Protein AF-A0A5N5PH47-F1 (afdb_monomer)

Solvent-accessible surface area (backbone atoms only — not comparable to full-atom values): 21884 Å² total; per-residue (Å²): 135,76,75,68,63,64,58,59,58,53,56,55,58,62,58,62,77,74,71,84,94,73,88,82,81,90,82,90,89,85,89,83,88,86,80,89,83,84,86,81,80,87,89,82,86,85,84,88,87,90,84,79,93,78,90,80,88,87,81,92,73,93,73,83,93,70,85,79,73,76,74,78,76,80,86,74,75,72,85,75,52,74,39,77,43,72,78,32,53,62,58,54,19,50,30,30,52,55,73,87,59,84,62,54,89,78,51,39,54,22,50,44,55,66,60,24,2,61,73,9,32,39,38,38,47,33,44,16,26,34,47,78,72,38,50,84,37,40,76,43,60,51,97,62,59,44,62,19,74,62,19,49,74,72,66,59,57,81,58,40,46,72,33,78,80,20,46,30,25,24,43,49,22,34,16,28,10,58,77,53,22,61,5,48,42,18,31,39,28,46,27,23,28,67,58,65,45,60,67,32,52,24,40,41,35,43,53,51,37,54,48,45,66,76,38,60,87,45,45,58,19,30,30,37,28,32,68,58,64,32,68,72,62,66,88,86,54,91,67,70,52,73,62,46,48,49,27,52,50,28,51,46,56,34,33,65,49,23,24,38,42,31,34,21,29,30,60,74,83,53,36,17,48,66,66,61,48,65,90,84,56,68,57,39,26,30,15,24,22,21,76,94,78,52,34,65,28,92,47,35,36,80,88,41,52,28,22,37,66,10,50,66,36,58,29,46,38,76,52,84,84,54,64,48,64,68,40,76,54,39,65,62,14,63,65,29,29,49,46,36,43,97,74,50,100,54,57,71,51,91,75,35,27,28,56,34,51,39,56,38,39,63,32,80,76,27,18,40,64,69,39,104,84,26,40,32,44,39,74,70,58,71,82,85,127

Sequence (385 aa):
MRLAVIGRLLVTVLLARRGLTGTPRRILQGGETLDKVQYNGRPDSPADDAFGASSVADALGSGDGSNLAATPLPKHRRAVTWVTQKDAATELVAISQPSTISDIEQLKNYVYDGNSGIKSFAYHLEMGAAPQRHPAEFPHVAPKHLLTPRAQGLGRQPGEDYSPRFHGTCTADKAVGQQYGVAKKATLVVVTIADLSVEEFTAGFQEIAIDLVAHPERRKFSVVTLSICGPRHDPEDPVLPPAMQLLKNAVQEVMDMDVPVVVAAGNGMSAAFAEMFPDNFPLVVVGANDLKINDKAPYSQLYPTLYAVGSDTTCWAESTTTPDTRLEGTSGGQIANLLSYDDVPIDTSDGKLVQSMKDYFESDRGGWDRRPHAHVLWNGVLTSS

pLDDT: mean 77.95, std 24.45, range [23.88, 98.69]

Foldseek 3Di:
DPPPVVVVVVVVVVVVVPDDPDDDDDDDDDDDDDDDDDDDDDDDDDDDDDDDDDDDDDDPDDDDDDDPPDDPDDPDDDPFDKDKDFQAWLLQQVQADDLVDLPSVPDGIRIAGPCLLQQAEEAEEDQAAACVLPCQFQVAEDPDAAEFPVCVVVVNDHRDHPDVQQVSNFLVSCQATCRNHRRVNHHYHYQRFNDQALVRLLRSLVRVLVVCVVVVSNQLLYEYKEFDFHAADDLPDPDQDPSLVSSLVSQVSSVLSVYAYEFEQFFQPGHTPVNSDDPPPLHQYEFAADSVVRGGDPRTDDDGLAYGHFAFGWGCGDDSPGIDTGGGTDHDRLSSSLSSRPDRSFDSPRSCNSNRVSVCSNDVNQAPDSDPRHGYGHNRNDPDD

Secondary structure (DSSP, 8-state):
--HHHHHHHHHHHHHHTT----PPPP--------PPPP-------------------------------PPPPPS------EEEETT--HHHHHTTS-TT---GGG---EEEETTTTTT-EEEEEESB--GGGSTTT---B-S--EE-HHHHHTT--TT-B-SGGGHHHHHHHHHH-TTT-SSTTSEEEEEE-SSS-HHHHHHHHHHHHHHHHH-GGGTTSEEEEE-S--PPP-TT--S--HHHHHHHHHHHHHHTTT--EEEE---SSS--GGGGS-TT---EEEEEEETTTTEE-TTPPS--SEEEE-SSEEE--S-SSS-EEEE------HHHHHHTSSS-SS--STTTHHHHHHHHHTSTTTEEESSTT-EEE--------

Nearest PDB structures (foldseek):
  6xic-assembly1_B  TM=6.092E-01  e=1.600E-08  Homo sapiens
  4ov6-assembly1_B  TM=5.856E-01  e=6.186E-08  Homo sapiens

Mean predicted aligned error: 12.05 Å

Radius of gyration: 23.1 Å; Cα contacts (8 Å, |Δi|>4): 738; chains: 1; bounding box: 62×78×57 Å

Structure (mmCIF, N/CA/C/O backbone):
data_AF-A0A5N5PH47-F1
#
_entry.id   AF-A0A5N5PH47-F1
#
loop_
_atom_site.group_PDB
_atom_site.id
_atom_site.type_symbol
_atom_site.label_atom_id
_atom_site.label_alt_id
_atom_site.label_comp_id
_atom_site.label_asym_id
_atom_site.label_entity_id
_atom_site.label_seq_id
_atom_site.pdbx_PDB_ins_code
_atom_site.Cartn_x
_atom_site.Cartn_y
_atom_site.Cartn_z
_atom_site.occupancy
_atom_site.B_iso_or_equiv
_atom_site.auth_seq_id
_atom_site.auth_comp_id
_atom_site.auth_asym_id
_atom_site.auth_atom_id
_atom_site.pdbx_PDB_model_num
ATOM 1 N N . MET A 1 1 ? -6.280 -5.936 33.216 1.00 38.22 1 MET A N 1
ATOM 2 C CA . MET A 1 1 ? -6.084 -4.552 33.714 1.00 38.22 1 MET A CA 1
ATOM 3 C C . MET A 1 1 ? -5.603 -3.553 32.639 1.00 38.22 1 MET A C 1
ATOM 5 O O . MET A 1 1 ? -5.379 -2.402 32.976 1.00 38.22 1 MET A O 1
ATOM 9 N N . ARG A 1 2 ? -5.505 -3.936 31.346 1.00 35.12 2 ARG A N 1
ATOM 10 C CA . ARG A 1 2 ? -5.050 -3.061 30.238 1.00 35.12 2 ARG A CA 1
ATOM 11 C C . ARG A 1 2 ? -6.169 -2.386 29.410 1.00 35.12 2 ARG A C 1
ATOM 13 O O . ARG A 1 2 ? -5.884 -1.448 28.685 1.00 35.12 2 ARG A O 1
ATOM 20 N N . LEU A 1 3 ? -7.440 -2.771 29.577 1.00 31.11 3 LEU A N 1
ATOM 21 C CA . LEU A 1 3 ? -8.579 -2.161 28.857 1.00 31.11 3 LEU A CA 1
ATOM 22 C C . LEU A 1 3 ? -9.028 -0.782 29.390 1.00 31.11 3 LEU A C 1
ATOM 24 O O . LEU A 1 3 ? -9.774 -0.080 28.718 1.00 31.11 3 LEU A O 1
ATOM 28 N N . ALA A 1 4 ? -8.584 -0.363 30.579 1.00 32.12 4 ALA A N 1
ATOM 29 C CA . ALA A 1 4 ? -9.082 0.863 31.218 1.00 32.12 4 ALA A CA 1
ATOM 30 C C . ALA A 1 4 ? -8.394 2.158 30.737 1.00 32.12 4 ALA A C 1
ATOM 32 O O . ALA A 1 4 ? -8.923 3.247 30.957 1.00 32.12 4 ALA A O 1
ATOM 33 N N . VAL A 1 5 ? -7.232 2.061 30.081 1.00 38.84 5 VAL A N 1
ATOM 34 C CA . VAL A 1 5 ? -6.461 3.237 29.630 1.00 38.84 5 VAL A CA 1
ATOM 35 C C . VAL A 1 5 ? -6.939 3.727 28.257 1.00 38.84 5 VAL A C 1
ATOM 37 O O . VAL A 1 5 ? -7.058 4.932 28.053 1.00 38.84 5 VAL A O 1
ATOM 40 N N . ILE A 1 6 ? -7.353 2.811 27.375 1.00 41.75 6 ILE A N 1
ATOM 41 C CA . ILE A 1 6 ? -7.871 3.123 26.029 1.00 41.75 6 ILE A CA 1
ATOM 42 C C . ILE A 1 6 ? -9.205 3.893 26.109 1.00 41.75 6 ILE A C 1
ATOM 44 O O . ILE A 1 6 ? -9.433 4.849 25.371 1.00 41.75 6 ILE A O 1
ATOM 48 N N . GLY A 1 7 ? -10.060 3.568 27.086 1.00 31.41 7 GLY A N 1
ATOM 49 C CA . GLY A 1 7 ? -11.347 4.250 27.267 1.00 31.41 7 GLY A CA 1
ATOM 50 C C . GLY A 1 7 ? -11.249 5.724 27.692 1.00 31.41 7 GLY A C 1
ATOM 51 O O . GLY A 1 7 ? -12.152 6.501 27.392 1.00 31.41 7 GLY A O 1
ATOM 52 N N . ARG A 1 8 ? -10.169 6.148 28.369 1.00 35.69 8 ARG A N 1
ATOM 53 C CA . ARG A 1 8 ? -10.041 7.534 28.868 1.00 35.69 8 ARG A CA 1
ATOM 54 C C . ARG A 1 8 ? -9.573 8.527 27.802 1.00 35.69 8 ARG A C 1
ATOM 56 O O . ARG A 1 8 ? -9.984 9.687 27.851 1.00 35.69 8 ARG A O 1
ATOM 63 N N . LEU A 1 9 ? -8.776 8.089 26.826 1.00 36.19 9 LEU A N 1
ATOM 64 C CA . LEU A 1 9 ? -8.352 8.960 25.724 1.00 36.19 9 LEU A CA 1
ATOM 65 C C . LEU A 1 9 ? -9.514 9.215 24.745 1.00 36.19 9 LEU A C 1
ATOM 67 O O . LEU A 1 9 ? -9.759 10.359 24.362 1.00 36.19 9 LEU A O 1
ATOM 71 N N . LEU A 1 10 ? -10.306 8.176 24.443 1.00 39.41 10 LEU A N 1
ATOM 72 C CA . LEU A 1 10 ? -11.427 8.251 23.496 1.00 39.41 10 LEU A CA 1
ATOM 73 C C . LEU A 1 10 ? -12.551 9.199 23.957 1.00 39.41 10 LEU A C 1
ATOM 75 O O . LEU A 1 10 ? -13.099 9.954 23.155 1.00 39.41 10 LEU A O 1
ATOM 79 N N . VAL A 1 11 ? -12.872 9.207 25.258 1.00 37.19 11 VAL A N 1
ATOM 80 C CA . VAL A 1 11 ? -13.901 10.098 25.835 1.00 37.19 11 VAL A CA 1
ATOM 81 C C . VAL A 1 11 ? -13.484 11.571 25.756 1.00 37.19 11 VAL A C 1
ATOM 83 O O . VAL A 1 11 ? -14.330 12.440 25.551 1.00 37.19 11 VAL A O 1
ATOM 86 N N . THR A 1 12 ? -12.185 11.860 25.847 1.00 37.28 12 THR A N 1
ATOM 87 C CA . THR A 1 12 ? -11.672 13.237 25.798 1.00 37.28 12 THR A CA 1
ATOM 88 C C . THR A 1 12 ? -11.762 13.821 24.380 1.00 37.28 12 THR A C 1
ATOM 90 O O . THR A 1 12 ? -12.147 14.977 24.214 1.00 37.28 12 THR A O 1
ATOM 93 N N . VAL A 1 13 ? -11.519 13.009 23.344 1.00 38.50 13 VAL A N 1
ATOM 94 C CA . VAL A 1 13 ? -11.620 13.436 21.934 1.00 38.50 13 VAL A CA 1
ATOM 95 C C . VAL A 1 13 ? -13.081 13.563 21.473 1.00 38.50 13 VAL A C 1
ATOM 97 O O . VAL A 1 13 ? -13.433 14.516 20.775 1.00 38.50 13 VAL A O 1
ATOM 100 N N . LEU A 1 14 ? -13.970 12.665 21.916 1.00 35.28 14 LEU A N 1
ATOM 101 C CA . LEU A 1 14 ? -15.401 12.717 21.577 1.00 35.28 14 LEU A CA 1
ATOM 102 C C . LEU A 1 14 ? -16.135 13.915 22.204 1.00 35.28 14 LEU A C 1
ATOM 104 O O . LEU A 1 14 ? -17.071 14.441 21.599 1.00 35.28 14 LEU A O 1
ATOM 108 N N . LEU A 1 15 ? -15.706 14.382 23.381 1.00 37.28 15 LEU A N 1
ATOM 109 C CA . LEU A 1 15 ? -16.285 15.567 24.026 1.00 37.28 15 LEU A CA 1
ATOM 110 C C . LEU A 1 15 ? -15.809 16.887 23.394 1.00 37.28 15 LEU A C 1
ATOM 112 O O . LEU A 1 15 ? -16.575 17.850 23.372 1.00 37.28 15 LEU A O 1
ATOM 116 N N . ALA A 1 16 ? -14.613 16.926 22.797 1.00 39.16 16 ALA A N 1
ATOM 117 C CA . ALA A 1 16 ? -14.090 18.121 22.128 1.00 39.16 16 ALA A CA 1
ATOM 118 C C . ALA A 1 16 ? -14.833 18.476 20.820 1.00 39.16 16 ALA A C 1
ATOM 120 O O . ALA A 1 16 ? -14.880 19.642 20.438 1.00 39.16 16 ALA A O 1
ATOM 121 N N . ARG A 1 17 ? -15.486 17.509 20.153 1.00 41.72 17 ARG A N 1
ATOM 122 C CA . ARG A 1 17 ? -16.251 17.753 18.908 1.00 41.72 17 ARG A CA 1
ATOM 123 C C . ARG A 1 17 ? -17.653 18.352 19.120 1.00 41.72 17 ARG A C 1
ATOM 125 O O . ARG A 1 17 ? -18.317 18.668 18.136 1.00 41.72 17 ARG A O 1
ATOM 132 N N . ARG A 1 18 ? -18.137 18.517 20.361 1.00 38.34 18 ARG A N 1
ATOM 133 C CA . ARG A 1 18 ? -19.532 18.940 20.637 1.00 38.34 18 ARG A CA 1
ATOM 134 C C . ARG A 1 18 ? -19.753 20.400 21.022 1.00 38.34 18 ARG A C 1
ATOM 136 O O . ARG A 1 18 ? -20.901 20.782 21.229 1.00 38.34 18 ARG A O 1
ATOM 143 N N . GLY A 1 19 ? -18.731 21.241 21.069 1.00 39.38 19 GLY A N 1
ATOM 144 C CA . GLY A 1 19 ? -18.964 22.648 21.368 1.00 39.38 19 GLY A CA 1
ATOM 145 C C . GLY A 1 19 ? -17.864 23.516 20.826 1.00 39.38 19 GLY A C 1
ATOM 146 O O . GLY A 1 19 ? -16.821 23.554 21.444 1.00 39.38 19 GLY A O 1
ATOM 147 N N . LEU A 1 20 ? -18.124 24.193 19.707 1.00 36.00 20 LEU A N 1
ATOM 148 C CA . LEU A 1 20 ? -17.519 25.469 19.310 1.00 36.00 20 LEU A CA 1
ATOM 149 C C . LEU A 1 20 ? -18.284 25.994 18.075 1.00 36.00 20 LEU A C 1
ATOM 151 O O . LEU A 1 20 ? -17.805 25.967 16.947 1.00 36.00 20 LEU A O 1
ATOM 155 N N . THR A 1 21 ? -19.516 26.466 18.282 1.00 35.34 21 THR A N 1
ATOM 156 C CA . THR A 1 21 ? -20.180 27.380 17.339 1.00 35.34 21 THR A CA 1
ATOM 157 C C . THR A 1 21 ? -19.871 28.806 17.780 1.00 35.34 21 THR A C 1
ATOM 159 O O . THR A 1 21 ? -20.520 29.338 18.679 1.00 35.34 21 THR A O 1
ATOM 162 N N . GLY A 1 22 ? -18.853 29.413 17.177 1.00 31.70 22 GLY A N 1
ATOM 163 C CA . GLY A 1 22 ? -18.487 30.807 17.404 1.00 31.70 22 GLY A CA 1
ATOM 164 C C . GLY A 1 22 ? -17.969 31.430 16.114 1.00 31.70 22 GLY A C 1
ATOM 165 O O . GLY A 1 22 ? -16.875 31.118 15.663 1.00 31.70 22 GLY A O 1
ATOM 166 N N . THR A 1 23 ? -18.782 32.290 15.508 1.00 37.78 23 THR A N 1
ATOM 167 C CA . THR A 1 23 ? -18.465 33.117 14.331 1.00 37.78 23 THR A CA 1
ATOM 168 C C . THR A 1 23 ? -17.176 33.930 14.513 1.00 37.78 23 THR A C 1
ATOM 170 O O . THR A 1 23 ? -17.086 34.660 15.504 1.00 37.78 23 THR A O 1
ATOM 173 N N . PRO A 1 24 ? -16.236 33.941 13.547 1.00 35.81 24 PRO A N 1
ATOM 174 C CA . PRO A 1 24 ? -15.130 34.886 13.562 1.00 35.81 24 PRO A CA 1
ATOM 175 C C . PRO A 1 24 ? -15.456 36.173 12.788 1.00 35.81 24 PRO A C 1
ATOM 177 O O . PRO A 1 24 ? -15.985 36.163 11.674 1.00 35.81 24 PRO A O 1
ATOM 180 N N . ARG A 1 25 ? -15.109 37.306 13.410 1.00 29.89 25 ARG A N 1
ATOM 181 C CA . ARG A 1 25 ? -15.093 38.650 12.819 1.00 29.89 25 ARG A CA 1
ATOM 182 C C . ARG A 1 25 ? -13.942 38.791 11.817 1.00 29.89 25 ARG A C 1
ATOM 184 O O . ARG A 1 25 ? -12.827 38.353 12.076 1.00 29.89 25 ARG A O 1
ATOM 191 N N . ARG A 1 26 ? -14.226 39.509 10.724 1.00 30.72 26 ARG A N 1
ATOM 192 C CA . ARG A 1 26 ? -13.265 40.086 9.768 1.00 30.72 26 ARG A CA 1
ATOM 193 C C . ARG A 1 26 ? -12.202 40.938 10.468 1.00 30.72 26 ARG A C 1
ATOM 195 O O . ARG A 1 26 ? -12.565 41.859 11.198 1.00 30.72 26 ARG A O 1
ATOM 202 N N . ILE A 1 27 ? -10.941 40.747 10.087 1.00 30.14 27 ILE A N 1
ATOM 203 C CA . ILE A 1 27 ? -9.922 41.803 10.056 1.00 30.14 27 ILE A CA 1
ATOM 204 C C . ILE A 1 27 ? -9.235 41.734 8.687 1.00 30.14 27 ILE A C 1
ATOM 206 O O . ILE A 1 27 ? -8.836 40.665 8.234 1.00 30.14 27 ILE A O 1
ATOM 210 N N . LEU A 1 28 ? -9.190 42.881 8.010 1.00 30.89 28 LEU A N 1
ATOM 211 C CA . LEU A 1 28 ? -8.488 43.126 6.753 1.00 30.89 28 LEU A CA 1
ATOM 212 C C . LEU A 1 28 ? -7.090 43.682 7.048 1.00 30.89 28 LEU A C 1
ATOM 214 O O . LEU A 1 28 ? -6.972 44.509 7.947 1.00 30.89 28 LEU A O 1
ATOM 218 N N . GLN A 1 29 ? -6.130 43.316 6.192 1.00 28.03 29 GLN A N 1
ATOM 219 C CA . GLN A 1 29 ? -5.049 44.126 5.590 1.00 28.03 29 GLN A CA 1
ATOM 220 C C . GLN A 1 29 ? -3.666 43.473 5.646 1.00 28.03 29 GLN A C 1
ATOM 222 O O . GLN A 1 29 ? -3.265 42.918 6.662 1.00 28.03 29 GLN A O 1
ATOM 227 N N . GLY A 1 30 ? -2.932 43.666 4.546 1.00 27.08 30 GLY A N 1
ATOM 228 C CA . GLY A 1 30 ? -1.476 43.554 4.480 1.00 27.08 30 GLY A CA 1
ATOM 229 C C . GLY A 1 30 ? -1.007 42.595 3.396 1.00 27.08 30 GLY A C 1
ATOM 230 O O . GLY A 1 30 ? -0.771 41.430 3.683 1.00 27.08 30 GLY A O 1
ATOM 231 N N . GLY A 1 31 ? -0.912 43.068 2.152 1.00 29.52 31 GLY A N 1
ATOM 232 C CA . GLY A 1 31 ? -0.224 42.339 1.092 1.00 29.52 31 GLY A CA 1
ATOM 233 C C . GLY A 1 31 ? 1.264 42.654 1.110 1.00 29.52 31 GLY A C 1
ATOM 234 O O . GLY A 1 31 ? 1.613 43.808 1.321 1.00 29.52 31 GLY A O 1
ATOM 235 N N . GLU A 1 32 ? 2.100 41.662 0.816 1.00 31.05 32 GLU A N 1
ATOM 236 C CA . GLU A 1 32 ? 3.444 41.866 0.280 1.00 31.05 32 GLU A CA 1
ATOM 237 C C . GLU A 1 32 ? 3.759 40.754 -0.728 1.00 31.05 32 GLU A C 1
ATOM 239 O O . GLU A 1 32 ? 3.458 39.576 -0.534 1.00 31.05 32 GLU A O 1
ATOM 244 N N . THR A 1 33 ? 4.298 41.191 -1.857 1.00 31.75 33 THR A N 1
ATOM 245 C CA . THR A 1 33 ? 4.798 40.423 -2.995 1.00 31.75 33 THR A CA 1
ATOM 246 C C . THR A 1 33 ? 6.113 39.727 -2.655 1.00 31.75 33 THR A C 1
ATOM 248 O O . THR A 1 33 ? 7.005 40.369 -2.106 1.00 31.75 33 THR A O 1
ATOM 251 N N . LEU A 1 34 ? 6.275 38.460 -3.052 1.00 30.22 34 LEU A N 1
ATOM 252 C CA . LEU A 1 34 ? 7.568 37.773 -3.020 1.00 30.22 34 LEU A CA 1
ATOM 253 C C . LEU A 1 34 ? 8.101 37.550 -4.434 1.00 30.22 34 LEU A C 1
ATOM 255 O O . LEU A 1 34 ? 7.479 36.897 -5.274 1.00 30.22 34 LEU A O 1
ATOM 259 N N . ASP A 1 35 ? 9.263 38.157 -4.644 1.00 28.67 35 ASP A N 1
ATOM 260 C CA . ASP A 1 35 ? 10.061 38.162 -5.853 1.00 28.67 35 ASP A CA 1
ATOM 261 C C . ASP A 1 35 ? 10.784 36.836 -6.109 1.00 28.67 35 ASP A C 1
ATOM 263 O O . ASP A 1 35 ? 11.077 36.033 -5.223 1.00 28.67 35 ASP A O 1
ATOM 267 N N . LYS A 1 36 ? 11.096 36.662 -7.393 1.00 29.19 36 LYS A N 1
ATOM 268 C CA . LYS A 1 36 ? 11.865 35.575 -7.995 1.00 29.19 36 LYS A CA 1
ATOM 269 C C . LYS A 1 36 ? 13.267 35.479 -7.388 1.00 29.19 36 LYS A C 1
ATOM 271 O O . LYS A 1 36 ? 14.027 36.441 -7.447 1.00 29.19 36 LYS A O 1
ATOM 276 N N . VAL A 1 37 ? 13.660 34.285 -6.947 1.00 28.09 37 VAL A N 1
ATOM 277 C CA . VAL A 1 37 ? 15.066 33.961 -6.665 1.00 28.09 37 VAL A CA 1
ATOM 278 C C . VAL A 1 37 ? 15.633 33.136 -7.819 1.00 28.09 37 VAL A C 1
ATOM 280 O O . VAL A 1 37 ? 15.150 32.051 -8.135 1.00 28.09 37 VAL A O 1
ATOM 283 N N . GLN A 1 38 ? 16.648 33.706 -8.470 1.00 24.84 38 GLN A N 1
ATOM 284 C CA . GLN A 1 38 ? 17.489 33.074 -9.482 1.00 24.84 38 GLN A CA 1
ATOM 285 C C . GLN A 1 38 ? 18.492 32.119 -8.824 1.00 24.84 38 GLN A C 1
ATOM 287 O O . GLN A 1 38 ? 19.121 32.470 -7.827 1.00 24.84 38 GLN A O 1
ATOM 292 N N . TYR A 1 39 ? 18.687 30.943 -9.421 1.00 23.88 39 TYR A N 1
ATOM 293 C CA . TYR A 1 39 ? 19.741 30.000 -9.050 1.00 23.88 39 TYR A CA 1
ATOM 294 C C . TYR A 1 39 ? 20.936 30.185 -9.997 1.00 23.88 39 TYR A C 1
ATOM 296 O O . TYR A 1 39 ? 20.829 29.913 -11.193 1.00 23.88 39 TYR A O 1
ATOM 304 N N . ASN A 1 40 ? 22.061 30.666 -9.461 1.00 26.36 40 ASN A N 1
ATOM 305 C CA . ASN A 1 40 ? 23.362 30.686 -10.136 1.00 26.36 40 ASN A CA 1
ATOM 306 C C . ASN A 1 40 ? 24.136 29.403 -9.800 1.00 26.36 40 ASN A C 1
ATOM 308 O O . ASN A 1 40 ? 24.043 28.885 -8.689 1.00 26.36 40 ASN A O 1
ATOM 312 N N . GLY A 1 41 ? 24.862 28.874 -10.785 1.00 25.59 41 GLY A N 1
ATOM 313 C CA . GLY A 1 41 ? 25.470 27.545 -10.737 1.00 25.59 41 GLY A CA 1
ATOM 314 C C . GLY A 1 41 ? 26.868 27.433 -10.113 1.00 25.59 41 GLY A C 1
ATOM 315 O O . GLY A 1 41 ? 27.558 28.430 -9.952 1.00 25.59 41 GLY A O 1
ATOM 316 N N . ARG A 1 42 ? 27.224 26.152 -9.881 1.00 31.12 42 ARG A N 1
ATOM 317 C CA . ARG A 1 42 ? 28.528 25.436 -9.968 1.00 31.12 42 ARG A CA 1
ATOM 318 C C . ARG A 1 42 ? 29.751 25.965 -9.183 1.00 31.12 42 ARG A C 1
ATOM 320 O O . ARG A 1 42 ? 29.933 27.169 -9.062 1.00 31.12 42 ARG A O 1
ATOM 327 N N . PRO A 1 43 ? 30.627 25.064 -8.675 1.00 30.66 43 PRO A N 1
ATOM 328 C CA . PRO A 1 43 ? 31.605 24.390 -9.546 1.00 30.66 43 PRO A CA 1
ATOM 329 C C . PRO A 1 43 ? 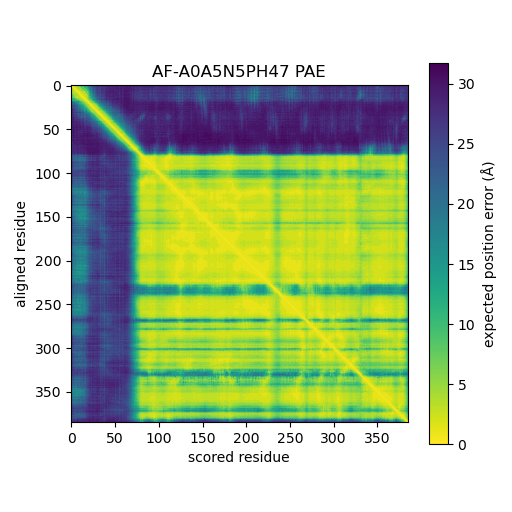31.921 22.914 -9.227 1.00 30.66 43 PRO A C 1
ATOM 331 O O . PRO A 1 43 ? 31.475 22.337 -8.241 1.00 30.66 43 PRO A O 1
ATOM 334 N N . ASP A 1 44 ? 32.674 22.337 -10.162 1.00 29.08 44 ASP A N 1
ATOM 335 C CA . ASP A 1 44 ? 33.110 20.951 -10.320 1.00 29.08 44 ASP A CA 1
ATOM 336 C C . ASP A 1 44 ? 34.173 20.465 -9.299 1.00 29.08 44 ASP A C 1
ATOM 338 O O . ASP A 1 44 ? 35.084 21.222 -8.984 1.00 29.08 44 ASP A O 1
ATOM 342 N N . SER A 1 45 ? 34.105 19.157 -8.963 1.00 32.56 45 SER A N 1
ATOM 343 C CA . SER A 1 45 ? 35.210 18.161 -8.797 1.00 32.56 45 SER A CA 1
ATOM 344 C C . SER A 1 45 ? 36.263 18.348 -7.668 1.00 32.56 45 SER A C 1
ATOM 346 O O . SER A 1 45 ? 36.475 19.477 -7.241 1.00 32.56 45 SER A O 1
ATOM 348 N N . PRO A 1 46 ? 36.969 17.287 -7.172 1.00 33.44 46 PRO A N 1
ATOM 349 C CA . PRO A 1 46 ? 37.427 16.096 -7.908 1.00 33.44 46 PRO A CA 1
ATOM 350 C C . PRO A 1 46 ? 37.361 14.729 -7.186 1.00 33.44 46 PRO A C 1
ATOM 352 O O . PRO A 1 46 ? 36.899 14.593 -6.057 1.00 33.44 46 PRO A O 1
ATOM 355 N N . ALA A 1 47 ? 37.807 13.729 -7.949 1.00 27.95 47 ALA A N 1
ATOM 356 C CA . ALA A 1 47 ? 37.882 12.300 -7.696 1.00 27.95 47 ALA A CA 1
ATOM 357 C C . ALA A 1 47 ? 39.056 11.848 -6.795 1.00 27.95 47 ALA A C 1
ATOM 359 O O . ALA A 1 47 ? 39.961 12.626 -6.503 1.00 27.95 47 ALA A O 1
ATOM 360 N N . ASP A 1 48 ? 39.003 10.540 -6.508 1.00 28.25 48 ASP A N 1
ATOM 361 C CA . ASP A 1 48 ? 40.055 9.596 -6.095 1.00 28.25 48 ASP A CA 1
ATOM 362 C C . ASP A 1 48 ? 40.478 9.562 -4.612 1.00 28.25 48 ASP A C 1
ATOM 364 O O . ASP A 1 48 ? 41.023 10.514 -4.069 1.00 28.25 48 ASP A O 1
ATOM 368 N N . ASP A 1 49 ? 40.255 8.418 -3.945 1.00 28.27 49 ASP A N 1
ATOM 369 C CA . ASP A 1 49 ? 41.354 7.471 -3.702 1.00 28.27 49 ASP A CA 1
ATOM 370 C C . ASP A 1 49 ? 40.899 6.117 -3.126 1.00 28.27 49 ASP A C 1
ATOM 372 O O . ASP A 1 49 ? 39.874 5.964 -2.461 1.00 28.27 49 ASP A O 1
ATOM 376 N N . ALA A 1 50 ? 41.713 5.118 -3.457 1.00 28.05 50 ALA A N 1
ATOM 377 C CA . ALA A 1 50 ? 41.580 3.692 -3.220 1.00 28.05 50 ALA A CA 1
ATOM 378 C C . ALA A 1 50 ? 41.905 3.246 -1.787 1.00 28.05 50 ALA A C 1
ATOM 380 O O . ALA A 1 50 ? 42.931 3.627 -1.245 1.00 28.05 50 ALA A O 1
ATOM 381 N N . PHE A 1 51 ? 41.133 2.287 -1.270 1.00 28.23 51 PHE A N 1
ATOM 382 C CA . PHE A 1 51 ? 41.530 1.268 -0.282 1.00 28.23 51 PHE A CA 1
ATOM 383 C C . PHE A 1 51 ? 40.509 0.124 -0.414 1.00 28.23 51 PHE A C 1
ATOM 385 O O . PHE A 1 51 ? 39.321 0.382 -0.531 1.00 28.23 51 PHE A O 1
ATOM 392 N N . GLY A 1 52 ? 40.800 -1.169 -0.430 1.00 25.95 52 GLY A N 1
ATOM 393 C CA . GLY A 1 52 ? 41.998 -1.962 -0.218 1.00 25.95 52 GLY A CA 1
ATOM 394 C C . GLY A 1 52 ? 41.459 -3.376 0.018 1.00 25.95 52 GLY A C 1
ATOM 395 O O . GLY A 1 52 ? 40.670 -3.592 0.935 1.00 25.95 52 GLY A O 1
ATOM 396 N N . ALA A 1 53 ? 41.789 -4.315 -0.866 1.00 27.27 53 ALA A N 1
ATOM 397 C CA . ALA A 1 53 ? 41.353 -5.700 -0.757 1.00 27.27 53 ALA A CA 1
ATOM 398 C C . ALA A 1 53 ? 41.996 -6.364 0.471 1.00 27.27 53 ALA A C 1
ATOM 400 O O . ALA A 1 53 ? 43.212 -6.313 0.638 1.00 27.27 53 ALA A O 1
ATOM 401 N N . SER A 1 54 ? 41.183 -7.020 1.297 1.00 27.33 54 SER A N 1
ATOM 402 C CA . SER A 1 54 ? 41.642 -7.893 2.376 1.00 27.33 54 SER A CA 1
ATOM 403 C C . SER A 1 54 ? 40.852 -9.194 2.323 1.00 27.33 54 SER A C 1
ATOM 405 O O . SER A 1 54 ? 39.719 -9.285 2.790 1.00 27.33 54 SER A O 1
ATOM 407 N N . SER A 1 55 ? 41.485 -10.199 1.730 1.00 29.95 55 SER A N 1
ATOM 408 C CA . SER A 1 55 ? 41.148 -11.610 1.847 1.00 29.95 55 SER A CA 1
ATOM 409 C C . SER A 1 55 ? 41.293 -12.081 3.295 1.00 29.95 55 SER A C 1
ATOM 411 O O . SER A 1 55 ? 42.377 -11.964 3.864 1.00 29.95 55 SER A O 1
ATOM 413 N N . VAL A 1 56 ? 40.252 -12.699 3.848 1.00 28.50 56 VAL A N 1
ATOM 414 C CA . VAL A 1 56 ? 40.392 -13.611 4.989 1.00 28.50 56 VAL A CA 1
ATOM 415 C C . VAL A 1 56 ? 39.652 -14.896 4.641 1.00 28.50 56 VAL A C 1
ATOM 417 O O . VAL A 1 56 ? 38.456 -15.045 4.871 1.00 28.50 56 VAL A O 1
ATOM 420 N N . ALA A 1 57 ? 40.391 -15.800 4.005 1.00 27.19 57 ALA A N 1
ATOM 421 C CA . ALA A 1 57 ? 40.145 -17.224 4.110 1.00 27.19 57 ALA A CA 1
ATOM 422 C C . ALA A 1 57 ? 40.775 -17.679 5.432 1.00 27.19 57 ALA A C 1
ATOM 424 O O . ALA A 1 57 ? 41.936 -17.359 5.665 1.00 27.19 57 ALA A O 1
ATOM 425 N N . ASP A 1 58 ? 39.981 -18.316 6.295 1.00 28.47 58 ASP A N 1
ATOM 426 C CA . ASP A 1 58 ? 40.358 -19.423 7.192 1.00 28.47 58 ASP A CA 1
ATOM 427 C C . ASP A 1 58 ? 39.391 -19.502 8.380 1.00 28.47 58 ASP A C 1
ATOM 429 O O . ASP A 1 58 ? 39.563 -18.843 9.402 1.00 28.47 58 ASP A O 1
ATOM 433 N N . ALA A 1 59 ? 38.371 -20.351 8.241 1.00 28.12 59 ALA A N 1
ATOM 434 C CA . ALA A 1 59 ? 37.690 -21.014 9.356 1.00 28.12 59 ALA A CA 1
ATOM 435 C C . ALA A 1 59 ? 36.889 -22.222 8.832 1.00 28.12 59 ALA A C 1
ATOM 437 O O . ALA A 1 59 ? 35.661 -22.254 8.882 1.00 28.12 59 ALA A O 1
ATOM 438 N N . LEU A 1 60 ? 37.586 -23.231 8.299 1.00 30.06 60 LEU A N 1
ATOM 439 C CA . LEU A 1 60 ? 37.007 -24.559 8.078 1.00 30.06 60 LEU A CA 1
ATOM 440 C C . LEU A 1 60 ? 36.971 -25.311 9.414 1.00 30.06 60 LEU A C 1
ATOM 442 O O . LEU A 1 60 ? 37.908 -26.016 9.779 1.00 30.06 60 LEU A O 1
ATOM 446 N N . GLY A 1 61 ? 35.874 -25.128 10.148 1.00 28.11 61 GLY A N 1
ATOM 447 C CA . GLY A 1 61 ? 35.465 -25.997 11.244 1.00 28.11 61 GLY A CA 1
ATOM 448 C C . GLY A 1 61 ? 34.506 -27.062 10.723 1.00 28.11 61 GLY A C 1
ATOM 449 O O . GLY A 1 61 ? 33.356 -26.772 10.410 1.00 28.11 61 GLY A O 1
ATOM 450 N N . SER A 1 62 ? 34.993 -28.294 10.625 1.00 35.25 62 SER A N 1
ATOM 451 C CA . SER A 1 62 ? 34.212 -29.513 10.419 1.00 35.25 62 SER A CA 1
ATOM 452 C C . SER A 1 62 ? 33.141 -29.665 11.507 1.00 35.25 62 SER A C 1
ATOM 454 O O . SER A 1 62 ? 33.481 -29.880 12.671 1.00 35.25 62 SER A O 1
ATOM 456 N N . GLY A 1 63 ? 31.866 -29.563 11.129 1.00 30.86 63 GLY A N 1
ATOM 457 C CA . GLY A 1 63 ? 30.712 -29.763 12.004 1.00 30.86 63 GLY A CA 1
ATOM 458 C C . GLY A 1 63 ? 29.654 -30.612 11.306 1.00 30.86 63 GLY A C 1
ATOM 459 O O . GLY A 1 63 ? 29.292 -30.342 10.165 1.00 30.86 63 GLY A O 1
ATOM 460 N N . ASP A 1 64 ? 29.235 -31.664 12.000 1.00 30.84 64 ASP A N 1
ATOM 461 C CA . ASP A 1 64 ? 28.435 -32.798 11.545 1.00 30.84 64 ASP A CA 1
ATOM 462 C C . ASP A 1 64 ? 27.180 -32.472 10.726 1.00 30.84 64 ASP A C 1
ATOM 464 O O . ASP A 1 64 ? 26.393 -31.573 11.032 1.00 30.84 64 ASP A O 1
ATOM 468 N N . GLY A 1 65 ? 26.954 -33.328 9.727 1.00 35.78 65 GLY A N 1
ATOM 469 C CA . GLY A 1 65 ? 25.726 -33.403 8.953 1.00 35.78 65 GLY A CA 1
ATOM 470 C C . GLY A 1 65 ? 24.530 -33.733 9.840 1.00 35.78 65 GLY A C 1
ATOM 471 O O . GLY A 1 65 ? 24.285 -34.888 10.183 1.00 35.78 65 GLY A O 1
ATOM 472 N N . SER A 1 66 ? 23.739 -32.712 10.151 1.00 34.78 66 SER A N 1
ATOM 473 C CA . SER A 1 66 ? 22.368 -32.886 10.609 1.00 34.78 66 SER A CA 1
ATOM 474 C C . SER A 1 66 ? 21.424 -32.562 9.454 1.00 34.78 66 SER A C 1
ATOM 476 O O . SER A 1 66 ? 21.380 -31.452 8.931 1.00 34.78 66 SER A O 1
ATOM 478 N N . ASN A 1 67 ? 20.698 -33.592 9.020 1.00 33.75 67 ASN A N 1
ATOM 479 C CA . ASN A 1 67 ? 19.582 -33.499 8.091 1.00 33.75 67 ASN A CA 1
ATOM 480 C C . ASN A 1 67 ? 18.566 -32.464 8.597 1.00 33.75 67 ASN A C 1
ATOM 482 O O . ASN A 1 67 ? 17.732 -32.779 9.450 1.00 33.75 67 ASN A O 1
ATOM 486 N N . LEU A 1 68 ? 18.588 -31.255 8.037 1.00 34.47 68 LEU A N 1
ATOM 487 C CA . LEU A 1 68 ? 17.435 -30.363 8.060 1.00 34.47 68 LEU A CA 1
ATOM 488 C C . LEU A 1 68 ? 16.387 -30.974 7.131 1.00 34.47 68 LEU A C 1
ATOM 490 O O . LEU A 1 68 ? 16.359 -30.733 5.926 1.00 34.47 68 LEU A O 1
ATOM 494 N N . ALA A 1 69 ? 15.565 -31.852 7.702 1.00 33.41 69 ALA A N 1
ATOM 495 C CA . ALA A 1 69 ? 14.386 -32.374 7.043 1.00 33.41 69 ALA A CA 1
ATOM 496 C C . ALA A 1 69 ? 13.520 -31.186 6.606 1.00 33.41 69 ALA A C 1
ATOM 498 O O . ALA A 1 69 ? 13.003 -30.445 7.445 1.00 33.41 69 ALA A O 1
ATOM 499 N N . ALA A 1 70 ? 13.391 -31.010 5.289 1.00 35.66 70 ALA A N 1
ATOM 500 C CA . ALA A 1 70 ? 12.470 -30.064 4.687 1.00 35.66 70 ALA A CA 1
ATOM 501 C C . ALA A 1 70 ? 11.090 -30.259 5.323 1.00 35.66 70 ALA A C 1
ATOM 503 O O . ALA A 1 70 ? 10.497 -31.339 5.244 1.00 35.66 70 ALA A O 1
ATOM 504 N N . THR A 1 71 ? 10.606 -29.229 6.011 1.00 36.28 71 THR A N 1
ATOM 505 C CA . THR A 1 71 ? 9.276 -29.247 6.609 1.00 36.28 71 THR A CA 1
ATOM 506 C C . THR A 1 71 ? 8.266 -29.457 5.476 1.00 36.28 71 THR A C 1
ATOM 508 O O . THR A 1 71 ? 8.317 -28.717 4.491 1.00 36.28 71 THR A O 1
ATOM 511 N N . PRO A 1 72 ? 7.379 -30.467 5.545 1.00 34.19 72 PRO A N 1
ATOM 512 C CA . PRO A 1 72 ? 6.408 -30.697 4.486 1.00 34.19 72 PRO A CA 1
ATOM 513 C C . PRO A 1 72 ? 5.559 -29.439 4.296 1.00 34.19 72 PRO A C 1
ATOM 515 O O . PRO A 1 72 ? 4.971 -28.946 5.261 1.00 34.19 72 PRO A O 1
ATOM 51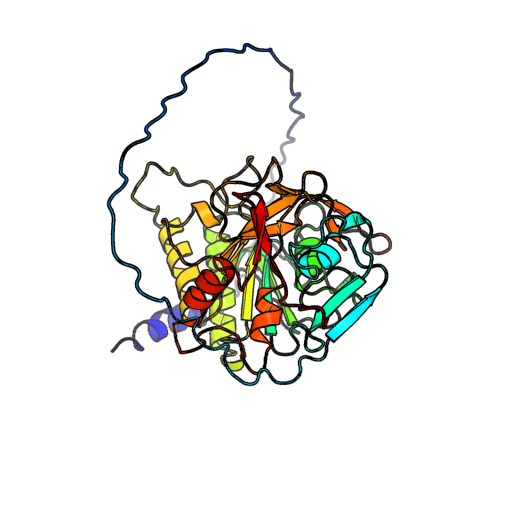8 N N . LEU A 1 73 ? 5.494 -28.934 3.059 1.00 40.31 73 LEU A N 1
ATOM 519 C CA . LEU A 1 73 ? 4.603 -27.836 2.686 1.00 40.31 73 LEU A CA 1
ATOM 520 C C . LEU A 1 73 ? 3.186 -28.138 3.213 1.00 40.31 73 LEU A C 1
ATOM 522 O O . LEU A 1 73 ? 2.704 -29.260 3.005 1.00 40.31 73 LEU A O 1
ATOM 526 N N . PRO A 1 74 ? 2.522 -27.191 3.904 1.00 40.00 74 PRO A N 1
ATOM 527 C CA . PRO A 1 74 ? 1.199 -27.423 4.465 1.00 40.00 74 PRO A CA 1
ATOM 528 C C . PRO A 1 74 ? 0.240 -27.932 3.385 1.00 40.00 74 PRO A C 1
ATOM 530 O O . PRO A 1 74 ? 0.073 -27.339 2.315 1.00 40.00 74 PRO A O 1
ATOM 533 N N . LYS A 1 75 ? -0.349 -29.100 3.661 1.00 44.38 75 LYS A N 1
ATOM 534 C CA . LYS A 1 75 ? -1.285 -29.778 2.770 1.00 44.38 75 LYS A CA 1
ATOM 535 C C . LYS A 1 75 ? -2.605 -29.007 2.735 1.00 44.38 75 LYS A C 1
ATOM 537 O O . LYS A 1 75 ? -3.283 -28.902 3.749 1.00 44.38 75 LYS A O 1
ATOM 542 N N . HIS A 1 76 ? -2.961 -28.603 1.515 1.00 43.41 76 HIS A N 1
ATOM 543 C CA . HIS A 1 76 ? -4.238 -28.049 1.053 1.00 43.41 76 HIS A CA 1
ATOM 544 C C . HIS A 1 76 ? -4.463 -26.538 1.224 1.00 43.41 76 HIS A C 1
ATOM 546 O O . HIS A 1 76 ? -5.452 -26.121 1.821 1.00 43.41 76 HIS A O 1
ATOM 552 N N . ARG A 1 77 ? -3.681 -25.723 0.492 1.00 51.81 77 ARG A N 1
ATOM 553 C CA . ARG A 1 77 ? -4.271 -24.517 -0.123 1.00 51.81 77 ARG A CA 1
ATOM 554 C C . ARG A 1 77 ? -5.508 -24.971 -0.907 1.00 51.81 77 ARG A C 1
ATOM 556 O O . ARG A 1 77 ? -5.397 -25.865 -1.753 1.00 51.81 77 ARG A O 1
ATOM 563 N N . ARG A 1 78 ? -6.682 -24.379 -0.651 1.00 51.88 78 ARG A N 1
ATOM 564 C CA . ARG A 1 78 ? -7.796 -24.447 -1.615 1.00 51.88 78 ARG A CA 1
ATOM 565 C C . ARG A 1 78 ? -7.257 -24.074 -2.996 1.00 51.88 78 ARG A C 1
ATOM 567 O O . ARG A 1 78 ? -6.331 -23.272 -3.092 1.00 51.88 78 ARG A O 1
ATOM 574 N N . ALA A 1 79 ? -7.822 -24.665 -4.048 1.00 59.91 79 ALA A N 1
ATOM 575 C CA . ALA A 1 79 ? -7.444 -24.350 -5.420 1.00 59.91 79 ALA A CA 1
ATOM 576 C C . ALA A 1 79 ? -7.590 -22.837 -5.654 1.00 59.91 79 ALA A C 1
ATOM 578 O O . ALA A 1 79 ? -8.702 -22.326 -5.794 1.00 59.91 79 ALA A O 1
ATOM 579 N N . VAL A 1 80 ? -6.463 -22.122 -5.638 1.00 74.00 80 VAL A N 1
ATOM 580 C CA . VAL A 1 80 ? -6.400 -20.719 -6.035 1.00 74.00 80 VAL A CA 1
ATOM 581 C C . VAL A 1 80 ? -6.863 -20.663 -7.483 1.00 74.00 80 VAL A C 1
ATOM 583 O O . VAL A 1 80 ? -6.347 -21.387 -8.336 1.00 74.00 80 VAL A O 1
ATOM 586 N N . THR A 1 81 ? -7.873 -19.842 -7.758 1.00 86.94 81 THR A N 1
ATOM 587 C CA . THR A 1 81 ? -8.306 -19.613 -9.136 1.00 86.94 81 THR A CA 1
ATOM 588 C C . THR A 1 81 ? -7.419 -18.532 -9.716 1.00 86.94 81 THR A C 1
ATOM 590 O O . THR A 1 81 ? -7.556 -17.372 -9.348 1.00 86.94 81 THR A O 1
ATOM 593 N N . TRP A 1 82 ? -6.502 -18.898 -10.602 1.00 90.62 82 TRP A N 1
ATOM 594 C CA . TRP A 1 82 ? -5.636 -17.931 -11.265 1.00 90.62 82 TRP A CA 1
ATOM 595 C C . TRP A 1 82 ? -6.371 -17.234 -12.411 1.00 90.62 82 TRP A C 1
ATOM 597 O O . TRP A 1 82 ? -7.044 -17.873 -13.219 1.00 90.62 82 TRP A O 1
ATOM 607 N N . VAL A 1 83 ? -6.224 -15.915 -12.483 1.00 94.62 83 VAL A N 1
ATOM 608 C CA . VAL A 1 83 ? -6.739 -15.058 -13.552 1.00 94.62 83 VAL A CA 1
ATOM 609 C C . VAL A 1 83 ? -5.558 -14.471 -14.313 1.00 94.62 83 VAL A C 1
ATOM 611 O O . VAL A 1 83 ? -4.506 -14.205 -13.736 1.00 94.62 83 VAL A O 1
ATOM 614 N N . THR A 1 84 ? -5.724 -14.279 -15.620 1.00 96.12 84 THR A N 1
ATOM 615 C CA . THR A 1 84 ? -4.714 -13.659 -16.480 1.00 96.12 84 THR A CA 1
ATOM 616 C C . THR A 1 84 ? -5.220 -12.327 -17.014 1.00 96.12 84 THR A C 1
ATOM 618 O O . THR A 1 84 ? -6.217 -12.284 -17.734 1.00 96.12 84 THR A O 1
ATOM 621 N N . GLN A 1 85 ? -4.491 -11.256 -16.719 1.00 96.94 85 GLN A N 1
ATOM 622 C CA . GLN A 1 85 ? -4.603 -9.981 -17.416 1.00 96.94 85 GLN A CA 1
ATOM 623 C C . GLN A 1 85 ? -3.595 -9.976 -18.566 1.00 96.94 85 GLN A C 1
ATOM 625 O O . GLN A 1 85 ? -2.389 -10.086 -18.343 1.00 96.94 85 GLN A O 1
ATOM 630 N N . LYS A 1 86 ? -4.102 -9.873 -19.795 1.00 96.69 86 LYS A N 1
ATOM 631 C CA . LYS A 1 86 ? -3.278 -9.723 -21.000 1.00 96.69 86 LYS A CA 1
ATOM 632 C C . LYS A 1 86 ? -2.835 -8.274 -21.157 1.00 96.69 86 LYS A C 1
ATOM 634 O O . LYS A 1 86 ? -3.550 -7.377 -20.718 1.00 96.69 86 LYS A O 1
ATOM 639 N N . ASP A 1 87 ? -1.689 -8.086 -21.803 1.00 95.25 87 ASP A N 1
ATOM 640 C CA . ASP A 1 87 ? -1.091 -6.773 -22.073 1.00 95.25 87 ASP A CA 1
ATOM 641 C C . ASP A 1 87 ? -0.976 -5.912 -20.799 1.00 95.25 87 ASP A C 1
ATOM 643 O O . ASP A 1 87 ? -1.263 -4.716 -20.789 1.00 95.25 87 ASP A O 1
ATOM 647 N N . ALA A 1 88 ? -0.593 -6.558 -19.695 1.00 95.25 88 ALA A N 1
ATOM 648 C CA . ALA A 1 88 ? -0.393 -5.918 -18.405 1.00 95.25 88 ALA A CA 1
ATOM 649 C C . ALA A 1 88 ? 0.888 -5.075 -18.389 1.00 95.25 88 ALA A C 1
ATOM 651 O O . ALA A 1 88 ? 1.851 -5.365 -19.102 1.00 95.25 88 ALA A O 1
ATOM 652 N N . ALA A 1 89 ? 0.910 -4.061 -17.523 1.00 93.31 89 ALA A N 1
ATOM 653 C CA . ALA A 1 89 ? 2.108 -3.271 -17.270 1.00 93.31 89 ALA A CA 1
ATOM 654 C C . ALA A 1 89 ? 3.249 -4.163 -16.741 1.00 93.31 89 ALA A C 1
ATOM 656 O O . ALA A 1 89 ? 3.008 -5.096 -15.965 1.00 93.31 89 ALA A O 1
ATOM 657 N N . THR A 1 90 ? 4.481 -3.892 -17.172 1.00 90.50 90 THR A N 1
ATOM 658 C CA . THR A 1 90 ? 5.656 -4.751 -16.943 1.00 90.50 90 THR A CA 1
ATOM 659 C C . THR A 1 90 ? 5.903 -5.035 -15.460 1.00 90.50 90 THR A C 1
ATOM 661 O O . THR A 1 90 ? 6.266 -6.145 -15.085 1.00 90.50 90 THR A O 1
ATOM 664 N N . GLU A 1 91 ? 5.645 -4.066 -14.592 1.00 90.31 91 GLU A N 1
ATOM 665 C CA . GLU A 1 91 ? 5.734 -4.173 -13.139 1.00 90.31 91 GLU A CA 1
ATOM 666 C C . GLU A 1 91 ? 4.762 -5.206 -12.548 1.00 90.31 91 GLU A C 1
ATOM 668 O O . GLU A 1 91 ? 5.130 -5.927 -11.622 1.00 90.31 91 GLU A O 1
ATOM 673 N N . LEU A 1 92 ? 3.552 -5.343 -13.105 1.00 93.19 92 LEU A N 1
ATOM 674 C CA . LEU A 1 92 ? 2.607 -6.389 -12.705 1.00 93.19 92 LEU A CA 1
ATOM 675 C C . LEU A 1 92 ? 3.052 -7.744 -13.247 1.00 93.19 92 LEU A C 1
ATOM 677 O O . LEU A 1 92 ? 3.010 -8.746 -12.534 1.00 93.19 92 LEU A O 1
ATOM 681 N N . VAL A 1 93 ? 3.519 -7.777 -14.498 1.00 92.38 93 VAL A N 1
ATOM 682 C CA . VAL A 1 93 ? 4.086 -8.990 -15.091 1.00 92.38 93 VAL A CA 1
ATOM 683 C C . VAL A 1 93 ? 5.206 -9.511 -14.191 1.00 92.38 93 VAL A C 1
ATOM 685 O O . VAL A 1 93 ? 5.111 -10.638 -13.718 1.00 92.38 93 VAL A O 1
ATOM 688 N N . ALA A 1 94 ? 6.190 -8.682 -13.848 1.00 89.56 94 ALA A N 1
ATOM 689 C CA . ALA A 1 94 ? 7.366 -9.065 -13.071 1.00 89.56 94 ALA A CA 1
ATOM 690 C C . ALA A 1 94 ? 7.052 -9.743 -11.729 1.00 89.56 94 ALA A C 1
ATOM 692 O O . ALA A 1 94 ? 7.662 -10.763 -11.413 1.00 89.56 94 ALA A O 1
ATOM 693 N N . ILE A 1 95 ? 6.075 -9.239 -10.965 1.00 89.62 95 ILE A N 1
ATOM 694 C CA . ILE A 1 95 ? 5.706 -9.823 -9.661 1.00 89.62 95 ILE A CA 1
ATOM 695 C C . ILE A 1 95 ? 4.949 -11.158 -9.780 1.00 89.62 95 ILE A C 1
ATOM 697 O O . ILE A 1 95 ? 4.694 -11.813 -8.769 1.00 89.62 95 ILE A O 1
ATOM 701 N N . SER A 1 96 ? 4.571 -11.564 -10.998 1.00 90.69 96 SER A N 1
ATOM 702 C CA . SER A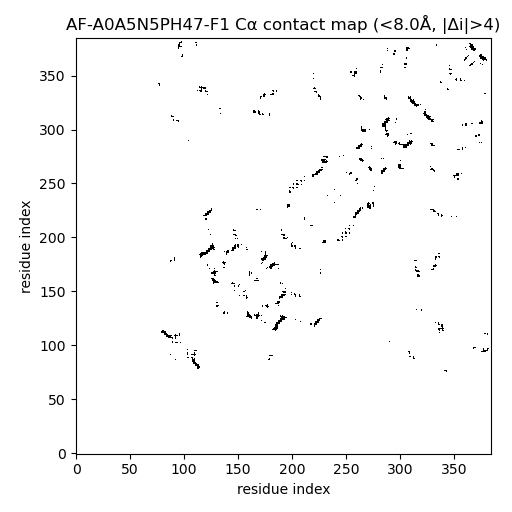 1 96 ? 3.896 -12.837 -11.288 1.00 90.69 96 SER A CA 1
ATOM 703 C C . SER A 1 96 ? 4.786 -13.901 -11.933 1.00 90.69 96 SER A C 1
ATOM 705 O O . SER A 1 96 ? 4.294 -14.988 -12.232 1.00 90.69 96 SER A O 1
ATOM 707 N N . GLN A 1 97 ? 6.074 -13.616 -12.159 1.00 87.62 97 GLN A N 1
ATOM 708 C CA . GLN A 1 97 ? 6.985 -14.507 -12.890 1.00 87.62 97 GLN A CA 1
ATOM 709 C C . GLN A 1 97 ? 8.132 -14.996 -12.015 1.00 87.62 97 GLN A C 1
ATOM 711 O O . GLN A 1 97 ? 8.866 -14.137 -11.536 1.00 87.62 97 GLN A O 1
ATOM 716 N N . PRO A 1 98 ? 8.359 -16.319 -11.867 1.00 81.25 98 PRO A N 1
ATOM 717 C CA . PRO A 1 98 ? 9.420 -16.850 -11.017 1.00 81.25 98 PRO A CA 1
ATOM 718 C C . PRO A 1 98 ? 10.805 -16.278 -11.339 1.00 81.25 98 PRO A C 1
ATOM 720 O O . PRO A 1 98 ? 11.075 -15.894 -12.478 1.00 81.25 98 PRO A O 1
ATOM 723 N N . SER A 1 99 ? 11.710 -16.271 -10.352 1.00 75.00 99 SER A N 1
ATOM 724 C CA . SER A 1 99 ? 13.108 -15.823 -10.524 1.00 75.00 99 SER A CA 1
ATOM 725 C C . SER A 1 99 ? 13.852 -16.537 -11.653 1.00 75.00 99 SER A C 1
ATOM 727 O O . SER A 1 99 ? 14.812 -15.999 -12.196 1.00 75.00 99 SER A O 1
ATOM 729 N N . THR A 1 100 ? 13.397 -17.732 -12.034 1.00 76.75 100 THR A N 1
ATOM 730 C CA . THR A 1 100 ? 13.943 -18.527 -13.139 1.00 76.75 100 THR A CA 1
ATOM 731 C C . THR A 1 100 ? 13.658 -17.943 -14.523 1.00 76.75 100 THR A C 1
ATOM 733 O O . THR A 1 100 ? 14.252 -18.396 -15.500 1.00 76.75 100 THR A O 1
ATOM 736 N N . ILE A 1 101 ? 12.774 -16.950 -14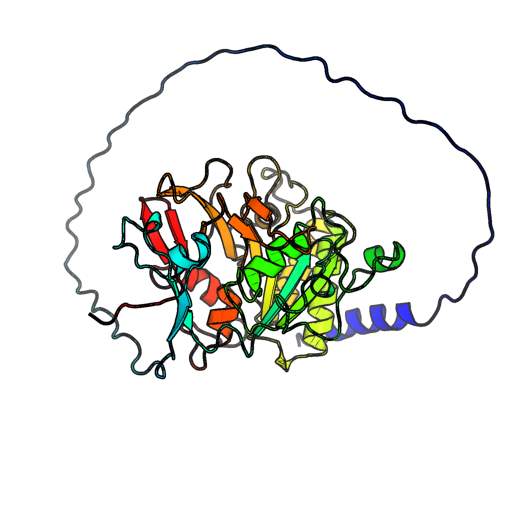.633 1.00 80.50 101 ILE A N 1
ATOM 737 C CA . ILE A 1 101 ? 12.470 -16.265 -15.888 1.00 80.50 101 ILE A CA 1
ATOM 738 C C . ILE A 1 101 ? 13.335 -15.007 -16.003 1.00 80.50 101 ILE A C 1
ATOM 740 O O . ILE A 1 101 ? 13.106 -14.008 -15.316 1.00 80.50 101 ILE A O 1
ATOM 744 N N . SER A 1 102 ? 14.318 -15.052 -16.902 1.00 75.62 102 SER A N 1
ATOM 745 C CA . SER A 1 102 ? 15.223 -13.931 -17.186 1.00 75.62 102 SER A CA 1
ATOM 746 C C . SER A 1 102 ? 14.607 -12.862 -18.093 1.00 75.62 102 SER A C 1
ATOM 748 O O . SER A 1 102 ? 14.925 -11.686 -17.954 1.00 75.62 102 SER A O 1
ATOM 750 N N . ASP A 1 103 ? 13.692 -13.247 -18.986 1.00 82.19 103 ASP A N 1
ATOM 751 C CA . ASP A 1 103 ? 13.258 -12.414 -20.118 1.00 82.19 103 ASP A CA 1
ATOM 752 C C . ASP A 1 103 ? 11.895 -11.747 -19.862 1.00 82.19 103 ASP A C 1
ATOM 754 O O . ASP A 1 103 ? 10.985 -11.780 -20.691 1.00 82.19 103 ASP A O 1
ATOM 758 N N . ILE A 1 104 ? 11.721 -11.153 -18.682 1.00 82.31 104 ILE A N 1
ATOM 759 C CA . ILE A 1 104 ? 10.421 -10.625 -18.222 1.00 82.31 104 ILE A CA 1
ATOM 760 C C . ILE A 1 104 ? 9.880 -9.515 -19.106 1.00 82.31 104 ILE A C 1
ATOM 762 O O . ILE A 1 104 ? 8.671 -9.436 -19.300 1.00 82.31 104 ILE A O 1
ATOM 766 N N . GLU A 1 105 ? 10.757 -8.705 -19.691 1.00 80.19 105 GLU A N 1
ATOM 767 C CA . GLU A 1 105 ? 10.365 -7.637 -20.613 1.00 80.19 105 GLU A CA 1
ATOM 768 C C . GLU A 1 105 ? 9.657 -8.165 -21.875 1.00 80.19 105 GLU A C 1
ATOM 770 O O . GLU A 1 105 ? 8.944 -7.419 -22.544 1.00 80.19 105 GLU A O 1
ATOM 775 N N . GLN A 1 106 ? 9.821 -9.452 -22.206 1.00 85.38 106 GLN A N 1
ATOM 776 C CA . GLN A 1 106 ? 9.130 -10.092 -23.331 1.00 85.38 106 GLN A CA 1
ATOM 777 C C . GLN A 1 106 ? 7.745 -10.630 -22.946 1.00 85.38 106 GLN A C 1
ATOM 779 O O . GLN A 1 106 ? 6.938 -10.969 -23.818 1.00 85.38 106 GLN A O 1
ATOM 784 N N . LEU A 1 107 ? 7.457 -10.726 -21.649 1.00 90.75 107 LEU A N 1
ATOM 785 C CA . LEU A 1 107 ? 6.192 -11.222 -21.139 1.00 90.75 107 LEU A CA 1
ATOM 786 C C . LEU A 1 107 ? 5.171 -10.090 -21.039 1.00 90.75 107 LEU A C 1
ATOM 788 O O . LEU A 1 107 ? 5.488 -8.949 -20.725 1.00 90.75 107 LEU A O 1
ATOM 792 N N . LYS A 1 108 ? 3.910 -10.427 -21.308 1.00 94.06 108 LYS A N 1
ATOM 793 C CA . LYS A 1 108 ? 2.800 -9.458 -21.358 1.00 94.06 108 LYS A CA 1
ATOM 794 C C . LYS A 1 108 ? 1.652 -9.789 -20.418 1.00 94.06 108 LYS A C 1
ATOM 796 O O . LYS A 1 108 ? 0.666 -9.065 -20.363 1.00 94.06 108 LYS A O 1
ATOM 801 N N . ASN A 1 109 ? 1.740 -10.922 -19.732 1.00 94.88 109 ASN A N 1
ATOM 802 C CA . ASN A 1 109 ? 0.635 -11.458 -18.960 1.00 94.88 109 ASN A CA 1
ATOM 803 C C . ASN A 1 109 ? 0.928 -11.309 -17.475 1.00 94.88 109 ASN A C 1
ATOM 805 O O . ASN A 1 109 ? 1.924 -11.835 -16.983 1.00 94.88 109 ASN A O 1
ATOM 809 N N . TYR A 1 110 ? 0.021 -10.646 -16.767 1.00 94.81 110 TYR A N 1
ATOM 810 C CA . TYR A 1 110 ? -0.016 -10.679 -15.315 1.00 94.81 110 TYR A CA 1
ATOM 811 C C . TYR A 1 110 ? -0.949 -11.802 -14.870 1.00 94.81 110 TYR A C 1
ATOM 813 O O . TYR A 1 110 ? -2.134 -11.805 -15.213 1.00 94.81 110 TYR A O 1
ATOM 821 N N . VAL A 1 111 ? -0.413 -12.768 -14.124 1.00 94.00 111 VAL A N 1
ATOM 822 C CA . VAL A 1 111 ? -1.193 -13.866 -13.537 1.00 94.00 111 VAL A CA 1
ATOM 823 C C . VAL A 1 111 ? -1.359 -13.607 -12.046 1.00 94.00 111 VAL A C 1
ATOM 825 O O . VAL A 1 111 ? -0.380 -13.318 -11.365 1.00 94.00 111 VAL A O 1
ATOM 828 N N . TYR A 1 112 ? -2.582 -13.691 -11.529 1.00 92.50 112 TYR A N 1
ATOM 829 C CA . TYR A 1 112 ? -2.886 -13.338 -10.140 1.00 92.50 112 TYR A CA 1
ATOM 830 C C . TYR A 1 112 ? -4.078 -14.121 -9.585 1.00 92.50 112 TYR A C 1
ATOM 832 O O . TYR A 1 112 ? -4.857 -14.703 -10.340 1.00 92.50 112 TYR A O 1
ATOM 840 N N . ASP A 1 113 ? -4.200 -14.174 -8.258 1.00 90.25 113 ASP A N 1
ATOM 841 C CA . ASP A 1 113 ? -5.317 -14.839 -7.582 1.00 90.25 113 ASP A CA 1
ATOM 842 C C . ASP A 1 113 ? -6.629 -14.102 -7.896 1.00 90.25 113 ASP A C 1
ATOM 844 O O . ASP A 1 113 ? -6.741 -12.897 -7.686 1.00 90.25 113 ASP A O 1
ATOM 848 N N . GLY A 1 114 ? -7.645 -14.821 -8.366 1.00 91.50 114 GLY A N 1
ATOM 849 C CA . GLY A 1 114 ? -8.951 -14.284 -8.735 1.00 91.50 114 GLY A CA 1
ATOM 850 C C . GLY A 1 114 ? -9.751 -13.668 -7.583 1.00 91.50 114 GLY A C 1
ATOM 851 O O . GLY A 1 114 ? -10.672 -12.890 -7.851 1.00 91.50 114 GLY A O 1
ATOM 852 N N . ASN A 1 115 ? -9.416 -13.955 -6.323 1.00 91.06 115 ASN A N 1
ATOM 853 C CA . ASN A 1 115 ? -9.927 -13.236 -5.156 1.00 91.06 115 ASN A CA 1
ATOM 854 C C . ASN A 1 115 ? -9.353 -11.819 -5.081 1.00 91.06 115 ASN A C 1
ATOM 856 O O . ASN A 1 115 ? -10.088 -10.908 -4.725 1.00 91.06 115 ASN A O 1
ATOM 860 N N . SER A 1 116 ? -8.082 -11.627 -5.446 1.00 91.00 116 SER A N 1
ATOM 861 C CA . SER A 1 116 ? -7.406 -10.331 -5.621 1.00 91.00 116 SER A CA 1
ATOM 862 C C . SER A 1 116 ? -7.744 -9.259 -4.567 1.00 91.00 116 SER A C 1
ATOM 864 O O . SER A 1 116 ? -8.019 -8.114 -4.914 1.00 91.00 116 SER A O 1
ATOM 866 N N . GLY A 1 117 ? -7.797 -9.606 -3.279 1.00 93.00 117 GLY A N 1
ATOM 867 C CA . GLY A 1 117 ? -8.096 -8.625 -2.233 1.00 93.00 117 GLY A CA 1
ATOM 868 C C . GLY A 1 117 ? -9.578 -8.461 -1.879 1.00 93.00 117 GLY A C 1
ATOM 869 O O . GLY A 1 117 ? -9.887 -7.571 -1.105 1.00 93.00 117 GLY A O 1
ATOM 870 N N . ILE A 1 118 ? -10.510 -9.284 -2.381 1.00 95.19 118 ILE A N 1
ATOM 871 C CA . ILE A 1 118 ? -11.977 -9.063 -2.265 1.00 95.19 118 ILE A CA 1
ATOM 872 C C . ILE A 1 118 ? -12.525 -8.848 -0.840 1.00 95.19 118 ILE A C 1
ATOM 874 O O . ILE A 1 118 ? -13.595 -8.269 -0.673 1.00 95.19 118 ILE A O 1
ATOM 878 N N . LYS A 1 119 ? -11.820 -9.315 0.195 1.00 94.31 119 LYS A N 1
ATOM 879 C CA . LYS A 1 119 ? -12.196 -9.133 1.612 1.00 94.31 119 LYS A CA 1
ATOM 880 C C . LYS A 1 119 ? -11.371 -8.055 2.321 1.00 94.31 119 LYS A C 1
ATOM 882 O O . LYS A 1 119 ? -11.589 -7.805 3.502 1.00 94.31 119 LYS A O 1
ATOM 887 N N . SER A 1 120 ? -10.405 -7.469 1.627 1.00 96.50 120 SER A N 1
ATOM 888 C CA . SER A 1 120 ? -9.346 -6.663 2.212 1.00 96.50 120 SER A CA 1
ATOM 889 C C . SER A 1 120 ? -9.559 -5.172 2.000 1.00 96.50 120 SER A C 1
ATOM 891 O O . SER A 1 120 ? -10.206 -4.740 1.044 1.00 96.50 120 SER A O 1
ATOM 893 N N . PHE A 1 121 ? -8.979 -4.385 2.900 1.00 97.75 121 PHE A N 1
ATOM 894 C CA . PHE A 1 121 ? -9.046 -2.929 2.890 1.00 97.75 121 PHE A CA 1
ATOM 895 C C . PHE A 1 121 ? -7.639 -2.346 2.779 1.00 97.75 121 PHE A C 1
ATOM 897 O O . PHE A 1 121 ? -6.744 -2.718 3.537 1.00 97.75 121 PHE A O 1
ATOM 904 N N . ALA A 1 122 ? -7.449 -1.413 1.854 1.00 97.56 122 ALA A N 1
ATOM 905 C CA . ALA A 1 122 ? -6.222 -0.639 1.734 1.00 97.56 122 ALA A CA 1
ATOM 906 C C . ALA A 1 122 ? -6.474 0.767 2.288 1.00 97.56 122 ALA A C 1
ATOM 908 O O . ALA A 1 122 ? -7.099 1.598 1.626 1.00 97.56 122 ALA A O 1
ATOM 909 N N . TYR A 1 123 ? -6.016 1.022 3.513 1.00 98.25 123 TYR A N 1
ATOM 910 C CA . TYR A 1 123 ? -5.969 2.365 4.083 1.00 98.25 123 TYR A CA 1
ATOM 911 C C . TYR A 1 123 ? -4.801 3.111 3.448 1.00 98.25 123 TYR A C 1
ATOM 913 O O . TYR A 1 123 ? -3.637 2.868 3.761 1.00 98.25 123 TYR A O 1
ATOM 921 N N . HIS A 1 124 ? -5.121 3.999 2.521 1.00 97.50 124 HIS A N 1
ATOM 922 C CA . HIS A 1 124 ? -4.143 4.721 1.734 1.00 97.50 124 HIS A CA 1
ATOM 923 C C . HIS A 1 124 ? -3.886 6.093 2.356 1.00 97.50 124 HIS A C 1
ATOM 925 O O . HIS A 1 124 ? -4.697 7.009 2.196 1.00 97.50 124 HIS A O 1
ATOM 931 N N . LEU A 1 125 ? -2.799 6.196 3.124 1.00 97.38 125 LEU A N 1
ATOM 932 C CA . LEU A 1 125 ? -2.396 7.404 3.837 1.00 97.38 125 LEU A CA 1
ATOM 933 C C . LEU A 1 125 ? -1.501 8.250 2.933 1.00 97.38 125 LEU A C 1
ATOM 935 O O . LEU A 1 125 ? -0.358 7.894 2.697 1.00 97.38 125 LEU A O 1
ATOM 939 N N . GLU A 1 126 ? -2.022 9.363 2.432 1.00 95.88 126 GLU A N 1
ATOM 940 C CA . GLU A 1 126 ? -1.347 10.253 1.477 1.00 95.88 126 GLU A CA 1
ATOM 941 C C . GLU A 1 126 ? -1.926 11.672 1.603 1.00 95.88 126 GLU A C 1
ATOM 943 O O . GLU A 1 126 ? -2.826 11.935 2.407 1.00 95.88 126 GLU A O 1
ATOM 948 N N . MET A 1 127 ? -1.486 12.611 0.763 1.00 96.19 127 MET A N 1
ATOM 949 C CA . MET A 1 127 ? -2.156 13.917 0.621 1.00 96.19 127 MET A CA 1
ATOM 950 C C . MET A 1 127 ? -3.508 13.841 -0.125 1.00 96.19 127 MET A C 1
ATOM 952 O O . MET A 1 127 ? -3.999 14.854 -0.623 1.00 96.19 127 MET A O 1
ATOM 956 N N . GLY A 1 128 ? -4.132 12.663 -0.173 1.00 96.56 128 GLY A N 1
ATOM 957 C CA . GLY A 1 128 ? -5.379 12.380 -0.875 1.00 96.56 128 GLY A CA 1
ATOM 958 C C . GLY A 1 128 ? -5.201 11.383 -2.017 1.00 96.56 128 GLY A C 1
ATOM 959 O O . GLY A 1 128 ? -4.105 10.908 -2.278 1.00 96.56 128 GLY A O 1
ATOM 960 N N . ALA A 1 129 ? -6.310 11.043 -2.660 1.00 97.19 129 ALA A N 1
ATOM 961 C CA . ALA A 1 129 ? -6.382 10.233 -3.871 1.00 97.19 129 ALA A CA 1
ATOM 962 C C . ALA A 1 129 ? -7.727 10.543 -4.533 1.00 97.19 129 ALA A C 1
ATOM 964 O O . ALA A 1 129 ? -8.715 10.746 -3.820 1.00 97.19 129 ALA A O 1
ATOM 965 N N . ALA A 1 130 ? -7.772 10.561 -5.866 1.00 97.31 130 ALA A N 1
ATOM 966 C CA . ALA A 1 130 ? -8.939 10.984 -6.637 1.00 97.31 130 ALA A CA 1
ATOM 967 C C . ALA A 1 130 ? -9.620 9.840 -7.414 1.00 97.31 130 ALA A C 1
ATOM 969 O O . ALA A 1 130 ? -9.756 9.926 -8.641 1.00 97.31 130 ALA A O 1
ATOM 970 N N . PRO A 1 131 ? -10.084 8.760 -6.749 1.00 96.75 131 PRO A N 1
ATOM 971 C CA . PRO A 1 131 ? -10.627 7.592 -7.441 1.00 96.75 131 PRO A CA 1
ATOM 972 C C . PRO A 1 131 ? -11.884 7.908 -8.268 1.00 96.75 131 PRO A C 1
ATOM 974 O O . PRO A 1 131 ? -12.159 7.242 -9.262 1.00 96.75 131 PRO A O 1
ATOM 977 N N . GLN A 1 132 ? -12.630 8.960 -7.918 1.00 95.88 132 GLN A N 1
ATOM 978 C CA . GLN A 1 132 ? -13.829 9.399 -8.638 1.00 95.88 132 GLN A CA 1
ATOM 979 C C . GLN A 1 132 ? -13.522 9.941 -10.040 1.00 95.88 132 GLN A C 1
ATOM 981 O O . GLN A 1 132 ? -14.416 9.969 -10.886 1.00 95.88 132 GLN A O 1
ATOM 986 N N . ARG A 1 133 ? -12.274 10.348 -10.312 1.00 95.62 133 ARG A N 1
ATOM 987 C CA . ARG A 1 133 ? -11.835 10.729 -11.665 1.00 95.62 133 ARG A CA 1
ATOM 988 C C . ARG A 1 133 ? -11.686 9.521 -12.588 1.00 95.62 133 ARG A C 1
ATOM 990 O O . ARG A 1 133 ? -11.791 9.676 -13.800 1.00 95.62 133 ARG A O 1
ATOM 997 N N . HIS A 1 134 ? -11.511 8.333 -12.005 1.00 96.00 134 HIS A N 1
ATOM 998 C CA . HIS A 1 134 ? -11.235 7.074 -12.695 1.00 96.00 134 HIS A CA 1
ATOM 999 C C . HIS A 1 134 ? -12.148 5.945 -12.186 1.00 96.00 134 HIS A C 1
ATOM 1001 O O . HIS A 1 134 ? -11.668 4.925 -11.695 1.00 96.00 134 HIS A O 1
ATOM 1007 N N . PRO A 1 135 ? -13.482 6.075 -12.288 1.00 96.44 135 PRO A N 1
ATOM 1008 C CA . PRO A 1 135 ? -14.414 5.152 -11.632 1.00 96.44 135 PRO A CA 1
ATOM 1009 C C . PRO A 1 135 ? -14.328 3.709 -12.154 1.00 96.44 135 PRO A C 1
ATOM 1011 O O . PRO A 1 135 ? -14.643 2.770 -11.428 1.00 96.44 135 PRO A O 1
ATOM 1014 N N . ALA A 1 136 ? -13.901 3.519 -13.406 1.00 97.19 136 ALA A N 1
ATOM 1015 C CA . ALA A 1 136 ? -13.654 2.190 -13.964 1.00 97.19 136 ALA A CA 1
ATOM 1016 C C . ALA A 1 136 ? -12.373 1.548 -13.406 1.00 97.19 136 ALA A C 1
ATOM 1018 O O . ALA A 1 136 ? -12.296 0.325 -13.323 1.00 97.19 136 ALA A O 1
ATOM 1019 N N . GLU A 1 137 ? -11.391 2.364 -13.020 1.00 97.31 137 GLU A N 1
ATOM 1020 C CA . GLU A 1 137 ? -10.143 1.904 -12.415 1.00 97.31 137 GLU A CA 1
ATOM 1021 C C . GLU A 1 137 ? -10.316 1.614 -10.921 1.00 97.31 137 GLU A C 1
ATOM 1023 O O . GLU A 1 137 ? -9.773 0.635 -10.412 1.00 97.31 137 GLU A O 1
ATOM 1028 N N . PHE A 1 138 ? -11.148 2.406 -10.237 1.00 97.75 138 PHE A N 1
ATOM 1029 C CA . PHE A 1 138 ? -11.446 2.273 -8.812 1.00 97.75 138 PHE A CA 1
ATOM 1030 C C . PHE A 1 138 ? -12.921 1.921 -8.554 1.00 97.75 138 PHE A C 1
ATOM 1032 O O . PHE A 1 138 ? -13.665 2.719 -7.980 1.00 97.75 138 PHE A O 1
ATOM 1039 N N . PRO A 1 139 ? -13.380 0.713 -8.921 1.00 97.88 139 PRO A N 1
ATOM 1040 C CA . PRO A 1 139 ? -14.757 0.295 -8.668 1.00 97.88 139 PRO A CA 1
ATOM 1041 C C . PRO A 1 139 ? -15.024 -0.039 -7.188 1.00 97.88 139 PRO A C 1
ATOM 1043 O O . PRO A 1 139 ? -16.180 -0.172 -6.787 1.00 97.88 139 PRO A O 1
ATOM 1046 N N . HIS A 1 140 ? -13.976 -0.194 -6.370 1.00 97.75 140 HIS A N 1
ATOM 1047 C CA . HIS A 1 140 ? -14.058 -0.652 -4.981 1.00 97.75 140 HIS A CA 1
ATOM 1048 C C . HIS A 1 140 ? -13.520 0.403 -4.014 1.00 97.75 140 HIS A C 1
ATOM 1050 O O . HIS A 1 140 ? -12.403 0.318 -3.510 1.00 97.75 140 HIS A O 1
ATOM 1056 N N . VAL A 1 141 ? -14.336 1.417 -3.746 1.00 97.88 141 VAL A N 1
ATOM 1057 C CA . VAL A 1 141 ? -13.979 2.540 -2.875 1.00 97.88 141 VAL A CA 1
ATOM 1058 C C . VAL A 1 141 ? -14.915 2.562 -1.674 1.00 97.88 141 VAL A C 1
ATOM 1060 O O . VAL A 1 141 ? -16.133 2.459 -1.822 1.00 97.88 141 VAL A O 1
ATOM 1063 N N . ALA A 1 142 ? -14.356 2.686 -0.471 1.00 96.94 142 ALA A N 1
ATOM 1064 C CA . ALA A 1 142 ? -15.154 2.803 0.738 1.00 96.94 142 ALA A CA 1
ATOM 1065 C C . ALA A 1 142 ? -16.018 4.076 0.691 1.00 96.94 142 ALA A C 1
ATOM 1067 O O . ALA A 1 142 ? -15.539 5.131 0.275 1.00 96.94 142 ALA A O 1
ATOM 1068 N N . PRO A 1 143 ? -17.269 4.028 1.183 1.00 93.75 143 PRO A N 1
ATOM 1069 C CA . PRO A 1 143 ? -18.172 5.181 1.140 1.00 93.75 143 PRO A CA 1
ATOM 1070 C C . PRO A 1 143 ? -17.720 6.343 2.038 1.00 93.75 143 PRO A C 1
ATOM 1072 O O . PRO A 1 143 ? -18.214 7.459 1.903 1.00 93.75 143 PRO A O 1
ATOM 1075 N N . LYS A 1 144 ? -16.811 6.080 2.982 1.00 94.31 144 LYS A N 1
ATOM 1076 C CA . LYS A 1 144 ? -16.262 7.061 3.915 1.00 94.31 144 LYS A CA 1
ATOM 1077 C C . LYS A 1 144 ? -14.751 7.147 3.716 1.00 94.31 144 LYS A C 1
ATOM 1079 O O . LYS A 1 144 ? -14.056 6.140 3.831 1.00 94.31 144 LYS A O 1
ATOM 1084 N N . HIS A 1 145 ? -14.265 8.361 3.482 1.00 96.00 145 HIS A N 1
ATOM 1085 C CA . HIS A 1 145 ? -12.844 8.701 3.527 1.00 96.00 145 HIS A CA 1
ATOM 1086 C C . HIS A 1 145 ? -12.506 9.390 4.845 1.00 96.00 145 HIS A C 1
ATOM 1088 O O . HIS A 1 145 ? -13.375 9.978 5.498 1.00 96.00 145 HIS A O 1
ATOM 1094 N N . LEU A 1 146 ? -11.244 9.290 5.239 1.00 98.12 146 LEU A N 1
ATOM 1095 C CA . LEU A 1 146 ? -10.728 9.844 6.481 1.00 98.12 146 LEU A CA 1
ATOM 1096 C C . LEU A 1 146 ? -9.908 11.090 6.162 1.00 98.12 146 LEU A C 1
ATOM 1098 O O . LEU A 1 146 ? -9.142 11.110 5.204 1.00 98.12 146 LEU A O 1
ATOM 1102 N N . LEU A 1 147 ? -10.091 12.145 6.946 1.00 98.44 147 LEU A N 1
ATOM 1103 C CA . LEU A 1 147 ? -9.332 13.384 6.818 1.00 98.44 147 LEU A CA 1
ATOM 1104 C C . LEU A 1 147 ? -8.809 13.743 8.200 1.00 98.44 147 LEU A C 1
ATOM 1106 O O . LEU A 1 147 ? -9.586 13.733 9.158 1.00 98.44 147 LEU A O 1
ATOM 1110 N N . THR A 1 148 ? -7.537 14.121 8.290 1.00 98.56 148 THR A N 1
ATOM 1111 C CA . THR A 1 148 ? -6.990 14.674 9.532 1.00 98.56 148 THR A CA 1
ATOM 1112 C C . THR A 1 148 ? -7.717 15.971 9.911 1.00 98.56 148 THR A C 1
ATOM 1114 O O . THR A 1 148 ? -8.242 16.679 9.039 1.00 98.56 148 THR A O 1
ATOM 1117 N N . PRO A 1 149 ? -7.732 16.355 11.201 1.00 98.25 149 PRO A N 1
ATOM 1118 C CA . PRO A 1 149 ? -8.336 17.616 11.627 1.00 98.25 149 PRO A CA 1
ATOM 1119 C C . PRO A 1 149 ? -7.794 18.843 10.877 1.00 98.25 149 PRO A C 1
ATOM 1121 O O . PRO A 1 149 ? -8.555 19.759 10.562 1.00 98.25 149 PRO A O 1
ATOM 1124 N N . ARG A 1 150 ? -6.498 18.868 10.539 1.00 98.19 150 ARG A N 1
ATOM 1125 C CA . ARG A 1 150 ? -5.900 19.961 9.760 1.00 98.19 150 ARG A CA 1
ATOM 1126 C C . ARG A 1 150 ? -6.336 19.925 8.300 1.00 98.19 150 ARG A C 1
ATOM 1128 O O . ARG A 1 150 ? -6.680 20.977 7.769 1.00 98.19 150 ARG A O 1
ATOM 1135 N N . ALA A 1 151 ? -6.384 18.752 7.662 1.00 98.19 151 ALA A N 1
ATOM 1136 C CA . ALA A 1 151 ? -6.902 18.619 6.299 1.00 98.19 151 ALA A CA 1
ATOM 1137 C C . ALA A 1 151 ? -8.349 19.133 6.209 1.00 98.19 151 ALA A C 1
ATOM 1139 O O . ALA A 1 151 ? -8.674 19.905 5.306 1.00 98.19 151 ALA A O 1
ATOM 1140 N N . GLN A 1 152 ? -9.184 18.794 7.198 1.00 97.88 152 GLN A N 1
ATOM 1141 C CA . GLN A 1 152 ? -10.540 19.335 7.335 1.00 97.88 152 GLN A CA 1
ATOM 1142 C C . GLN A 1 152 ? -10.534 20.857 7.526 1.00 97.88 152 GLN A C 1
ATOM 1144 O O . GLN A 1 152 ? -11.283 21.563 6.853 1.00 97.88 152 GLN A O 1
ATOM 1149 N N . GLY A 1 153 ? -9.673 21.379 8.406 1.00 97.88 153 GLY A N 1
ATOM 1150 C CA . GLY A 1 153 ? -9.536 22.817 8.659 1.00 97.88 153 GLY A CA 1
ATOM 1151 C C . GLY A 1 153 ? -9.096 23.626 7.433 1.00 97.88 153 GLY A C 1
ATOM 1152 O O . GLY A 1 153 ? -9.489 24.781 7.290 1.00 97.88 153 GLY A O 1
ATOM 1153 N N . LEU A 1 154 ? -8.338 23.010 6.522 1.00 97.94 154 LEU A N 1
ATOM 1154 C CA . LEU A 1 154 ? -7.960 23.581 5.224 1.00 97.94 154 LEU A CA 1
ATOM 1155 C C . LEU A 1 154 ? -9.053 23.443 4.151 1.00 97.94 154 LEU A C 1
ATOM 1157 O O . LEU A 1 154 ? -8.855 23.884 3.021 1.00 97.94 154 LEU A O 1
ATOM 1161 N N . GLY A 1 155 ? -10.193 22.827 4.470 1.00 97.56 155 GLY A N 1
ATOM 1162 C CA . GLY A 1 155 ? -11.284 22.612 3.522 1.00 97.56 155 GLY A CA 1
ATOM 1163 C C . GLY A 1 155 ? -10.984 21.558 2.455 1.00 97.56 155 GLY A C 1
ATOM 1164 O O . GLY A 1 155 ? -11.617 21.583 1.396 1.00 97.56 155 GLY A O 1
ATOM 1165 N N . ARG A 1 156 ? -10.038 20.638 2.707 1.00 97.06 156 ARG A N 1
ATOM 1166 C CA . ARG A 1 156 ? -9.808 19.495 1.813 1.00 97.06 156 ARG A CA 1
ATOM 1167 C C . ARG A 1 156 ? -11.064 18.637 1.727 1.00 97.06 156 ARG A C 1
ATOM 1169 O O . ARG A 1 156 ? -11.812 18.512 2.697 1.00 97.06 156 ARG A O 1
ATOM 1176 N N . GLN A 1 157 ? -11.290 18.066 0.555 1.00 93.88 157 GLN A N 1
ATOM 1177 C CA . GLN A 1 157 ? -12.466 17.269 0.252 1.00 93.88 157 GLN A CA 1
ATOM 1178 C C . GLN A 1 157 ? -12.114 15.775 0.231 1.00 93.88 157 GLN A C 1
ATOM 1180 O O . GLN A 1 157 ? -11.028 15.405 -0.221 1.00 93.88 157 GLN A O 1
ATOM 1185 N N . PRO A 1 158 ? -13.023 14.907 0.709 1.00 90.19 158 PRO A N 1
ATOM 1186 C CA . PRO A 1 158 ? -12.942 13.468 0.486 1.00 90.19 158 PRO A CA 1
ATOM 1187 C C . PRO A 1 158 ? -12.783 13.135 -1.003 1.00 90.19 158 PRO A C 1
ATOM 1189 O O . PRO A 1 158 ? -13.559 13.631 -1.815 1.00 90.19 158 PRO A O 1
ATOM 1192 N N . GLY A 1 159 ? -11.842 12.254 -1.350 1.00 89.00 159 GLY A N 1
ATOM 1193 C CA . GLY A 1 159 ? -11.687 11.780 -2.733 1.00 89.00 159 GLY A CA 1
ATOM 1194 C C . GLY A 1 159 ? -11.075 12.800 -3.699 1.00 89.00 159 GLY A C 1
ATOM 1195 O O . GLY A 1 159 ? -11.200 12.647 -4.907 1.00 89.00 159 GLY A O 1
ATOM 1196 N N . GLU A 1 160 ? -10.432 13.848 -3.190 1.00 96.44 160 GLU A N 1
ATOM 1197 C CA . GLU A 1 160 ? -9.542 14.694 -3.983 1.00 96.44 160 GLU A CA 1
ATOM 1198 C C . GLU A 1 160 ? -8.087 14.369 -3.650 1.00 96.44 160 GLU A C 1
ATOM 1200 O O . GLU A 1 160 ? -7.765 13.885 -2.559 1.00 96.44 160 GLU A O 1
ATOM 1205 N N . ASP A 1 161 ? -7.203 14.663 -4.597 1.00 97.06 161 ASP A N 1
ATOM 1206 C CA . ASP A 1 161 ? -5.767 14.481 -4.446 1.00 97.06 161 ASP A CA 1
ATOM 1207 C C . ASP A 1 161 ? -5.065 15.837 -4.470 1.00 97.06 161 ASP A C 1
ATOM 1209 O O . ASP A 1 161 ? -5.137 16.581 -5.449 1.00 97.06 161 ASP A O 1
ATOM 1213 N N . TYR A 1 162 ? -4.410 16.163 -3.358 1.00 96.31 162 TYR A N 1
ATOM 1214 C CA . TYR A 1 162 ? -3.675 17.411 -3.172 1.00 96.31 162 TYR A CA 1
ATOM 1215 C C . TYR A 1 162 ? -2.162 17.222 -3.300 1.00 96.31 162 TYR A C 1
ATOM 1217 O O . TYR A 1 162 ? -1.406 18.171 -3.075 1.00 96.31 162 TYR A O 1
ATOM 1225 N N . SER A 1 163 ? -1.709 16.009 -3.617 1.00 93.25 163 SER A N 1
ATOM 1226 C CA . SER A 1 163 ? -0.298 15.732 -3.836 1.00 93.25 163 SER A CA 1
ATOM 1227 C C . SER A 1 163 ? 0.177 16.323 -5.172 1.00 93.25 163 SER A C 1
ATOM 1229 O O . SER A 1 163 ? -0.583 16.402 -6.146 1.00 93.25 163 SER A O 1
ATOM 1231 N N . PRO A 1 164 ? 1.453 16.736 -5.265 1.00 90.12 164 PRO A N 1
ATOM 1232 C CA . PRO A 1 164 ? 2.044 17.125 -6.536 1.00 90.12 164 PRO A CA 1
ATOM 1233 C C . PRO A 1 164 ? 1.875 16.014 -7.577 1.00 90.12 164 PRO A C 1
ATOM 1235 O O . PRO A 1 164 ? 2.211 14.862 -7.313 1.00 90.12 164 PRO A O 1
ATOM 1238 N N . ARG A 1 165 ? 1.380 16.377 -8.767 1.00 89.00 165 ARG A N 1
ATOM 1239 C CA . ARG A 1 165 ? 1.164 15.456 -9.898 1.00 89.00 165 ARG A CA 1
ATOM 1240 C C . ARG A 1 165 ? 0.234 14.271 -9.599 1.00 89.00 165 ARG A C 1
ATOM 1242 O O . ARG A 1 165 ? 0.349 13.250 -10.262 1.00 89.00 165 ARG A O 1
ATOM 1249 N N . PHE A 1 166 ? -0.682 14.393 -8.635 1.00 94.12 166 PHE A N 1
ATOM 1250 C CA . PHE A 1 166 ? -1.613 13.309 -8.291 1.00 94.12 166 PHE A CA 1
ATOM 1251 C C . PHE A 1 166 ? -0.892 12.010 -7.871 1.00 94.12 166 PHE A C 1
ATOM 1253 O O . PHE A 1 166 ? -1.308 10.896 -8.201 1.00 94.12 166 PHE A O 1
ATOM 1260 N N . HIS A 1 167 ? 0.224 12.165 -7.153 1.00 92.88 167 HIS A N 1
ATOM 1261 C CA . HIS A 1 167 ? 1.023 11.074 -6.606 1.00 92.88 167 HIS A CA 1
ATOM 1262 C C . HIS A 1 167 ? 0.184 10.086 -5.782 1.00 92.88 167 HIS A C 1
ATOM 1264 O O . HIS A 1 167 ? 0.322 8.882 -5.970 1.00 92.88 167 HIS A O 1
ATOM 1270 N N . GLY A 1 168 ? -0.715 10.569 -4.920 1.00 95.19 168 GLY A N 1
ATOM 1271 C CA . GLY A 1 168 ? -1.570 9.703 -4.102 1.00 95.19 168 GLY A CA 1
ATOM 1272 C C . GLY A 1 168 ? -2.581 8.897 -4.924 1.00 95.19 168 GLY A C 1
ATOM 1273 O O . GLY A 1 168 ? -2.834 7.727 -4.659 1.00 95.19 168 GLY A O 1
ATOM 1274 N N . THR A 1 169 ? -3.114 9.469 -6.002 1.00 97.06 169 THR A N 1
ATOM 1275 C CA . THR A 1 169 ? -3.975 8.746 -6.949 1.00 97.06 169 THR A CA 1
ATOM 1276 C C . THR A 1 169 ? -3.190 7.650 -7.657 1.00 97.06 169 THR A C 1
ATOM 1278 O O . THR A 1 169 ? -3.665 6.521 -7.725 1.00 97.06 169 THR A O 1
ATOM 1281 N N . CYS A 1 170 ? -1.973 7.955 -8.108 1.00 95.38 170 CYS A N 1
ATOM 1282 C CA . CYS A 1 170 ? -1.091 6.983 -8.743 1.00 95.38 170 CYS A CA 1
ATOM 1283 C C . CYS A 1 170 ? -0.719 5.825 -7.810 1.00 95.38 170 CYS A C 1
ATOM 1285 O O . CYS A 1 170 ? -0.774 4.658 -8.194 1.00 95.38 170 CYS A O 1
ATOM 1287 N N . THR A 1 171 ? -0.344 6.109 -6.565 1.00 94.94 171 THR A N 1
ATOM 1288 C CA . THR A 1 171 ? 0.071 5.062 -5.624 1.00 94.94 171 THR A CA 1
ATOM 1289 C C . THR A 1 171 ? -1.122 4.248 -5.122 1.00 94.94 171 THR A C 1
ATOM 1291 O O . THR A 1 171 ? -0.991 3.031 -4.952 1.00 94.94 171 THR A O 1
ATOM 1294 N N . ALA A 1 172 ? -2.306 4.856 -4.985 1.00 96.44 172 ALA A N 1
ATOM 1295 C CA . ALA A 1 172 ? -3.558 4.129 -4.790 1.00 96.44 172 ALA A CA 1
ATOM 1296 C C . ALA A 1 172 ? -3.882 3.226 -5.993 1.00 96.44 172 ALA A C 1
ATOM 1298 O O . ALA A 1 172 ? -4.240 2.064 -5.802 1.00 96.44 172 ALA A O 1
ATOM 1299 N N . ASP A 1 173 ? -3.713 3.723 -7.221 1.00 96.94 173 ASP A N 1
ATOM 1300 C CA . ASP A 1 173 ? -3.924 2.961 -8.458 1.00 96.94 173 ASP A CA 1
ATOM 1301 C C . ASP A 1 173 ? -3.053 1.703 -8.489 1.00 96.94 173 ASP A C 1
ATOM 1303 O O . ASP A 1 173 ? -3.531 0.590 -8.699 1.00 96.94 173 ASP A O 1
ATOM 1307 N N . LYS A 1 174 ? -1.775 1.840 -8.131 1.00 95.50 174 LYS A N 1
ATOM 1308 C CA . LYS A 1 174 ? -0.870 0.694 -8.009 1.00 95.50 174 LYS A CA 1
ATOM 1309 C C . LYS A 1 174 ? -1.259 -0.318 -6.942 1.00 95.50 174 LYS A C 1
ATOM 1311 O O . LYS A 1 174 ? -0.979 -1.513 -7.080 1.00 95.50 174 LYS A O 1
ATOM 1316 N N . ALA A 1 175 ? -1.897 0.134 -5.871 1.00 94.94 175 ALA A N 1
ATOM 1317 C CA . ALA A 1 175 ? -2.360 -0.766 -4.834 1.00 94.94 175 ALA A CA 1
ATOM 1318 C C . ALA A 1 175 ? -3.604 -1.545 -5.290 1.00 94.94 175 ALA A C 1
ATOM 1320 O O . ALA A 1 175 ? -3.613 -2.774 -5.179 1.00 94.94 175 ALA A O 1
ATOM 1321 N N . VAL A 1 176 ? -4.627 -0.860 -5.818 1.00 97.00 176 VAL A N 1
ATOM 1322 C CA . VAL A 1 176 ? -5.991 -1.420 -5.950 1.00 97.00 176 VAL A CA 1
ATOM 1323 C C . VAL A 1 176 ? -6.689 -1.188 -7.300 1.00 97.00 176 VAL A C 1
ATOM 1325 O O . VAL A 1 176 ? -7.815 -1.651 -7.486 1.00 97.00 176 VAL A O 1
ATOM 1328 N N . GLY A 1 177 ? -6.051 -0.499 -8.246 1.00 97.00 177 GLY A N 1
ATOM 1329 C CA . GLY A 1 177 ? -6.584 -0.230 -9.583 1.00 97.00 177 GLY A CA 1
ATOM 1330 C C . GLY A 1 177 ? -6.851 -1.488 -10.417 1.00 97.00 177 GLY A C 1
ATOM 1331 O O . GLY A 1 177 ? -6.188 -2.522 -10.268 1.00 97.00 177 GLY A O 1
ATOM 1332 N N . GLN A 1 178 ? -7.833 -1.428 -11.319 1.00 97.50 178 GLN A N 1
ATOM 1333 C CA . GLN A 1 178 ? -8.180 -2.553 -12.195 1.00 97.50 178 GLN A CA 1
ATOM 1334 C C . GLN A 1 178 ? -7.095 -2.894 -13.218 1.00 97.50 178 GLN A C 1
ATOM 1336 O O . GLN A 1 178 ? -6.817 -4.074 -13.439 1.00 97.50 178 GLN A O 1
ATOM 1341 N N . GLN A 1 179 ? -6.484 -1.903 -13.856 1.00 96.75 179 GLN A N 1
ATOM 1342 C CA . GLN A 1 179 ? -5.466 -2.083 -14.886 1.00 96.75 179 GLN A CA 1
ATOM 1343 C C . GLN A 1 179 ? -4.069 -2.156 -14.285 1.00 96.75 179 GLN A C 1
ATOM 1345 O O . GLN A 1 179 ? -3.314 -3.067 -14.637 1.00 96.75 179 GLN A O 1
ATOM 1350 N N . TYR A 1 180 ? -3.742 -1.253 -13.359 1.00 95.88 180 TYR A N 1
ATOM 1351 C CA . TYR A 1 180 ? -2.369 -1.082 -12.866 1.00 95.88 180 TYR A CA 1
ATOM 1352 C C . TYR A 1 180 ? -2.153 -1.553 -11.429 1.00 95.88 180 TYR A C 1
ATOM 1354 O O . TYR A 1 180 ? -1.006 -1.616 -10.976 1.00 95.88 180 TYR A O 1
ATOM 1362 N N . GLY A 1 181 ? -3.234 -1.934 -10.746 1.00 95.19 181 GLY A N 1
ATOM 1363 C CA . GLY A 1 181 ? -3.207 -2.386 -9.365 1.00 95.19 181 GLY A CA 1
ATOM 1364 C C . GLY A 1 181 ? -2.922 -3.870 -9.179 1.00 95.19 181 GLY A C 1
ATOM 1365 O O . GLY A 1 181 ? -3.251 -4.717 -10.020 1.00 95.19 181 GLY A O 1
ATOM 1366 N N . VAL A 1 182 ? -2.334 -4.180 -8.024 1.00 94.12 182 VAL A N 1
ATOM 1367 C CA . VAL A 1 182 ? -2.026 -5.545 -7.578 1.00 94.12 182 VAL A CA 1
ATOM 1368 C C . VAL A 1 182 ? -3.245 -6.208 -6.920 1.00 94.12 182 VAL A C 1
ATOM 1370 O O . VAL A 1 182 ? -3.560 -7.360 -7.225 1.00 94.12 182 VAL A O 1
ATOM 1373 N N . ALA A 1 183 ? -3.954 -5.498 -6.038 1.00 95.75 183 ALA A N 1
ATOM 1374 C CA . ALA A 1 183 ? -5.120 -5.997 -5.307 1.00 95.75 183 ALA A CA 1
ATOM 1375 C C . ALA A 1 183 ? -6.426 -5.440 -5.875 1.00 95.75 183 ALA A C 1
ATOM 1377 O O . ALA A 1 183 ? -7.113 -4.628 -5.260 1.00 95.75 183 ALA A O 1
ATOM 1378 N N . LYS A 1 184 ? -6.767 -5.904 -7.078 1.00 96.56 184 LYS A N 1
ATOM 1379 C CA . LYS A 1 184 ? -7.827 -5.357 -7.936 1.00 96.56 184 LYS A CA 1
ATOM 1380 C C . LYS A 1 184 ? -9.228 -5.400 -7.320 1.00 96.56 184 LYS A C 1
ATOM 1382 O O . LYS A 1 184 ? -10.127 -4.733 -7.809 1.00 96.56 184 LYS A O 1
ATOM 1387 N N . LYS A 1 185 ? -9.470 -6.207 -6.290 1.00 97.31 185 LYS A N 1
ATOM 1388 C CA . LYS A 1 185 ? -10.767 -6.312 -5.599 1.00 97.31 185 LYS A CA 1
ATOM 1389 C C . LYS A 1 185 ? -10.726 -5.800 -4.159 1.00 97.31 185 LYS A C 1
ATOM 1391 O O . LYS A 1 185 ? -11.741 -5.882 -3.473 1.00 97.31 185 LYS A O 1
ATOM 1396 N N . ALA A 1 186 ? -9.585 -5.288 -3.696 1.00 97.50 186 ALA A N 1
ATOM 1397 C CA . ALA A 1 186 ? -9.499 -4.656 -2.387 1.00 97.50 186 ALA A CA 1
ATOM 1398 C C . ALA A 1 186 ? -10.291 -3.348 -2.349 1.00 97.50 186 ALA A C 1
ATOM 1400 O O . ALA A 1 186 ? -10.422 -2.641 -3.345 1.00 97.50 186 ALA A O 1
ATOM 1401 N N . THR A 1 187 ? -10.818 -3.026 -1.170 1.00 98.25 187 THR A N 1
ATOM 1402 C CA . THR A 1 187 ? -11.549 -1.781 -0.941 1.00 98.25 187 THR A CA 1
ATOM 1403 C C . THR A 1 187 ? -10.582 -0.666 -0.552 1.00 98.25 187 THR A C 1
ATOM 1405 O O . THR A 1 187 ? -9.894 -0.764 0.465 1.00 98.25 187 THR A O 1
ATOM 1408 N N . LEU A 1 188 ? -10.558 0.421 -1.324 1.00 98.12 188 LEU A N 1
ATOM 1409 C CA . LEU A 1 188 ? -9.770 1.617 -1.026 1.00 98.12 188 LEU A CA 1
ATOM 1410 C C . LEU A 1 188 ? -10.411 2.445 0.091 1.00 98.12 188 LEU A C 1
ATOM 1412 O O . LEU A 1 188 ? -11.558 2.879 -0.038 1.00 98.12 188 LEU A O 1
ATOM 1416 N N . VAL A 1 189 ? -9.651 2.755 1.139 1.00 98.12 189 VAL A N 1
ATOM 1417 C CA . VAL A 1 189 ? -10.003 3.765 2.145 1.00 98.12 189 VAL A CA 1
ATOM 1418 C C . VAL A 1 189 ? -8.978 4.893 2.067 1.00 98.12 189 VAL A C 1
ATOM 1420 O O . VAL A 1 189 ? -7.862 4.759 2.555 1.00 98.12 189 VAL A O 1
ATOM 1423 N N . VAL A 1 190 ? -9.346 6.014 1.447 1.00 98.31 190 VAL A N 1
ATOM 1424 C CA . VAL A 1 190 ? -8.470 7.195 1.367 1.00 98.31 190 VAL A CA 1
ATOM 1425 C C . VAL A 1 190 ? -8.352 7.860 2.739 1.00 98.31 190 VAL A C 1
ATOM 1427 O O . VAL A 1 190 ? -9.371 8.127 3.386 1.00 98.31 190 VAL A O 1
ATOM 1430 N N . VAL A 1 191 ? -7.118 8.141 3.159 1.00 98.25 191 VAL A N 1
ATOM 1431 C CA . VAL A 1 191 ? -6.778 8.856 4.393 1.00 98.25 191 VAL A CA 1
ATOM 1432 C C . VAL A 1 191 ? -5.930 10.072 4.033 1.00 98.25 191 VAL A C 1
ATOM 1434 O O . VAL A 1 191 ? -4.758 9.952 3.690 1.00 98.25 191 VAL A O 1
ATOM 1437 N N . THR A 1 192 ? -6.540 11.253 4.087 1.00 98.19 192 THR A N 1
ATOM 1438 C CA . THR A 1 192 ? -5.937 12.507 3.628 1.00 98.19 192 THR A CA 1
ATOM 1439 C C . THR A 1 192 ? -5.271 13.258 4.778 1.00 98.19 192 THR A C 1
ATOM 1441 O O . THR A 1 192 ? -5.955 13.736 5.688 1.00 98.19 192 THR A O 1
ATOM 1444 N N . ILE A 1 193 ? -3.953 13.437 4.684 1.00 97.50 193 ILE A N 1
ATOM 1445 C CA . ILE A 1 193 ? -3.170 14.362 5.521 1.00 97.50 193 ILE A CA 1
ATOM 1446 C C . ILE A 1 193 ? -3.050 15.733 4.850 1.00 97.50 193 ILE A C 1
ATOM 1448 O O . ILE A 1 193 ? -3.233 15.844 3.639 1.00 97.50 193 ILE A O 1
ATOM 1452 N N . ALA A 1 194 ? -2.761 16.790 5.612 1.00 96.88 194 ALA A N 1
ATOM 1453 C CA . ALA A 1 194 ? -2.592 18.153 5.103 1.00 96.88 194 ALA A CA 1
ATOM 1454 C C . ALA A 1 194 ? -1.175 18.443 4.581 1.00 96.88 194 ALA A C 1
ATOM 1456 O O . ALA A 1 194 ? -1.010 19.111 3.560 1.00 96.88 194 ALA A O 1
ATOM 1457 N N . ASP A 1 195 ? -0.152 17.971 5.277 1.00 93.69 195 ASP A N 1
ATOM 1458 C CA . ASP A 1 195 ? 1.255 18.178 4.945 1.00 93.69 195 ASP A CA 1
ATOM 1459 C C . ASP A 1 195 ? 2.103 17.014 5.474 1.00 93.69 195 ASP A C 1
ATOM 1461 O O . ASP A 1 195 ? 1.564 16.055 6.020 1.00 93.69 195 ASP A O 1
ATOM 1465 N N . LEU A 1 196 ? 3.418 17.072 5.259 1.00 91.75 196 LEU A N 1
ATOM 1466 C CA . LEU A 1 196 ? 4.351 15.997 5.616 1.00 91.75 196 LEU A CA 1
ATOM 1467 C C . LEU A 1 196 ? 4.917 16.156 7.032 1.00 91.75 196 LEU A C 1
ATOM 1469 O O . LEU A 1 196 ? 6.025 15.710 7.304 1.00 91.75 196 LEU A O 1
ATOM 1473 N N . SER A 1 197 ? 4.213 16.848 7.930 1.00 92.31 197 SER A N 1
ATOM 1474 C CA . SER A 1 197 ? 4.641 16.975 9.324 1.00 92.31 197 SER A CA 1
ATOM 1475 C C . SER A 1 197 ? 4.407 15.684 10.117 1.00 92.31 197 SER A C 1
ATOM 1477 O O . SER A 1 197 ? 3.523 14.882 9.809 1.00 92.31 197 SER A O 1
ATOM 1479 N N . VAL A 1 198 ? 5.188 15.492 11.185 1.00 93.00 198 VAL A N 1
ATOM 1480 C CA . VAL A 1 198 ? 5.037 14.352 12.108 1.00 93.00 198 VAL A CA 1
ATOM 1481 C C . VAL A 1 198 ? 3.640 14.345 12.732 1.00 93.00 198 VAL A C 1
ATOM 1483 O O . VAL A 1 198 ? 3.031 13.288 12.904 1.00 93.00 198 VAL A O 1
ATOM 1486 N N . GLU A 1 199 ? 3.112 15.526 13.046 1.00 94.81 199 GLU A N 1
ATOM 1487 C CA . GLU A 1 199 ? 1.780 15.737 13.600 1.00 94.81 199 GLU A CA 1
ATOM 1488 C C . GLU A 1 199 ? 0.687 15.248 12.648 1.00 94.81 199 GLU A C 1
ATOM 1490 O O . GLU A 1 199 ? -0.253 14.584 13.085 1.00 94.81 199 GLU A O 1
ATOM 1495 N N . GLU A 1 200 ? 0.825 15.522 11.351 1.00 95.88 200 GLU A N 1
ATOM 1496 C CA . GLU A 1 200 ? -0.143 15.092 10.346 1.00 95.88 200 GLU A CA 1
ATOM 1497 C C . GLU A 1 200 ? -0.098 13.587 10.087 1.00 95.88 200 GLU A C 1
ATOM 1499 O O . GLU A 1 200 ? -1.156 12.960 10.007 1.00 95.88 200 GLU A O 1
ATOM 1504 N N . PHE A 1 201 ? 1.090 12.975 10.052 1.00 96.69 201 PHE A N 1
ATOM 1505 C CA . PHE A 1 201 ? 1.184 11.513 10.030 1.00 96.69 201 PHE A CA 1
ATOM 1506 C C . PHE A 1 201 ? 0.537 10.903 11.274 1.00 96.69 201 PHE A C 1
ATOM 1508 O O . PHE A 1 201 ? -0.277 9.987 11.161 1.00 96.69 201 PHE A O 1
ATOM 1515 N N . THR A 1 202 ? 0.833 11.451 12.456 1.00 97.56 202 THR A N 1
ATOM 1516 C CA . THR A 1 202 ? 0.253 10.993 13.726 1.00 97.56 202 THR A CA 1
ATOM 1517 C C . THR A 1 202 ? -1.273 11.063 13.680 1.00 97.56 202 THR A C 1
ATOM 1519 O O . THR A 1 202 ? -1.942 10.079 13.993 1.00 97.56 202 THR A O 1
ATOM 1522 N N . ALA A 1 203 ? -1.833 12.193 13.239 1.00 98.38 203 ALA A N 1
ATOM 1523 C CA . ALA A 1 203 ? -3.273 12.372 13.095 1.00 98.38 203 ALA A CA 1
ATOM 1524 C C . ALA A 1 203 ? -3.882 11.402 12.069 1.00 98.38 203 ALA A C 1
ATOM 1526 O O . ALA A 1 203 ? -4.966 10.871 12.295 1.00 98.38 203 ALA A O 1
ATOM 1527 N N . GLY A 1 204 ? -3.184 11.129 10.965 1.00 98.38 204 GLY A N 1
ATOM 1528 C CA . GLY A 1 204 ? -3.615 10.161 9.960 1.00 98.38 204 GLY A CA 1
ATOM 1529 C C . GLY A 1 204 ? -3.738 8.743 10.520 1.00 98.38 204 GLY A C 1
ATOM 1530 O O . GLY A 1 204 ? -4.785 8.110 10.374 1.00 98.38 204 GLY A O 1
ATOM 1531 N N . PHE A 1 205 ? -2.713 8.268 11.234 1.00 98.69 205 PHE A N 1
ATOM 1532 C CA . PHE A 1 205 ? -2.761 6.971 11.919 1.00 98.69 205 PHE A CA 1
ATOM 1533 C C . PHE A 1 205 ? -3.831 6.928 13.018 1.00 98.69 205 PHE A C 1
ATOM 1535 O O . PHE A 1 205 ? -4.502 5.910 13.170 1.00 98.69 205 PHE A O 1
ATOM 1542 N N . GLN A 1 206 ? -4.061 8.029 13.737 1.00 98.69 206 GLN A N 1
ATOM 1543 C CA . GLN A 1 206 ? -5.147 8.118 14.719 1.00 98.69 206 GLN A CA 1
ATOM 1544 C C . GLN A 1 206 ? -6.534 8.018 14.073 1.00 98.69 206 GLN A C 1
ATOM 1546 O O . GLN A 1 206 ? -7.391 7.301 14.585 1.00 98.69 206 GLN A O 1
ATOM 1551 N N . GLU A 1 207 ? -6.774 8.687 12.942 1.00 98.69 207 GLU A N 1
ATOM 1552 C CA . GLU A 1 207 ? -8.045 8.565 12.215 1.00 98.69 207 GLU A CA 1
ATOM 1553 C C . GLU A 1 207 ? -8.251 7.130 11.694 1.00 98.69 207 GLU A C 1
ATOM 1555 O O . GLU A 1 207 ? -9.358 6.597 11.801 1.00 98.69 207 GLU A O 1
ATOM 1560 N N . ILE A 1 208 ? -7.188 6.462 11.218 1.00 98.69 208 ILE A N 1
ATOM 1561 C CA . ILE A 1 208 ? -7.220 5.029 10.867 1.00 98.69 208 ILE A CA 1
ATOM 1562 C C . ILE A 1 208 ? -7.594 4.185 12.088 1.00 98.69 208 ILE A C 1
ATOM 1564 O O . ILE A 1 208 ? -8.490 3.344 12.005 1.00 98.69 208 ILE A O 1
ATOM 1568 N N . ALA A 1 209 ? -6.948 4.418 13.232 1.00 98.69 209 ALA A N 1
ATOM 1569 C CA . ALA A 1 209 ? -7.207 3.658 14.446 1.00 98.69 209 ALA A CA 1
ATOM 1570 C C . ALA A 1 209 ? -8.657 3.822 14.931 1.00 98.69 209 ALA A C 1
ATOM 1572 O O . ALA A 1 209 ? -9.323 2.838 15.254 1.00 98.69 209 ALA A O 1
ATOM 1573 N N . ILE A 1 210 ? -9.184 5.050 14.906 1.00 98.50 210 ILE A N 1
ATOM 1574 C CA . ILE A 1 210 ? -10.585 5.349 15.231 1.00 98.50 210 ILE A CA 1
ATOM 1575 C C . ILE A 1 210 ? -11.533 4.581 14.302 1.00 98.50 210 ILE A C 1
ATOM 1577 O O . ILE A 1 210 ? -12.520 4.004 14.769 1.00 98.50 210 ILE A O 1
ATOM 1581 N N . ASP A 1 211 ? -11.241 4.545 13.001 1.00 98.50 211 ASP A N 1
ATOM 1582 C CA . ASP A 1 211 ? -12.055 3.815 12.030 1.00 98.50 211 ASP A CA 1
ATOM 1583 C C . ASP A 1 211 ? -12.009 2.295 12.268 1.00 98.50 211 ASP A C 1
ATOM 1585 O O . ASP A 1 211 ? -13.059 1.661 12.302 1.00 98.50 211 ASP A O 1
ATOM 1589 N N . LEU A 1 212 ? -10.837 1.717 12.555 1.00 98.31 212 LEU A N 1
ATOM 1590 C CA . LEU A 1 212 ? -10.663 0.291 12.891 1.00 98.31 212 LEU A CA 1
ATOM 1591 C C . LEU A 1 212 ? -11.284 -0.109 14.242 1.00 98.31 212 LEU A C 1
ATOM 1593 O O . LEU A 1 212 ? -11.620 -1.277 14.471 1.00 98.31 212 LEU A O 1
ATOM 1597 N N . VAL A 1 213 ? -11.440 0.837 15.170 1.00 98.31 213 VAL A N 1
ATOM 1598 C CA . VAL A 1 213 ? -12.222 0.644 16.400 1.00 98.31 213 VAL A CA 1
ATOM 1599 C C . VAL A 1 213 ? -13.716 0.608 16.104 1.00 98.31 213 VAL A C 1
ATOM 1601 O O . VAL A 1 213 ? -14.416 -0.239 16.659 1.00 98.31 213 VAL A O 1
ATOM 1604 N N . ALA A 1 214 ? -14.198 1.477 15.217 1.00 98.12 214 ALA A N 1
ATOM 1605 C CA . ALA A 1 214 ? -15.594 1.483 14.786 1.00 98.12 214 ALA A CA 1
ATOM 1606 C C . ALA A 1 214 ? -15.950 0.293 13.873 1.00 98.12 214 ALA A C 1
ATOM 1608 O O . ALA A 1 214 ? -17.107 -0.122 13.847 1.00 98.12 214 ALA A O 1
ATOM 1609 N N . HIS A 1 215 ? -14.958 -0.255 13.166 1.00 97.62 215 HIS A N 1
ATOM 1610 C CA . HIS A 1 215 ? -15.088 -1.329 12.182 1.00 97.62 215 HIS A CA 1
ATOM 1611 C C . HIS A 1 215 ? -14.169 -2.521 12.507 1.00 97.62 215 HIS A C 1
ATOM 1613 O O . HIS A 1 215 ? -13.210 -2.792 11.773 1.00 97.62 215 HIS A O 1
ATOM 1619 N N . PRO A 1 216 ? -14.415 -3.248 13.616 1.00 97.12 216 PRO A N 1
ATOM 1620 C CA . PRO A 1 216 ? -13.559 -4.357 14.032 1.00 97.12 216 PRO A CA 1
ATOM 1621 C C . PRO A 1 216 ? -13.483 -5.490 12.998 1.00 97.12 216 PRO A C 1
ATOM 1623 O O . PRO A 1 216 ? -12.496 -6.218 12.985 1.00 97.12 216 PRO A O 1
ATOM 1626 N N . GLU A 1 217 ? -14.472 -5.620 12.108 1.00 96.00 217 GLU A N 1
ATOM 1627 C CA . GLU A 1 217 ? -14.485 -6.582 11.001 1.00 96.00 217 GLU A CA 1
ATOM 1628 C C . GLU A 1 217 ? -13.376 -6.353 9.965 1.00 96.00 217 GLU A C 1
ATOM 1630 O O . GLU A 1 217 ? -13.060 -7.264 9.206 1.00 96.00 217 GLU A O 1
ATOM 1635 N N . ARG A 1 218 ? -12.784 -5.152 9.921 1.00 96.25 218 ARG A N 1
ATOM 1636 C CA . ARG A 1 218 ? -11.702 -4.812 8.983 1.00 96.25 218 ARG A CA 1
ATOM 1637 C C . ARG A 1 218 ? -10.320 -5.188 9.505 1.00 96.25 218 ARG A C 1
ATOM 1639 O O . ARG A 1 218 ? -9.373 -5.272 8.722 1.00 96.25 218 ARG A O 1
ATOM 1646 N N . ARG A 1 219 ? -10.178 -5.406 10.813 1.00 95.31 219 ARG A N 1
ATOM 1647 C CA . ARG A 1 219 ? -8.914 -5.842 11.429 1.00 95.31 219 ARG A CA 1
ATOM 1648 C C . ARG A 1 219 ? -8.483 -7.173 10.832 1.00 95.31 219 ARG A C 1
ATOM 1650 O O . ARG A 1 219 ? -9.338 -7.959 10.432 1.00 95.31 219 ARG A O 1
ATOM 1657 N N . LYS A 1 220 ? -7.175 -7.422 10.741 1.00 93.94 220 LYS A N 1
ATOM 1658 C CA . LYS A 1 220 ? -6.578 -8.587 10.052 1.00 93.94 220 LYS A CA 1
ATOM 1659 C C . LYS A 1 220 ? -6.826 -8.686 8.546 1.00 93.94 220 LYS A C 1
ATOM 1661 O O . LYS A 1 220 ? -6.128 -9.432 7.875 1.00 93.94 220 LYS A O 1
ATOM 1666 N N . PHE A 1 221 ? -7.773 -7.927 8.004 1.00 96.12 221 PHE A N 1
ATOM 1667 C CA . PHE A 1 221 ? -8.041 -7.827 6.570 1.00 96.12 221 PHE A CA 1
ATOM 1668 C C . PHE A 1 221 ? -7.587 -6.485 5.989 1.00 96.12 221 PHE A C 1
ATOM 1670 O O . PHE A 1 221 ? -7.761 -6.233 4.800 1.00 96.12 221 PHE A O 1
ATOM 1677 N N . SER A 1 222 ? -7.005 -5.615 6.811 1.00 97.44 222 SER A N 1
ATOM 1678 C CA . SER A 1 222 ? -6.560 -4.288 6.401 1.00 97.44 222 SER A CA 1
ATOM 1679 C C . SER A 1 222 ? -5.049 -4.213 6.267 1.00 97.44 222 SER A C 1
ATOM 1681 O O . SER A 1 222 ? -4.317 -4.893 6.981 1.00 97.44 222 SER A O 1
ATOM 1683 N N . VAL A 1 223 ? -4.596 -3.312 5.406 1.00 97.81 223 VAL A N 1
ATOM 1684 C CA . VAL A 1 223 ? -3.212 -2.847 5.321 1.00 97.81 223 VAL A CA 1
ATOM 1685 C C . VAL A 1 223 ? -3.211 -1.325 5.231 1.00 97.81 223 VAL A C 1
ATOM 1687 O O . VAL A 1 223 ? -4.078 -0.747 4.574 1.00 97.81 223 VAL A O 1
ATOM 1690 N N . VAL A 1 224 ? -2.249 -0.672 5.882 1.00 98.12 224 VAL A N 1
ATOM 1691 C CA . VAL A 1 224 ? -1.953 0.744 5.641 1.00 98.12 224 VAL A CA 1
ATOM 1692 C C . VAL A 1 224 ? -0.845 0.844 4.604 1.00 98.12 224 VAL A C 1
ATOM 1694 O O . VAL A 1 224 ? 0.179 0.177 4.731 1.00 98.12 224 VAL A O 1
ATOM 1697 N N . THR A 1 225 ? -1.031 1.683 3.593 1.00 95.94 225 THR A N 1
ATOM 1698 C CA . THR A 1 225 ? -0.030 1.949 2.555 1.00 95.94 225 THR A CA 1
ATOM 1699 C C . THR A 1 225 ? 0.343 3.422 2.586 1.00 95.94 225 THR A C 1
ATOM 1701 O O . THR A 1 225 ? -0.556 4.266 2.576 1.00 95.94 225 THR A O 1
ATOM 1704 N N . LEU A 1 226 ? 1.640 3.714 2.584 1.00 93.06 226 LEU A N 1
ATOM 1705 C CA . LEU A 1 226 ? 2.189 5.064 2.625 1.00 93.06 226 LEU A CA 1
ATOM 1706 C C . LEU A 1 226 ? 3.392 5.152 1.677 1.00 93.06 226 LEU A C 1
ATOM 1708 O O . LEU A 1 226 ? 4.432 4.544 1.932 1.00 93.06 226 LEU A O 1
ATOM 1712 N N . SER A 1 227 ? 3.266 5.915 0.594 1.00 91.12 227 SER A N 1
ATOM 1713 C CA . SER A 1 227 ? 4.308 6.034 -0.437 1.00 91.12 227 SER A CA 1
ATOM 1714 C C . SER A 1 227 ? 4.983 7.407 -0.438 1.00 91.12 227 SER A C 1
ATOM 1716 O O . SER A 1 227 ? 5.572 7.807 -1.437 1.00 91.12 227 SER A O 1
ATOM 1718 N N . ILE A 1 228 ? 4.949 8.116 0.690 1.00 86.44 228 ILE A N 1
ATOM 1719 C CA . ILE A 1 228 ? 5.517 9.457 0.828 1.00 86.44 228 ILE A CA 1
ATOM 1720 C C . ILE A 1 228 ? 6.694 9.475 1.806 1.00 86.44 228 ILE A C 1
ATOM 1722 O O . ILE A 1 228 ? 6.824 8.617 2.683 1.00 86.44 228 ILE A O 1
ATOM 1726 N N . CYS A 1 229 ? 7.571 10.461 1.645 1.00 81.50 229 CYS A N 1
ATOM 1727 C CA . CYS A 1 229 ? 8.673 10.698 2.566 1.00 81.50 229 CYS A CA 1
ATOM 1728 C C . CYS A 1 229 ? 8.210 11.426 3.831 1.00 81.50 229 CYS A C 1
ATOM 1730 O O . CYS A 1 229 ? 7.138 12.034 3.870 1.00 81.50 229 CYS A O 1
ATOM 1732 N N . GLY A 1 230 ? 9.048 11.384 4.863 1.00 75.81 230 GLY A N 1
ATOM 1733 C CA . GLY A 1 230 ? 8.810 12.116 6.097 1.00 75.81 230 GLY A CA 1
ATOM 1734 C C . GLY A 1 230 ? 9.993 13.009 6.486 1.00 75.81 230 GLY A C 1
ATOM 1735 O O . GLY A 1 230 ? 11.054 12.958 5.858 1.00 75.81 230 GLY A O 1
ATOM 1736 N N . PRO A 1 231 ? 9.828 13.865 7.508 1.00 74.19 231 PRO A N 1
ATOM 1737 C CA . PRO A 1 231 ? 10.920 14.615 8.105 1.00 74.19 231 PRO A CA 1
ATOM 1738 C C . PRO A 1 231 ? 12.053 13.706 8.583 1.00 74.19 231 PRO A C 1
ATOM 1740 O O . PRO A 1 231 ? 11.835 12.612 9.098 1.00 74.19 231 PRO A O 1
ATOM 1743 N N . ARG A 1 232 ? 13.282 14.195 8.428 1.00 69.81 232 ARG A N 1
ATOM 1744 C CA . ARG A 1 232 ? 14.490 13.488 8.849 1.00 69.81 232 ARG A CA 1
ATOM 1745 C C . ARG A 1 232 ? 14.692 13.642 10.354 1.00 69.81 232 ARG A C 1
ATOM 1747 O O . ARG A 1 232 ? 14.745 14.769 10.841 1.00 69.81 232 ARG A O 1
ATOM 1754 N N . HIS A 1 233 ? 14.832 12.521 11.058 1.00 69.12 233 HIS A N 1
ATOM 1755 C CA . HIS A 1 233 ? 15.413 12.488 12.403 1.00 69.12 233 HIS A CA 1
ATOM 1756 C C . HIS A 1 233 ? 16.930 12.319 12.287 1.00 69.12 233 HIS A C 1
ATOM 1758 O O . HIS A 1 233 ? 17.407 11.698 11.335 1.00 69.12 233 HIS A O 1
ATOM 1764 N N . ASP A 1 234 ? 17.683 12.905 13.214 1.00 69.38 234 ASP A N 1
ATOM 1765 C CA . ASP A 1 234 ? 19.129 12.695 13.274 1.00 69.38 234 ASP A CA 1
ATOM 1766 C C . ASP A 1 234 ? 19.399 11.265 13.775 1.00 69.38 234 ASP A C 1
ATOM 1768 O O . ASP A 1 234 ? 19.051 10.959 14.918 1.00 69.38 234 ASP A O 1
ATOM 1772 N N . PRO A 1 235 ? 19.986 10.372 12.955 1.00 64.56 235 PRO A N 1
ATOM 1773 C CA . PRO A 1 235 ? 20.234 8.993 13.363 1.00 64.56 235 PRO A CA 1
ATOM 1774 C C . PRO A 1 235 ? 21.216 8.879 14.540 1.00 64.56 235 PRO A C 1
ATOM 1776 O O . PRO A 1 235 ? 21.259 7.830 15.180 1.00 64.56 235 PRO A O 1
ATOM 1779 N N . GLU A 1 236 ? 21.996 9.924 14.840 1.00 70.75 236 GLU A N 1
ATOM 1780 C CA . GLU A 1 236 ? 22.919 9.939 15.980 1.00 70.75 236 GLU A CA 1
ATOM 1781 C C . GLU A 1 236 ? 22.242 10.327 17.306 1.00 70.75 236 GLU A C 1
ATOM 1783 O O . GLU A 1 236 ? 22.842 10.135 18.367 1.00 70.75 236 GLU A O 1
ATOM 1788 N N . ASP A 1 237 ? 20.999 10.826 17.284 1.00 71.19 237 ASP A N 1
ATOM 1789 C CA . ASP A 1 237 ? 20.239 11.134 18.498 1.00 71.19 237 ASP A CA 1
ATOM 1790 C C . ASP A 1 237 ? 19.429 9.905 18.960 1.00 71.19 237 ASP A C 1
ATOM 1792 O O . ASP A 1 237 ? 18.413 9.557 18.340 1.00 71.19 237 ASP A O 1
ATOM 1796 N N . PRO A 1 238 ? 19.827 9.242 20.067 1.00 69.00 238 PRO A N 1
ATOM 1797 C CA . PRO A 1 238 ? 19.154 8.043 20.559 1.00 69.00 238 PRO A CA 1
ATOM 1798 C C . PRO A 1 238 ? 17.775 8.336 21.170 1.00 69.00 238 PRO A C 1
ATOM 1800 O O . PRO A 1 238 ? 17.030 7.401 21.478 1.00 69.00 238 PRO A O 1
ATOM 1803 N N . VAL A 1 239 ? 17.430 9.608 21.401 1.00 75.50 239 VAL A N 1
ATOM 1804 C CA . VAL A 1 239 ? 16.150 10.008 21.979 1.00 75.50 239 VAL A CA 1
ATOM 1805 C C . VAL A 1 239 ? 15.233 10.494 20.866 1.00 75.50 239 VAL A C 1
ATOM 1807 O O . VAL A 1 239 ? 15.405 11.578 20.317 1.00 75.50 239 VAL A O 1
ATOM 1810 N N . LEU A 1 240 ? 14.185 9.718 20.578 1.00 76.88 240 LEU A N 1
ATOM 1811 C CA . LEU A 1 240 ? 13.132 10.185 19.680 1.00 76.88 240 LEU A CA 1
ATOM 1812 C C . LEU A 1 240 ? 12.497 11.465 20.251 1.00 76.88 240 LEU A C 1
ATOM 1814 O O . LEU A 1 240 ? 12.030 11.454 21.399 1.00 76.88 240 LEU A O 1
ATOM 1818 N N . PRO A 1 241 ? 12.401 12.548 19.459 1.00 84.88 241 PRO A N 1
ATOM 1819 C CA . PRO A 1 241 ? 11.666 13.738 19.849 1.00 84.88 241 PRO A CA 1
ATOM 1820 C C . PRO A 1 241 ? 10.240 13.373 20.292 1.00 84.88 241 PRO A C 1
ATOM 1822 O O . PRO A 1 241 ? 9.643 12.453 19.725 1.00 84.88 241 PRO A O 1
ATOM 1825 N N . PRO A 1 242 ? 9.628 14.092 21.252 1.00 88.81 242 PRO A N 1
ATOM 1826 C CA . PRO A 1 242 ? 8.290 13.759 21.746 1.00 88.81 242 PRO A CA 1
ATOM 1827 C C . PRO A 1 242 ? 7.234 13.571 20.644 1.00 88.81 242 PRO A C 1
ATOM 1829 O O . PRO A 1 242 ? 6.414 12.661 20.734 1.00 88.81 242 PRO A O 1
ATOM 1832 N N . ALA A 1 243 ? 7.284 14.376 19.575 1.00 88.38 243 ALA A N 1
ATOM 1833 C CA . ALA A 1 243 ? 6.402 14.228 18.415 1.00 88.38 243 ALA A CA 1
ATOM 1834 C C . ALA A 1 243 ? 6.611 12.890 17.680 1.00 88.38 243 ALA A C 1
ATOM 1836 O O . ALA A 1 243 ? 5.646 12.211 17.341 1.00 88.38 243 ALA A O 1
ATOM 1837 N N . MET A 1 244 ? 7.863 12.463 17.506 1.00 88.88 244 MET A N 1
ATOM 1838 C CA . MET A 1 244 ? 8.213 11.180 16.885 1.00 88.88 244 MET A CA 1
ATOM 1839 C C . MET A 1 244 ? 7.771 10.000 17.748 1.00 88.88 244 MET A C 1
ATOM 1841 O O . MET A 1 244 ? 7.287 8.993 17.236 1.00 88.88 244 MET A O 1
ATOM 1845 N N . GLN A 1 245 ? 7.856 10.135 19.073 1.00 91.25 245 GLN A N 1
ATOM 1846 C CA . GLN A 1 245 ? 7.327 9.128 19.988 1.00 91.25 245 GLN A CA 1
ATOM 1847 C C . GLN A 1 245 ? 5.793 9.023 19.906 1.00 91.25 245 GLN A C 1
ATOM 1849 O O . GLN A 1 245 ? 5.254 7.920 20.013 1.00 91.25 245 GLN A O 1
ATOM 1854 N N . LEU A 1 246 ? 5.082 10.138 19.696 1.00 94.19 246 LEU A N 1
ATOM 1855 C CA . LEU A 1 246 ? 3.635 10.126 19.456 1.00 94.19 246 LEU A CA 1
ATOM 1856 C C . LEU A 1 246 ? 3.287 9.440 18.132 1.00 94.19 246 LEU A C 1
ATOM 1858 O O . LEU A 1 246 ? 2.395 8.592 18.126 1.00 94.19 246 LEU A O 1
ATOM 1862 N N . LEU A 1 247 ? 4.025 9.735 17.057 1.00 95.12 247 LEU A N 1
ATOM 1863 C CA . LEU A 1 247 ? 3.877 9.041 15.778 1.00 95.12 247 LEU A CA 1
ATOM 1864 C C . LEU A 1 247 ? 4.101 7.537 15.950 1.00 95.12 247 LEU A C 1
ATOM 1866 O O . LEU A 1 247 ? 3.239 6.744 15.579 1.00 95.12 247 LEU A O 1
ATOM 1870 N N . LYS A 1 248 ? 5.206 7.142 16.594 1.00 94.94 248 LYS A N 1
ATOM 1871 C CA . LYS A 1 248 ? 5.510 5.740 16.899 1.00 94.94 248 LYS A CA 1
ATOM 1872 C C . LYS A 1 248 ? 4.363 5.041 17.620 1.00 94.94 248 LYS A C 1
ATOM 1874 O O . LYS A 1 248 ? 3.983 3.939 17.234 1.00 94.94 248 LYS A O 1
ATOM 1879 N N . ASN A 1 249 ? 3.795 5.684 18.636 1.00 96.25 249 ASN A N 1
ATOM 1880 C CA . ASN A 1 249 ? 2.670 5.129 19.381 1.00 96.25 249 ASN A CA 1
ATOM 1881 C C . ASN A 1 249 ? 1.411 4.994 18.510 1.00 96.25 249 ASN A C 1
ATOM 1883 O O . ASN A 1 249 ? 0.729 3.980 18.612 1.00 96.25 249 ASN A O 1
ATOM 1887 N N . ALA A 1 250 ? 1.119 5.971 17.647 1.00 98.12 250 ALA A N 1
ATOM 1888 C CA . ALA A 1 250 ? -0.031 5.916 16.743 1.00 98.12 250 ALA A CA 1
ATOM 1889 C C . ALA A 1 250 ? 0.111 4.804 15.688 1.00 98.12 250 ALA A C 1
ATOM 1891 O O . ALA A 1 250 ? -0.850 4.087 15.416 1.00 98.12 250 ALA A O 1
ATOM 1892 N N . VAL A 1 251 ? 1.314 4.608 15.134 1.00 97.88 251 VAL A N 1
ATOM 1893 C CA . VAL A 1 251 ? 1.583 3.488 14.216 1.00 97.88 251 VAL A CA 1
ATOM 1894 C C . VAL A 1 251 ? 1.456 2.149 14.946 1.00 97.88 251 VAL A C 1
ATOM 1896 O O . VAL A 1 251 ? 0.798 1.238 14.443 1.00 97.88 251 VAL A O 1
ATOM 1899 N N . GLN A 1 252 ? 2.021 2.041 16.155 1.00 97.62 252 GLN A N 1
ATOM 1900 C CA . GLN A 1 252 ? 1.916 0.831 16.972 1.00 97.62 252 GLN A CA 1
ATOM 1901 C C . GLN A 1 252 ? 0.460 0.504 17.328 1.00 97.62 252 GLN A C 1
ATOM 1903 O O . GLN A 1 252 ? 0.083 -0.658 17.289 1.00 97.62 252 GLN A O 1
ATOM 1908 N N . GLU A 1 253 ? -0.379 1.501 17.619 1.00 98.06 253 GLU A N 1
ATOM 1909 C CA . GLU A 1 253 ? -1.801 1.289 17.914 1.00 98.06 253 GLU A CA 1
ATOM 1910 C C . GLU A 1 253 ? -2.545 0.634 16.740 1.00 98.06 253 GLU A C 1
ATOM 1912 O O . GLU A 1 253 ? -3.351 -0.275 16.945 1.00 98.06 253 GLU A O 1
ATOM 1917 N N . VAL A 1 254 ? -2.247 1.044 15.503 1.00 98.56 254 VAL A N 1
ATOM 1918 C CA . VAL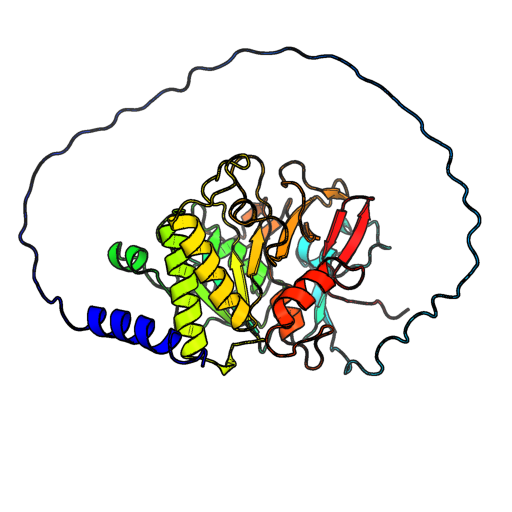 A 1 254 ? -2.799 0.405 14.298 1.00 98.56 254 VAL A CA 1
ATOM 1919 C C . VAL A 1 254 ? -2.262 -1.019 14.131 1.00 98.56 254 VAL A C 1
ATOM 1921 O O . VAL A 1 254 ? -3.040 -1.942 13.883 1.00 98.56 254 VAL A O 1
ATOM 1924 N N . MET A 1 255 ? -0.958 -1.227 14.326 1.00 98.25 255 MET A N 1
ATOM 1925 C CA . MET A 1 255 ? -0.338 -2.555 14.244 1.00 98.25 255 MET A CA 1
ATOM 1926 C C . MET A 1 255 ? -0.857 -3.529 15.310 1.00 98.25 255 MET A C 1
ATOM 1928 O O . MET A 1 255 ? -1.066 -4.702 15.009 1.00 98.25 255 MET A O 1
ATOM 1932 N N . ASP A 1 256 ? -1.136 -3.051 16.524 1.00 97.50 256 ASP A N 1
ATOM 1933 C CA . ASP A 1 256 ? -1.719 -3.830 17.626 1.00 97.50 256 ASP A CA 1
ATOM 1934 C C . ASP A 1 256 ? -3.151 -4.307 17.314 1.00 97.50 256 ASP A C 1
ATOM 1936 O O . ASP A 1 256 ? -3.671 -5.208 17.974 1.00 97.50 256 ASP A O 1
ATOM 1940 N N . MET A 1 257 ? -3.794 -3.734 16.289 1.00 97.94 257 MET A N 1
ATOM 1941 C CA . MET A 1 257 ? -5.053 -4.220 15.716 1.00 97.94 257 MET A CA 1
ATOM 1942 C C . MET A 1 257 ? -4.846 -5.211 14.559 1.00 97.94 257 MET A C 1
ATOM 1944 O O . MET A 1 257 ? -5.779 -5.457 13.790 1.00 97.94 257 MET A O 1
ATOM 1948 N N . ASP A 1 258 ? -3.645 -5.786 14.450 1.00 97.69 258 ASP A N 1
ATOM 1949 C CA . ASP A 1 258 ? -3.228 -6.717 13.400 1.00 97.69 258 ASP A CA 1
ATOM 1950 C C . ASP A 1 258 ? -3.387 -6.124 11.991 1.00 97.69 258 ASP A C 1
ATOM 1952 O O . ASP A 1 258 ? -3.910 -6.760 11.073 1.00 97.69 258 ASP A O 1
ATOM 1956 N N . VAL A 1 259 ? -2.953 -4.873 11.823 1.00 98.00 259 VAL A N 1
ATOM 1957 C CA . VAL A 1 259 ? -2.941 -4.171 10.534 1.00 98.00 259 VAL A CA 1
ATOM 1958 C C . VAL A 1 259 ? -1.494 -3.839 10.159 1.00 98.00 259 VAL A C 1
ATOM 1960 O O . VAL A 1 259 ? -0.890 -2.964 10.782 1.00 98.00 259 VAL A O 1
ATOM 1963 N N . PRO A 1 260 ? -0.908 -4.520 9.156 1.00 97.31 260 PRO A N 1
ATOM 1964 C CA . PRO A 1 260 ? 0.429 -4.205 8.671 1.00 97.31 260 PRO A CA 1
ATOM 1965 C C . PRO A 1 260 ? 0.495 -2.801 8.075 1.00 97.31 260 PRO A C 1
ATOM 1967 O O . PRO A 1 260 ? -0.476 -2.309 7.494 1.00 97.31 260 PRO A O 1
ATOM 1970 N N . VAL A 1 261 ? 1.674 -2.192 8.160 1.00 96.69 261 VAL A N 1
ATOM 1971 C CA . VAL A 1 261 ? 1.957 -0.880 7.575 1.00 96.69 261 VAL A CA 1
ATOM 1972 C C . VAL A 1 261 ? 3.084 -1.037 6.561 1.00 96.69 261 VAL A C 1
ATOM 1974 O O . VAL A 1 261 ? 4.180 -1.486 6.901 1.00 96.69 261 VAL A O 1
ATOM 1977 N N . VAL A 1 262 ? 2.787 -0.690 5.311 1.00 94.81 262 VAL A N 1
ATOM 1978 C CA . VAL A 1 262 ? 3.707 -0.744 4.173 1.00 94.81 262 VAL A CA 1
ATOM 1979 C C . VAL A 1 262 ? 4.161 0.658 3.839 1.00 94.81 262 VAL A C 1
ATOM 1981 O O . VAL A 1 262 ? 3.330 1.542 3.620 1.00 94.81 262 VAL A O 1
ATOM 1984 N N . VAL A 1 263 ? 5.473 0.843 3.772 1.00 92.81 263 VAL A N 1
ATOM 1985 C CA . VAL A 1 263 ? 6.081 2.152 3.549 1.00 92.81 263 VAL A CA 1
ATOM 1986 C C . VAL A 1 263 ? 7.116 2.082 2.440 1.00 92.81 263 VAL A C 1
ATOM 1988 O O . VAL A 1 263 ? 7.801 1.070 2.275 1.00 92.81 263 VAL A O 1
ATOM 1991 N N . ALA A 1 264 ? 7.247 3.160 1.676 1.00 90.31 264 ALA A N 1
ATOM 1992 C CA . ALA A 1 264 ? 8.334 3.286 0.718 1.00 90.31 264 ALA A CA 1
ATOM 1993 C C . ALA A 1 264 ? 9.688 3.389 1.439 1.00 90.31 264 ALA A C 1
ATOM 1995 O O . ALA A 1 264 ? 9.812 4.074 2.457 1.00 90.31 264 ALA A O 1
ATOM 1996 N N . ALA A 1 265 ? 10.718 2.749 0.880 1.00 87.94 265 ALA A N 1
ATOM 1997 C CA . ALA A 1 265 ? 12.080 2.857 1.391 1.00 87.94 265 ALA A CA 1
ATOM 1998 C C . ALA A 1 265 ? 12.670 4.256 1.207 1.00 87.94 265 ALA A C 1
ATOM 2000 O O . ALA A 1 265 ? 13.613 4.558 1.907 1.00 87.94 265 ALA A O 1
ATOM 2001 N N . GLY A 1 266 ? 12.131 5.088 0.306 1.00 85.56 266 GLY A N 1
ATOM 2002 C CA . GLY A 1 266 ? 12.620 6.440 0.014 1.00 85.56 266 GLY A CA 1
ATOM 2003 C C . GLY A 1 266 ? 13.631 6.508 -1.141 1.00 85.56 266 GLY A C 1
ATOM 2004 O O . GLY A 1 266 ? 14.207 5.498 -1.553 1.00 85.56 266 GLY A O 1
ATOM 2005 N N . ASN A 1 267 ? 13.821 7.722 -1.682 1.00 82.50 267 ASN A N 1
ATOM 2006 C CA . ASN A 1 267 ? 14.489 7.970 -2.974 1.00 82.50 267 ASN A CA 1
ATOM 2007 C C . ASN A 1 267 ? 15.803 8.782 -2.876 1.00 82.50 267 ASN A C 1
ATOM 2009 O O . ASN A 1 267 ? 16.104 9.603 -3.741 1.00 82.50 267 ASN A O 1
ATOM 2013 N N . GLY A 1 268 ? 16.577 8.638 -1.797 1.00 69.94 268 GLY A N 1
ATOM 2014 C CA . GLY A 1 268 ? 17.924 9.226 -1.657 1.00 69.94 268 GLY A CA 1
ATOM 2015 C C . GLY A 1 268 ? 17.977 10.749 -1.445 1.00 69.94 268 GLY A C 1
ATOM 2016 O O . GLY A 1 268 ? 18.981 11.258 -0.957 1.00 69.94 268 GLY A O 1
ATOM 2017 N N . MET A 1 269 ? 16.898 11.474 -1.748 1.00 63.69 269 MET A N 1
ATOM 2018 C CA . MET A 1 269 ? 16.795 12.932 -1.584 1.00 63.69 269 MET A CA 1
ATOM 2019 C C . MET A 1 269 ? 16.054 13.371 -0.309 1.00 63.69 269 MET A C 1
ATOM 2021 O O . MET A 1 269 ? 16.046 14.555 0.020 1.00 63.69 269 MET A O 1
ATOM 2025 N N . SER A 1 270 ? 15.427 12.443 0.412 1.00 68.19 270 SER A N 1
ATOM 2026 C CA . SER A 1 270 ? 14.628 12.706 1.617 1.00 68.19 270 SER A CA 1
ATOM 2027 C C . SER A 1 270 ? 14.683 11.509 2.559 1.00 68.19 270 SER A C 1
ATOM 2029 O O . SER A 1 270 ? 14.829 10.389 2.079 1.00 68.19 270 SER A O 1
ATOM 2031 N N . ALA A 1 271 ? 14.519 11.720 3.864 1.00 73.00 271 ALA A N 1
ATOM 2032 C CA . ALA A 1 271 ? 14.428 10.611 4.812 1.00 73.00 271 ALA A CA 1
ATOM 2033 C C . ALA A 1 271 ? 13.207 9.732 4.514 1.00 73.00 271 ALA A C 1
ATOM 2035 O O . ALA A 1 271 ? 12.102 10.241 4.269 1.00 73.00 271 ALA A O 1
ATOM 2036 N N . ALA A 1 272 ? 13.408 8.416 4.514 1.00 82.12 272 ALA A N 1
ATOM 2037 C CA . ALA A 1 272 ? 12.304 7.473 4.452 1.00 82.12 272 ALA A CA 1
ATOM 2038 C C . ALA A 1 272 ? 11.392 7.655 5.666 1.00 82.12 272 ALA A C 1
ATOM 2040 O O . ALA A 1 272 ? 11.862 7.932 6.769 1.00 82.12 272 ALA A O 1
ATOM 2041 N N . PHE A 1 273 ? 10.098 7.376 5.514 1.00 87.81 273 PHE A N 1
ATOM 2042 C CA . PHE A 1 273 ? 9.228 7.241 6.683 1.00 87.81 273 PHE A CA 1
ATOM 2043 C C . PHE A 1 273 ? 9.747 6.153 7.642 1.00 87.81 273 PHE A C 1
ATOM 2045 O O . PHE A 1 273 ? 9.627 6.291 8.850 1.00 87.81 273 PHE A O 1
ATOM 2052 N N . ALA A 1 274 ? 10.384 5.096 7.127 1.00 88.25 274 ALA A N 1
ATOM 2053 C CA . ALA A 1 274 ? 10.986 4.050 7.952 1.00 88.25 274 ALA A CA 1
ATOM 2054 C C . ALA A 1 274 ? 12.124 4.554 8.865 1.00 88.25 274 ALA A C 1
ATOM 2056 O O . ALA A 1 274 ? 12.250 4.066 9.984 1.00 88.25 274 ALA A O 1
ATOM 2057 N N . GLU A 1 275 ? 12.893 5.567 8.442 1.00 85.62 275 GLU A N 1
ATOM 2058 C CA . GLU A 1 275 ? 14.006 6.152 9.221 1.00 85.62 275 GLU A CA 1
ATOM 2059 C C . GLU A 1 275 ? 13.528 6.908 10.475 1.00 85.62 275 GLU A C 1
ATOM 2061 O O . GLU A 1 275 ? 14.320 7.303 11.326 1.00 85.62 275 GLU A O 1
ATOM 2066 N N . MET A 1 276 ? 12.218 7.116 10.609 1.00 85.56 276 MET A N 1
ATOM 2067 C CA . MET A 1 276 ? 11.589 7.747 11.769 1.00 85.56 276 MET A CA 1
ATOM 2068 C C . MET A 1 276 ? 11.462 6.824 12.983 1.00 85.56 276 MET A C 1
ATOM 2070 O O . MET A 1 276 ? 11.066 7.268 14.064 1.00 85.56 276 MET A O 1
ATOM 2074 N N . PHE A 1 277 ? 11.721 5.533 12.798 1.00 87.25 277 PHE A N 1
ATOM 2075 C CA . PHE A 1 277 ? 11.485 4.504 13.795 1.00 87.25 277 PHE A CA 1
ATOM 2076 C C . PHE A 1 277 ? 12.798 3.803 14.145 1.00 87.25 277 PHE A C 1
ATOM 2078 O O . PHE A 1 277 ? 13.707 3.760 13.320 1.00 87.25 277 PHE A O 1
ATOM 2085 N N . PRO A 1 278 ? 12.914 3.234 15.359 1.00 84.25 278 PRO A N 1
ATOM 2086 C CA . PRO A 1 278 ? 14.068 2.419 15.706 1.00 84.25 278 PRO A CA 1
ATOM 2087 C C . PRO A 1 278 ? 14.218 1.229 14.760 1.00 84.25 278 PRO A C 1
ATOM 2089 O O . PRO A 1 278 ? 13.220 0.699 14.259 1.00 84.25 278 PRO A O 1
ATOM 2092 N N . ASP A 1 279 ? 15.451 0.748 14.628 1.00 77.00 279 ASP A N 1
ATOM 2093 C CA . ASP A 1 279 ? 15.747 -0.492 13.918 1.00 77.00 279 ASP A CA 1
ATOM 2094 C C . ASP A 1 279 ? 14.830 -1.630 14.393 1.00 77.00 279 ASP A C 1
ATOM 2096 O O . ASP A 1 279 ? 14.563 -1.795 15.589 1.00 77.00 279 ASP A O 1
ATOM 2100 N N . ASN A 1 280 ? 14.364 -2.442 13.443 1.00 80.56 280 ASN A N 1
ATOM 2101 C CA . ASN A 1 280 ? 13.432 -3.558 13.649 1.00 80.56 280 ASN A CA 1
ATOM 2102 C C . ASN A 1 280 ? 11.997 -3.179 14.043 1.00 80.56 280 ASN A C 1
ATOM 2104 O O . ASN A 1 280 ? 11.218 -4.068 14.396 1.00 80.56 280 ASN A O 1
ATOM 2108 N N . PHE A 1 281 ? 11.597 -1.906 13.966 1.00 91.25 281 PHE A N 1
ATOM 2109 C CA . PHE A 1 281 ? 10.171 -1.586 14.005 1.00 91.25 281 PHE A CA 1
ATOM 2110 C C . PHE A 1 281 ? 9.461 -2.317 12.844 1.00 91.25 281 PHE A C 1
ATOM 2112 O O . PHE A 1 281 ? 9.982 -2.297 11.726 1.00 91.25 281 PHE A O 1
ATOM 2119 N N . PRO A 1 282 ? 8.326 -3.013 13.065 1.00 93.81 282 PRO A N 1
ATOM 2120 C CA . PRO A 1 282 ? 7.841 -4.051 12.150 1.00 93.81 282 PRO A CA 1
ATOM 2121 C C . PRO A 1 282 ? 7.055 -3.483 10.953 1.00 93.81 282 PRO A C 1
ATOM 2123 O O . PRO A 1 282 ? 5.971 -3.949 10.605 1.00 93.81 282 PRO A O 1
ATOM 2126 N N . LEU A 1 283 ? 7.608 -2.450 10.319 1.00 93.88 283 LEU A N 1
ATOM 2127 C CA . LEU A 1 283 ? 7.167 -1.937 9.029 1.00 93.88 283 LEU A CA 1
ATOM 2128 C C . LEU A 1 283 ? 7.574 -2.914 7.928 1.00 93.88 283 LEU A C 1
ATOM 2130 O O . LEU A 1 283 ? 8.647 -3.517 7.983 1.00 93.88 283 LEU A O 1
ATOM 2134 N N . VAL A 1 284 ? 6.746 -3.009 6.890 1.00 94.12 284 VAL A N 1
ATOM 2135 C CA . VAL A 1 284 ? 7.168 -3.595 5.617 1.00 94.12 284 VAL A CA 1
ATOM 21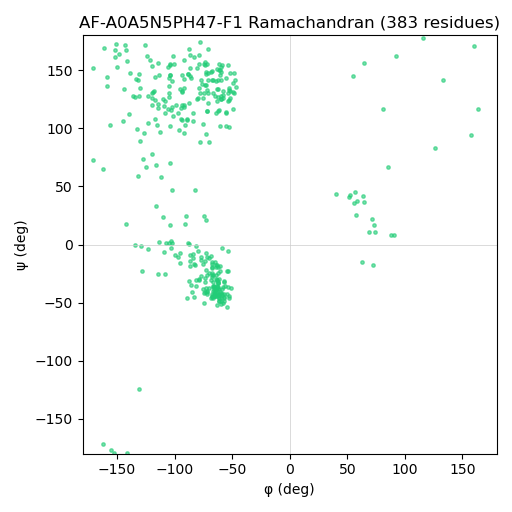36 C C . VAL A 1 284 ? 7.710 -2.461 4.757 1.00 94.12 284 VAL A C 1
ATOM 2138 O O . VAL A 1 284 ? 6.949 -1.653 4.222 1.00 94.12 284 VAL A O 1
ATOM 2141 N N . VAL A 1 285 ? 9.033 -2.374 4.664 1.00 92.50 285 VAL A N 1
ATOM 2142 C CA . VAL A 1 285 ? 9.737 -1.317 3.933 1.00 92.50 285 VAL A CA 1
ATOM 2143 C C . VAL A 1 285 ? 10.018 -1.798 2.514 1.00 92.50 285 VAL A C 1
ATOM 2145 O O . VAL A 1 285 ? 10.698 -2.806 2.327 1.00 92.50 285 VAL A O 1
ATOM 2148 N N . VAL A 1 286 ? 9.499 -1.090 1.511 1.00 92.25 286 VAL A N 1
ATOM 2149 C CA . VAL A 1 286 ? 9.576 -1.510 0.105 1.00 92.25 286 VAL A CA 1
ATOM 2150 C C . VAL A 1 286 ? 10.553 -0.636 -0.672 1.00 92.25 286 VAL A C 1
ATOM 2152 O O . VAL A 1 286 ? 10.299 0.552 -0.895 1.00 92.25 286 VAL A O 1
ATOM 2155 N N . GLY A 1 287 ? 11.658 -1.243 -1.106 1.00 91.19 287 GLY A N 1
ATOM 2156 C CA . GLY A 1 287 ? 12.650 -0.643 -2.000 1.00 91.19 287 GLY A CA 1
ATOM 2157 C C . GLY A 1 287 ? 12.254 -0.741 -3.474 1.00 91.19 287 GLY A C 1
ATOM 2158 O O . GLY A 1 287 ? 11.400 -1.545 -3.849 1.00 91.19 287 GLY A O 1
ATOM 2159 N N . ALA A 1 288 ? 12.868 0.083 -4.323 1.00 90.38 288 ALA A N 1
ATOM 2160 C CA . ALA A 1 288 ? 12.621 0.065 -5.763 1.00 90.38 288 ALA A CA 1
ATOM 2161 C C . ALA A 1 288 ? 13.631 -0.838 -6.481 1.00 90.38 288 ALA A C 1
ATOM 2163 O O . ALA A 1 288 ? 14.840 -0.728 -6.277 1.00 90.38 288 ALA A O 1
ATOM 2164 N N . ASN A 1 289 ? 13.126 -1.720 -7.336 1.00 89.25 289 ASN A N 1
ATOM 2165 C CA . ASN A 1 289 ? 13.879 -2.504 -8.306 1.00 89.25 289 ASN A CA 1
ATOM 2166 C C . ASN A 1 289 ? 13.711 -1.893 -9.702 1.00 89.25 289 ASN A C 1
ATOM 2168 O O . ASN A 1 289 ? 12.608 -1.473 -10.068 1.00 89.25 289 ASN A O 1
ATOM 2172 N N . ASP A 1 290 ? 14.800 -1.884 -10.462 1.00 88.00 290 ASP A N 1
ATOM 2173 C CA . ASP A 1 290 ? 14.825 -1.549 -11.879 1.00 88.00 290 ASP A CA 1
ATOM 2174 C C . ASP A 1 290 ? 15.012 -2.839 -12.687 1.00 88.00 290 ASP A C 1
ATOM 2176 O O . ASP A 1 290 ? 16.037 -3.524 -12.586 1.00 88.00 290 ASP A O 1
ATOM 2180 N N . LEU A 1 291 ? 14.004 -3.168 -13.497 1.00 83.94 291 LEU A N 1
ATOM 2181 C CA . LEU A 1 291 ? 14.002 -4.375 -14.318 1.00 83.94 291 LEU A CA 1
ATOM 2182 C C . LEU A 1 291 ? 15.058 -4.343 -15.426 1.00 83.94 291 LEU A C 1
ATOM 2184 O O . LEU A 1 291 ? 15.565 -5.404 -15.780 1.00 83.94 291 LEU A O 1
ATOM 2188 N N . LYS A 1 292 ? 15.449 -3.160 -15.920 1.00 84.50 292 LYS A N 1
ATOM 2189 C CA . LYS A 1 292 ? 16.430 -3.033 -17.012 1.00 84.50 292 LYS A CA 1
ATOM 2190 C C . LYS A 1 292 ? 17.813 -3.508 -16.592 1.00 84.50 292 LYS A C 1
ATOM 2192 O O . LYS A 1 292 ? 18.530 -4.134 -17.368 1.00 84.50 292 LYS A O 1
ATOM 2197 N N . ILE A 1 293 ? 18.196 -3.198 -15.355 1.00 83.81 293 ILE A N 1
ATOM 2198 C CA . ILE A 1 293 ? 19.453 -3.668 -14.753 1.00 83.81 293 ILE A CA 1
ATOM 2199 C C . ILE A 1 293 ? 19.254 -4.934 -13.910 1.00 83.81 293 ILE A C 1
ATOM 2201 O O . ILE A 1 293 ? 20.238 -5.550 -13.492 1.00 83.81 293 ILE A O 1
ATOM 2205 N N . ASN A 1 294 ? 17.996 -5.341 -13.708 1.00 80.88 294 ASN A N 1
ATOM 2206 C CA . ASN A 1 294 ? 17.568 -6.468 -12.886 1.00 80.88 294 ASN A CA 1
ATOM 2207 C C . ASN A 1 294 ? 18.148 -6.392 -11.461 1.00 80.88 294 ASN A C 1
ATOM 2209 O O . ASN A 1 294 ? 18.644 -7.382 -10.923 1.00 80.88 294 ASN A O 1
ATOM 2213 N N . ASP A 1 295 ? 18.133 -5.192 -10.876 1.00 86.31 295 ASP A N 1
ATOM 2214 C CA . ASP A 1 295 ? 18.810 -4.861 -9.618 1.00 86.31 295 ASP A CA 1
ATOM 2215 C C . ASP A 1 295 ? 18.078 -3.734 -8.874 1.00 86.31 295 ASP A C 1
ATOM 2217 O O . ASP A 1 295 ? 17.126 -3.141 -9.386 1.00 86.31 295 ASP A O 1
ATOM 2221 N N . LYS A 1 296 ? 18.501 -3.433 -7.647 1.00 87.31 296 LYS A N 1
ATOM 2222 C CA . LYS A 1 296 ? 18.048 -2.250 -6.911 1.00 87.31 296 LYS A CA 1
ATOM 2223 C C . LYS A 1 296 ? 18.172 -0.996 -7.798 1.00 87.31 296 LYS A C 1
ATOM 2225 O O . LYS A 1 296 ? 19.238 -0.716 -8.344 1.00 87.31 296 LYS A O 1
ATOM 2230 N N . ALA A 1 297 ? 17.106 -0.200 -7.867 1.00 88.62 297 ALA A N 1
ATOM 2231 C CA . ALA A 1 297 ? 17.112 1.076 -8.571 1.00 88.62 297 ALA A CA 1
ATOM 2232 C C . ALA A 1 297 ? 18.103 2.060 -7.909 1.00 88.62 297 ALA A C 1
ATOM 2234 O O . ALA A 1 297 ? 18.150 2.124 -6.673 1.00 88.62 297 ALA A O 1
ATOM 2235 N N . PRO A 1 298 ? 18.860 2.870 -8.678 1.00 89.00 298 PRO A N 1
ATOM 2236 C CA . PRO A 1 298 ? 19.906 3.742 -8.128 1.00 89.00 298 PRO A CA 1
ATOM 2237 C C . PRO A 1 298 ? 19.430 4.732 -7.058 1.00 89.00 298 PRO A C 1
ATOM 2239 O O . PRO A 1 298 ? 20.183 5.051 -6.141 1.00 89.00 298 PRO A O 1
ATOM 2242 N N . TYR A 1 299 ? 18.183 5.200 -7.152 1.00 86.56 299 TYR A N 1
ATOM 2243 C CA . TYR A 1 299 ? 17.589 6.128 -6.187 1.00 86.56 299 TYR A CA 1
ATOM 2244 C C . TYR A 1 299 ? 17.042 5.442 -4.930 1.00 86.56 299 TYR A C 1
ATOM 2246 O O . TYR A 1 299 ? 16.836 6.118 -3.927 1.00 86.56 299 TYR A O 1
ATOM 2254 N N . SER A 1 300 ? 16.807 4.124 -4.948 1.00 87.88 300 SER A N 1
ATOM 2255 C CA . SER A 1 300 ? 16.232 3.419 -3.798 1.00 87.88 300 SER A CA 1
ATOM 2256 C C . SER A 1 300 ? 17.167 3.504 -2.593 1.00 87.88 300 SER A C 1
ATOM 2258 O O . SER A 1 300 ? 18.360 3.204 -2.690 1.00 87.88 300 SER A O 1
ATOM 2260 N N . GLN A 1 301 ? 16.629 3.823 -1.423 1.00 85.88 301 GLN A N 1
ATOM 2261 C CA . GLN A 1 301 ? 17.386 3.756 -0.172 1.00 85.88 301 GLN A CA 1
ATOM 2262 C C . GLN A 1 301 ? 17.671 2.306 0.258 1.00 85.88 301 GLN A C 1
ATOM 2264 O O . GLN A 1 301 ? 17.234 1.339 -0.379 1.00 85.88 301 GLN A O 1
ATOM 2269 N N . LEU A 1 302 ? 18.556 2.166 1.248 1.00 71.06 302 LEU A N 1
ATOM 2270 C CA . LEU A 1 302 ? 19.096 0.890 1.725 1.00 71.06 302 LEU A CA 1
ATOM 2271 C C . LEU A 1 302 ? 18.188 0.255 2.791 1.00 71.06 302 LEU A C 1
ATOM 2273 O O . LEU A 1 302 ? 17.355 0.930 3.382 1.00 71.06 302 LEU A O 1
ATOM 2277 N N . TYR A 1 303 ? 18.389 -1.045 3.025 1.00 81.00 303 TYR A N 1
ATOM 2278 C CA . TYR A 1 303 ? 17.718 -1.856 4.056 1.00 81.00 303 TYR A CA 1
ATOM 2279 C C . TYR A 1 303 ? 16.190 -2.028 3.931 1.00 81.00 303 TYR A C 1
ATOM 2281 O O . TYR A 1 303 ? 15.491 -1.984 4.945 1.00 81.00 303 TYR A O 1
ATOM 2289 N N . PRO A 1 304 ? 15.627 -2.246 2.727 1.00 87.19 304 PRO A N 1
ATOM 2290 C CA . PRO A 1 304 ? 14.221 -2.606 2.636 1.00 87.19 304 PRO A CA 1
ATOM 2291 C C . PRO A 1 304 ? 13.982 -4.039 3.131 1.00 87.19 304 PRO A C 1
ATOM 2293 O O . PRO A 1 304 ? 14.861 -4.894 3.046 1.00 87.19 304 PRO A O 1
ATOM 2296 N N . THR A 1 305 ? 12.753 -4.311 3.569 1.00 89.62 305 THR A N 1
ATOM 2297 C CA . THR A 1 305 ? 12.245 -5.672 3.801 1.00 89.62 305 THR A CA 1
ATOM 2298 C C . THR A 1 305 ? 12.296 -6.480 2.505 1.00 89.62 305 THR A C 1
ATOM 2300 O O . THR A 1 305 ? 12.680 -7.642 2.499 1.00 89.62 305 THR A O 1
ATOM 2303 N N . LEU A 1 306 ? 11.911 -5.841 1.398 1.00 91.88 306 LEU A N 1
ATOM 2304 C CA . LEU A 1 306 ? 11.944 -6.394 0.050 1.00 91.88 306 LEU A CA 1
ATOM 2305 C C . LEU A 1 306 ? 11.877 -5.282 -0.996 1.00 91.88 306 LEU A C 1
ATOM 2307 O O . LEU A 1 306 ? 11.553 -4.131 -0.704 1.00 91.88 306 LEU A O 1
ATOM 2311 N N . TYR A 1 307 ? 12.124 -5.640 -2.245 1.00 91.19 307 TYR A N 1
ATOM 2312 C CA . TYR A 1 307 ? 12.016 -4.753 -3.388 1.00 91.19 307 TYR A CA 1
ATOM 2313 C C . TYR A 1 307 ? 10.749 -5.035 -4.193 1.00 91.19 307 TYR A C 1
ATOM 2315 O O . TYR A 1 307 ? 10.340 -6.179 -4.362 1.00 91.19 307 TYR A O 1
ATOM 2323 N N . ALA A 1 308 ? 10.154 -3.996 -4.761 1.00 90.69 308 ALA A N 1
ATOM 2324 C CA . ALA A 1 308 ? 9.147 -4.107 -5.810 1.00 90.69 308 ALA A CA 1
ATOM 2325 C C . ALA A 1 308 ? 9.630 -3.352 -7.048 1.00 90.69 308 ALA A C 1
ATOM 2327 O O . ALA A 1 308 ? 10.489 -2.475 -6.943 1.00 90.69 308 ALA A O 1
ATOM 2328 N N . VAL A 1 309 ? 9.089 -3.675 -8.224 1.00 89.94 309 VAL A N 1
ATOM 2329 C CA . VAL A 1 309 ? 9.399 -2.906 -9.436 1.00 89.94 309 VAL A CA 1
ATOM 2330 C C . VAL A 1 309 ? 8.941 -1.473 -9.224 1.00 89.94 309 VAL A C 1
ATOM 2332 O O . VAL A 1 309 ? 7.753 -1.220 -9.027 1.00 89.94 309 VAL A O 1
ATOM 2335 N N . GLY A 1 310 ? 9.907 -0.561 -9.217 1.00 88.94 310 GLY A N 1
ATOM 2336 C CA . GLY A 1 310 ? 9.673 0.837 -8.888 1.00 88.94 310 GLY A CA 1
ATOM 2337 C C . GLY A 1 310 ? 10.236 1.809 -9.906 1.00 88.94 310 GLY A C 1
ATOM 2338 O O . GLY A 1 310 ? 10.080 3.009 -9.711 1.00 88.94 310 GLY A O 1
ATOM 2339 N N . SER A 1 311 ? 10.892 1.320 -10.960 1.00 88.75 311 SER A N 1
ATOM 2340 C CA . SER A 1 311 ? 11.338 2.114 -12.108 1.00 88.75 311 SER A CA 1
ATOM 2341 C C . SER A 1 311 ? 10.422 1.876 -13.302 1.00 88.75 311 SER A C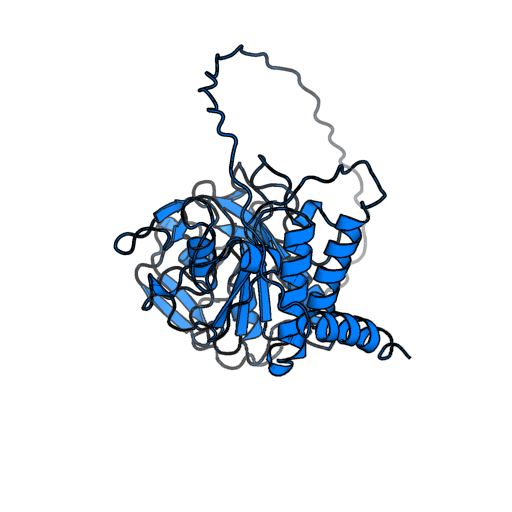 1
ATOM 2343 O O . SER A 1 311 ? 9.924 0.770 -13.503 1.00 88.75 311 SER A O 1
ATOM 2345 N N . ASP A 1 312 ? 10.218 2.924 -14.095 1.00 88.31 312 ASP A N 1
ATOM 2346 C CA . ASP A 1 312 ? 9.392 2.910 -15.303 1.00 88.31 312 ASP A CA 1
ATOM 2347 C C . ASP A 1 312 ? 7.935 2.444 -15.113 1.00 88.31 312 ASP A C 1
ATOM 2349 O O . ASP A 1 312 ? 7.339 1.816 -15.989 1.00 88.31 312 ASP A O 1
ATOM 2353 N N . THR A 1 313 ? 7.332 2.784 -13.976 1.00 90.56 313 THR A N 1
ATOM 2354 C CA . THR A 1 313 ? 5.966 2.356 -13.648 1.00 90.56 313 THR A CA 1
ATOM 2355 C C . THR A 1 313 ? 4.894 3.189 -14.364 1.00 90.56 313 THR A C 1
ATOM 2357 O O . THR A 1 313 ? 5.133 4.333 -14.767 1.00 90.56 313 THR A O 1
ATOM 2360 N N . THR A 1 314 ? 3.710 2.596 -14.543 1.00 94.19 314 THR A N 1
ATOM 2361 C CA . THR A 1 314 ? 2.544 3.189 -15.223 1.00 94.19 314 THR A CA 1
ATOM 2362 C C . THR A 1 314 ? 1.309 3.224 -14.327 1.00 94.19 314 THR A C 1
ATOM 2364 O O . THR A 1 314 ? 0.910 2.185 -13.814 1.00 94.19 314 THR A O 1
ATOM 2367 N N . CYS A 1 315 ? 0.656 4.366 -14.160 1.00 94.69 315 CYS A N 1
ATOM 2368 C CA . CYS A 1 315 ? -0.549 4.484 -13.333 1.00 94.69 315 CYS A CA 1
ATOM 2369 C C . CYS A 1 315 ? -1.458 5.613 -13.826 1.00 94.69 315 CYS A C 1
ATOM 2371 O O . CYS A 1 315 ? -1.056 6.483 -14.599 1.00 94.69 315 CYS A O 1
ATOM 2373 N N . TRP A 1 316 ? -2.678 5.644 -13.317 1.00 95.88 316 TRP A N 1
ATOM 2374 C CA . TRP A 1 316 ? -3.545 6.803 -13.404 1.00 95.88 316 TRP A CA 1
ATOM 2375 C C . TRP A 1 316 ? -3.153 7.876 -12.394 1.00 95.88 316 TRP A C 1
ATOM 2377 O O . TRP A 1 316 ? -3.021 7.621 -11.201 1.00 95.88 316 TRP A O 1
ATOM 2387 N N . ALA A 1 317 ? -3.023 9.103 -12.889 1.00 92.38 317 ALA A N 1
ATOM 2388 C CA . ALA A 1 317 ? -2.715 10.285 -12.097 1.00 92.38 317 ALA A CA 1
ATOM 2389 C C . ALA A 1 317 ? -3.709 11.406 -12.453 1.00 92.38 317 ALA A C 1
ATOM 2391 O O . ALA A 1 317 ? -4.927 11.213 -12.375 1.00 92.38 317 ALA A O 1
ATOM 2392 N N . GLU A 1 318 ? -3.210 12.573 -12.864 1.00 90.50 318 GLU A N 1
ATOM 2393 C CA . GLU A 1 318 ? -4.028 13.757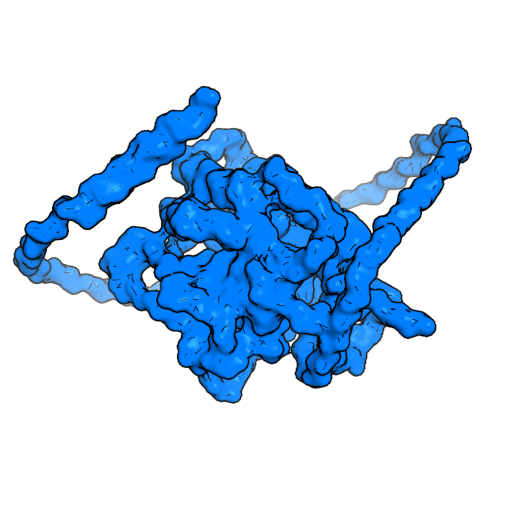 -13.144 1.00 90.50 318 GLU A CA 1
ATOM 2394 C C . GLU A 1 318 ? -4.936 13.589 -14.371 1.00 90.50 318 GLU A C 1
ATOM 2396 O O . GLU A 1 318 ? -6.112 13.967 -14.343 1.00 90.50 318 GLU A O 1
ATOM 2401 N N . SER A 1 319 ? -4.382 13.047 -15.459 1.00 91.25 319 SER A N 1
ATOM 2402 C CA . SER A 1 319 ? -5.076 12.893 -16.738 1.00 91.25 319 SER A CA 1
ATOM 2403 C C . SER A 1 319 ? -6.138 11.806 -16.656 1.00 91.25 319 SER A C 1
ATOM 2405 O O . SER A 1 319 ? -5.844 10.701 -16.226 1.00 91.25 319 SER A O 1
ATOM 2407 N N . THR A 1 320 ? -7.348 12.085 -17.148 1.00 90.94 320 THR A N 1
ATOM 2408 C CA . THR A 1 320 ? -8.473 11.129 -17.223 1.00 90.94 320 THR A CA 1
ATOM 2409 C C . THR A 1 320 ? -8.503 10.297 -18.505 1.00 90.94 320 THR A C 1
ATOM 2411 O O . THR A 1 320 ? -9.429 9.520 -18.722 1.00 90.94 320 THR A O 1
ATOM 2414 N N . THR A 1 321 ? -7.527 10.488 -19.398 1.00 91.62 321 THR A N 1
ATOM 2415 C CA . THR A 1 321 ? -7.529 9.865 -20.737 1.00 91.62 321 THR A CA 1
ATOM 2416 C C . THR A 1 321 ? -6.244 9.132 -21.080 1.00 91.62 321 THR A C 1
ATOM 2418 O O . THR A 1 321 ? -6.255 8.258 -21.940 1.00 91.62 321 THR A O 1
ATOM 2421 N N . THR A 1 322 ? -5.136 9.488 -20.435 1.00 93.38 322 THR A N 1
ATOM 2422 C CA . THR A 1 322 ? -3.828 8.870 -20.655 1.00 93.38 322 THR A CA 1
ATOM 2423 C C . THR A 1 322 ? -3.192 8.592 -19.297 1.00 93.38 322 THR A C 1
ATOM 2425 O O . THR A 1 322 ? -3.119 9.532 -18.507 1.00 93.38 322 THR A O 1
ATOM 2428 N N . PRO A 1 323 ? -2.752 7.356 -19.012 1.00 93.75 323 PRO A N 1
ATOM 2429 C CA . PRO A 1 323 ? -2.013 7.062 -17.795 1.00 93.75 323 PRO A CA 1
ATOM 2430 C C . PRO A 1 323 ? -0.636 7.727 -17.850 1.00 93.75 323 PRO A C 1
ATOM 2432 O O . PRO A 1 323 ? -0.024 7.848 -18.919 1.00 93.75 323 PRO A O 1
ATOM 2435 N N . ASP A 1 324 ? -0.126 8.110 -16.691 1.00 90.62 324 ASP A N 1
ATOM 2436 C CA . ASP A 1 324 ? 1.256 8.535 -16.568 1.00 90.62 324 ASP A CA 1
ATOM 2437 C C . ASP A 1 324 ? 2.149 7.298 -16.660 1.00 90.62 324 ASP A C 1
ATOM 2439 O O . ASP A 1 324 ? 1.858 6.239 -16.106 1.00 90.62 324 ASP A O 1
ATOM 2443 N N . THR A 1 325 ? 3.244 7.431 -17.398 1.00 88.12 325 THR A N 1
ATOM 2444 C CA . THR A 1 325 ? 4.229 6.367 -17.612 1.00 88.12 325 THR A CA 1
ATOM 2445 C C . THR A 1 325 ? 5.599 6.869 -17.188 1.00 88.12 325 THR A C 1
ATOM 2447 O O . THR A 1 325 ? 5.827 8.078 -17.110 1.00 88.12 325 THR A O 1
ATOM 2450 N N . ARG A 1 326 ? 6.535 5.940 -16.975 1.00 79.00 326 ARG A N 1
ATOM 2451 C CA . ARG A 1 326 ? 7.924 6.247 -16.598 1.00 79.00 326 ARG A CA 1
ATOM 2452 C C . ARG A 1 326 ? 8.053 6.919 -15.234 1.00 79.00 326 ARG A C 1
ATOM 2454 O O . ARG A 1 326 ? 8.878 7.810 -15.041 1.00 79.00 326 ARG A O 1
ATOM 2461 N N . LEU A 1 327 ? 7.206 6.504 -14.299 1.00 75.94 327 LEU A N 1
ATOM 2462 C CA . LEU A 1 327 ? 7.242 6.995 -12.932 1.00 75.94 327 LEU A CA 1
ATOM 2463 C C . LEU A 1 327 ? 8.187 6.156 -12.074 1.00 75.94 327 LEU A C 1
ATOM 2465 O O . LEU A 1 327 ? 8.303 4.939 -12.246 1.00 75.94 327 LEU A O 1
ATOM 2469 N N . GLU A 1 328 ? 8.825 6.830 -11.124 1.00 76.94 328 GLU A N 1
ATOM 2470 C CA . GLU A 1 328 ? 9.753 6.252 -10.159 1.00 76.94 328 GLU A CA 1
ATOM 2471 C C . GLU A 1 328 ? 9.125 6.277 -8.760 1.00 76.94 328 GLU A C 1
ATOM 2473 O O . GLU A 1 328 ? 8.720 7.334 -8.276 1.00 76.94 328 GLU A O 1
ATOM 2478 N N . GLY A 1 329 ? 9.049 5.128 -8.090 1.00 61.03 329 GLY A N 1
ATOM 2479 C CA . GLY A 1 329 ? 8.518 5.027 -6.731 1.00 61.03 329 GLY A CA 1
ATOM 2480 C C . GLY A 1 329 ? 8.086 3.611 -6.361 1.00 61.03 329 GLY A C 1
ATOM 2481 O O . GLY A 1 329 ? 8.044 2.721 -7.205 1.00 61.03 329 GLY A O 1
ATOM 2482 N N . THR A 1 330 ? 7.769 3.383 -5.087 1.00 58.97 330 THR A N 1
ATOM 2483 C CA . THR A 1 330 ? 7.304 2.080 -4.590 1.00 58.97 330 THR A CA 1
ATOM 2484 C C . THR A 1 330 ? 5.883 2.175 -4.053 1.00 58.97 330 THR A C 1
ATOM 2486 O O . THR A 1 330 ? 5.475 3.184 -3.479 1.00 58.97 330 THR A O 1
ATOM 2489 N N . SER A 1 331 ? 5.101 1.117 -4.259 1.00 58.06 331 SER A N 1
ATOM 2490 C CA . SER A 1 331 ? 3.698 1.034 -3.841 1.00 58.06 331 SER A CA 1
ATOM 2491 C C . SER A 1 331 ? 3.386 -0.353 -3.277 1.00 58.06 331 SER A C 1
ATOM 2493 O O . SER A 1 331 ? 3.981 -1.356 -3.674 1.00 58.06 331 SER A O 1
ATOM 2495 N N . GLY A 1 332 ? 2.474 -0.406 -2.305 1.00 56.12 332 GLY A N 1
ATOM 2496 C CA . GLY A 1 332 ? 2.146 -1.617 -1.555 1.00 56.12 332 GLY A CA 1
ATOM 2497 C C . GLY A 1 332 ? 0.734 -2.116 -1.840 1.00 56.12 332 GLY A C 1
ATOM 2498 O O . GLY A 1 332 ? -0.204 -1.654 -1.210 1.00 56.12 332 GLY A O 1
ATOM 2499 N N . GLY A 1 333 ? 0.564 -3.086 -2.740 1.00 52.38 333 GLY A N 1
ATOM 2500 C CA . GLY A 1 333 ? -0.736 -3.750 -2.960 1.00 52.38 333 GLY A CA 1
ATOM 2501 C C . GLY A 1 333 ? -0.759 -5.238 -2.592 1.00 52.38 333 GLY A C 1
ATOM 2502 O O . GLY A 1 333 ? -1.802 -5.783 -2.237 1.00 52.38 333 GLY A O 1
ATOM 2503 N N . GLN A 1 334 ? 0.392 -5.919 -2.609 1.00 73.31 334 GLN A N 1
ATOM 2504 C CA . GLN A 1 334 ? 0.440 -7.382 -2.478 1.00 73.31 334 GLN A CA 1
ATOM 2505 C C . GLN A 1 334 ? 0.010 -7.903 -1.098 1.00 73.31 334 GLN A C 1
ATOM 2507 O O . GLN A 1 334 ? -0.518 -9.010 -1.003 1.00 73.31 334 GLN A O 1
ATOM 2512 N N . ILE A 1 335 ? 0.158 -7.106 -0.036 1.00 80.81 335 ILE A N 1
ATOM 2513 C CA . ILE A 1 335 ? -0.325 -7.476 1.304 1.00 80.81 335 ILE A CA 1
ATOM 2514 C C . ILE A 1 335 ? -1.850 -7.631 1.311 1.00 80.81 335 ILE A C 1
ATOM 2516 O O . ILE A 1 335 ? -2.361 -8.608 1.853 1.00 80.81 335 ILE A O 1
ATOM 2520 N N . ALA A 1 336 ? -2.581 -6.725 0.653 1.00 65.81 336 ALA A N 1
ATOM 2521 C CA . ALA A 1 336 ? -4.037 -6.816 0.558 1.00 65.81 336 ALA A CA 1
ATOM 2522 C C . ALA A 1 336 ? -4.484 -8.091 -0.180 1.00 65.81 336 ALA A C 1
ATOM 2524 O O . ALA A 1 336 ? -5.485 -8.694 0.194 1.00 65.81 336 ALA A O 1
ATOM 2525 N N . ASN A 1 337 ? -3.718 -8.566 -1.169 1.00 77.25 337 ASN A N 1
ATOM 2526 C CA . ASN A 1 337 ? -3.982 -9.865 -1.792 1.00 77.25 337 ASN A CA 1
ATOM 2527 C C . ASN A 1 337 ? -3.835 -11.019 -0.795 1.00 77.25 337 ASN A C 1
ATOM 2529 O O . ASN A 1 337 ? -4.769 -11.809 -0.656 1.00 77.25 337 ASN A O 1
ATOM 2533 N N . LEU A 1 338 ? -2.706 -11.097 -0.080 1.00 79.44 338 LEU A N 1
ATOM 2534 C CA . LEU A 1 338 ? -2.445 -12.179 0.878 1.00 79.44 338 LEU A CA 1
ATOM 2535 C C . LEU A 1 338 ? -3.511 -12.250 1.974 1.00 79.44 338 LEU A C 1
ATOM 2537 O O . LEU A 1 338 ? -3.991 -13.336 2.288 1.00 79.44 338 LEU A O 1
ATOM 2541 N N . LEU A 1 339 ? -3.922 -11.100 2.515 1.00 81.44 339 LEU A N 1
ATOM 2542 C CA . LEU A 1 339 ? -4.936 -11.028 3.571 1.00 81.44 339 LEU A CA 1
ATOM 2543 C C . LEU A 1 339 ? -6.341 -11.440 3.102 1.00 81.44 339 LEU A C 1
ATOM 2545 O O . LEU A 1 339 ? -7.207 -11.701 3.932 1.00 81.44 339 LEU A O 1
ATOM 2549 N N . SER A 1 340 ? -6.586 -11.517 1.792 1.00 80.50 340 SER A N 1
ATOM 2550 C CA . SER A 1 340 ? -7.872 -11.972 1.249 1.00 80.50 340 SER A CA 1
ATOM 2551 C C . SER A 1 340 ? -7.979 -13.486 1.084 1.00 80.50 340 SER A C 1
ATOM 2553 O O . SER A 1 340 ? -9.068 -13.988 0.785 1.00 80.50 340 SER A O 1
ATOM 2555 N N . TYR A 1 341 ? -6.873 -14.215 1.261 1.00 78.50 341 TYR A N 1
ATOM 2556 C CA . TYR A 1 341 ? -6.855 -15.666 1.123 1.00 78.50 341 TYR A CA 1
ATOM 2557 C C . TYR A 1 341 ? -7.667 -16.318 2.243 1.00 78.50 341 TYR A C 1
ATOM 2559 O O . TYR A 1 341 ? -7.632 -15.890 3.393 1.00 78.50 341 TYR A O 1
ATOM 2567 N N . ASP A 1 342 ? -8.392 -17.388 1.906 1.00 76.38 342 ASP A N 1
ATOM 2568 C CA . ASP A 1 342 ? -9.090 -18.197 2.915 1.00 76.38 342 ASP A CA 1
ATOM 2569 C C . ASP A 1 342 ? -8.098 -18.865 3.885 1.00 76.38 342 ASP A C 1
ATOM 2571 O O . ASP A 1 342 ? -8.429 -19.086 5.047 1.00 76.38 342 ASP A O 1
ATOM 2575 N N . ASP A 1 343 ? -6.897 -19.179 3.391 1.00 80.56 343 ASP A N 1
ATOM 2576 C CA . ASP A 1 343 ? -5.765 -19.702 4.155 1.00 80.56 343 ASP A CA 1
ATOM 2577 C C . ASP A 1 343 ? -4.542 -18.816 3.883 1.00 80.56 343 ASP A C 1
ATOM 2579 O O . ASP A 1 343 ? -3.875 -18.928 2.845 1.00 80.56 343 ASP A O 1
A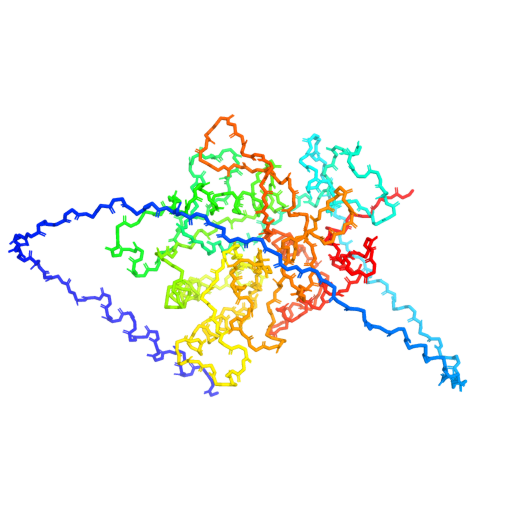TOM 2583 N N . VAL A 1 344 ? -4.309 -17.857 4.780 1.00 83.62 344 VAL A N 1
ATOM 2584 C CA . VAL A 1 344 ? -3.188 -16.918 4.683 1.00 83.62 344 VAL A CA 1
ATOM 2585 C C . VAL A 1 344 ? -1.906 -17.672 5.061 1.00 83.62 344 VAL A C 1
ATOM 2587 O O . VAL A 1 344 ? -1.870 -18.322 6.101 1.00 83.62 344 VAL A O 1
ATOM 2590 N N . PRO A 1 345 ? -0.822 -17.606 4.266 1.00 86.69 345 PRO A N 1
ATOM 2591 C CA . PRO A 1 345 ? 0.359 -18.461 4.442 1.00 86.69 345 PRO A CA 1
ATOM 2592 C C . PRO A 1 345 ? 1.273 -18.098 5.636 1.00 86.69 345 PRO A C 1
ATOM 2594 O O . PRO A 1 345 ? 2.465 -18.433 5.603 1.00 86.69 345 PRO A O 1
ATOM 2597 N N . ILE A 1 346 ? 0.737 -17.431 6.662 1.00 91.31 346 ILE A N 1
ATOM 2598 C CA . ILE A 1 346 ? 1.431 -16.880 7.836 1.00 91.31 346 ILE A CA 1
ATOM 2599 C C . ILE A 1 346 ? 0.575 -17.059 9.098 1.00 91.31 346 ILE A C 1
ATOM 2601 O O . ILE A 1 346 ? -0.619 -17.334 9.008 1.00 91.31 346 ILE A O 1
ATOM 2605 N N . ASP A 1 347 ? 1.163 -16.854 10.277 1.00 93.06 347 ASP A N 1
ATOM 2606 C CA . ASP A 1 347 ? 0.403 -16.826 11.528 1.00 93.06 347 ASP A CA 1
ATOM 2607 C C . ASP A 1 347 ? -0.442 -15.544 11.628 1.00 93.06 347 ASP A C 1
ATOM 2609 O O . ASP A 1 347 ? 0.079 -14.433 11.713 1.00 93.06 347 ASP A O 1
ATOM 2613 N N . THR A 1 348 ? -1.765 -15.704 11.618 1.00 93.44 348 THR A N 1
ATOM 2614 C CA . THR A 1 348 ? -2.741 -14.612 11.769 1.00 93.44 348 THR A CA 1
ATOM 2615 C C . THR A 1 348 ? -3.377 -14.574 13.164 1.00 93.44 348 THR A C 1
ATOM 2617 O O . THR A 1 348 ? -4.450 -13.984 13.349 1.00 93.44 348 THR A O 1
ATOM 2620 N N . SER A 1 349 ? -2.774 -15.246 14.149 1.00 94.50 349 SER A N 1
ATOM 2621 C CA . SER A 1 349 ? -3.187 -15.168 15.554 1.00 94.50 349 SER A CA 1
ATOM 2622 C C . SER A 1 349 ? -3.089 -13.732 16.075 1.00 94.50 349 SER A C 1
ATOM 2624 O O . SER A 1 349 ? -2.298 -12.933 15.575 1.00 94.50 349 SER A O 1
ATOM 2626 N N . ASP A 1 350 ? -3.909 -13.398 17.075 1.00 94.00 350 ASP A N 1
ATOM 2627 C CA . ASP A 1 350 ? -3.982 -12.041 17.634 1.00 94.00 350 ASP A CA 1
ATOM 2628 C C . ASP A 1 350 ? -2.595 -11.523 18.055 1.00 94.00 350 ASP A C 1
ATOM 2630 O O . ASP A 1 350 ? -1.895 -12.153 18.856 1.00 94.00 350 ASP A O 1
ATOM 2634 N N . GLY A 1 351 ? -2.204 -10.367 17.520 1.00 94.31 351 GLY A N 1
ATOM 2635 C CA . GLY A 1 351 ? -0.929 -9.705 17.802 1.00 94.31 351 GLY A CA 1
ATOM 2636 C C . GLY A 1 351 ? 0.296 -10.361 17.156 1.00 94.31 351 GLY A C 1
ATOM 2637 O O . GLY A 1 351 ? 1.426 -10.027 17.521 1.00 94.31 351 GLY A O 1
ATOM 2638 N N . LYS A 1 352 ? 0.109 -11.320 16.242 1.00 95.94 352 LYS A N 1
ATOM 2639 C CA . LYS A 1 352 ? 1.200 -11.983 15.501 1.00 95.94 352 LYS A CA 1
ATOM 2640 C C . LYS A 1 352 ? 1.268 -11.577 14.040 1.00 95.94 352 LYS A C 1
ATOM 2642 O O . LYS A 1 352 ? 2.356 -11.596 13.466 1.00 95.94 352 LYS A O 1
ATOM 2647 N N . LEU A 1 353 ? 0.146 -11.140 13.471 1.00 95.56 353 LEU A N 1
ATOM 2648 C CA . LEU A 1 353 ? -0.002 -10.952 12.034 1.00 95.56 353 LEU A CA 1
ATOM 2649 C C . LEU A 1 353 ? 1.042 -9.992 11.457 1.00 95.56 353 LEU A C 1
ATOM 2651 O O . LEU A 1 353 ? 1.651 -10.308 10.440 1.00 95.56 353 LEU A O 1
ATOM 2655 N N . VAL A 1 354 ? 1.279 -8.843 12.097 1.00 96.38 354 VAL A N 1
ATOM 2656 C CA . VAL A 1 354 ? 2.204 -7.819 11.576 1.00 96.38 354 VAL A CA 1
ATOM 2657 C C . VAL A 1 354 ? 3.632 -8.355 11.464 1.00 96.38 354 VAL A C 1
ATOM 2659 O O . VAL A 1 354 ? 4.245 -8.245 10.402 1.00 96.38 354 VAL A O 1
ATOM 2662 N N . GLN A 1 355 ? 4.140 -8.992 12.522 1.00 95.88 355 GLN A N 1
ATOM 2663 C CA . GLN A 1 355 ? 5.485 -9.567 12.505 1.00 95.88 355 GLN A CA 1
ATOM 2664 C C . GLN A 1 355 ? 5.569 -10.737 11.522 1.00 95.88 355 GLN A C 1
ATOM 2666 O O . GLN A 1 355 ? 6.471 -10.772 10.696 1.00 95.88 355 GLN A O 1
ATOM 2671 N N . SER A 1 356 ? 4.598 -11.653 11.543 1.00 95.56 356 SER A N 1
ATOM 2672 C CA . SER A 1 356 ? 4.592 -12.802 10.633 1.00 95.56 356 SER A CA 1
ATOM 2673 C C . SER A 1 356 ? 4.465 -12.402 9.162 1.00 95.56 356 SER A C 1
ATOM 2675 O O . SER A 1 356 ? 4.988 -13.098 8.295 1.00 95.56 356 SER A O 1
ATOM 2677 N N . MET A 1 357 ? 3.807 -11.279 8.868 1.00 94.06 357 MET A N 1
ATOM 2678 C CA . MET A 1 357 ? 3.757 -10.703 7.526 1.00 94.06 357 MET A CA 1
ATOM 2679 C C . MET A 1 357 ? 5.127 -10.174 7.097 1.00 94.06 357 MET A C 1
ATOM 2681 O O . MET A 1 357 ? 5.561 -10.458 5.983 1.00 94.06 357 MET A O 1
ATOM 2685 N N . LYS A 1 358 ? 5.821 -9.436 7.974 1.00 93.62 358 LYS A N 1
ATOM 2686 C CA . LYS A 1 358 ? 7.189 -8.971 7.712 1.00 93.62 358 LYS A CA 1
ATOM 2687 C C . LYS A 1 358 ? 8.130 -10.155 7.477 1.00 93.62 358 LYS A C 1
ATOM 2689 O O . LYS A 1 358 ? 8.752 -10.214 6.423 1.00 93.62 358 LYS A O 1
ATOM 2694 N N . ASP A 1 359 ? 8.134 -11.136 8.380 1.00 94.31 359 ASP A N 1
ATOM 2695 C CA . ASP A 1 359 ? 8.976 -12.337 8.282 1.00 94.31 359 ASP A CA 1
ATOM 2696 C C . ASP A 1 359 ? 8.708 -13.121 6.983 1.00 94.31 359 ASP A C 1
ATOM 2698 O O . ASP A 1 359 ? 9.622 -13.661 6.363 1.00 94.31 359 ASP A O 1
ATOM 2702 N N . TYR A 1 360 ? 7.447 -13.177 6.534 1.00 93.00 360 TYR A N 1
ATOM 2703 C CA . TYR A 1 360 ? 7.085 -13.810 5.266 1.00 93.00 360 TYR A CA 1
ATOM 2704 C C . TYR A 1 360 ? 7.725 -13.113 4.065 1.00 93.00 360 TYR A C 1
ATOM 2706 O O . TYR A 1 360 ? 8.242 -13.797 3.181 1.00 93.00 360 TYR A O 1
ATOM 2714 N N . PHE A 1 361 ? 7.706 -11.780 4.033 1.00 91.81 361 PHE A N 1
ATOM 2715 C CA . PHE A 1 361 ? 8.307 -10.995 2.954 1.00 91.81 361 PHE A CA 1
ATOM 2716 C C . PHE A 1 361 ? 9.833 -10.915 3.004 1.00 91.81 361 PHE A C 1
ATOM 2718 O O . PHE A 1 361 ? 10.427 -10.590 1.986 1.00 91.81 361 PHE A O 1
ATOM 2725 N N . GLU A 1 362 ? 10.453 -11.239 4.138 1.00 91.12 362 GLU A N 1
ATOM 2726 C CA . GLU A 1 362 ? 11.909 -11.417 4.254 1.00 91.12 362 GLU A CA 1
ATOM 2727 C C . GLU A 1 362 ? 12.361 -12.828 3.845 1.00 91.12 362 GLU A C 1
ATOM 2729 O O . GLU A 1 362 ? 13.555 -13.102 3.758 1.00 91.12 362 GLU A O 1
ATOM 2734 N N . SER A 1 363 ? 11.413 -13.741 3.611 1.00 90.69 363 SER A N 1
ATOM 2735 C CA . SER A 1 363 ? 11.681 -15.123 3.216 1.00 90.69 363 SER A CA 1
ATOM 2736 C C . SER A 1 363 ? 11.473 -15.354 1.719 1.00 90.69 363 SER A C 1
ATOM 2738 O O . SER A 1 363 ? 10.667 -14.681 1.077 1.00 90.69 363 SER A O 1
ATOM 2740 N N . ASP A 1 364 ? 12.036 -16.449 1.203 1.00 87.12 364 ASP A N 1
ATOM 2741 C CA . ASP A 1 364 ? 11.839 -16.946 -0.174 1.00 87.12 364 ASP A CA 1
ATOM 2742 C C . ASP A 1 364 ? 10.375 -17.268 -0.545 1.00 87.12 364 ASP A C 1
ATOM 2744 O O . ASP A 1 364 ? 10.066 -17.691 -1.661 1.00 87.12 364 ASP A O 1
ATOM 2748 N N . ARG A 1 365 ? 9.440 -17.139 0.404 1.00 86.50 365 ARG A N 1
ATOM 2749 C CA . ARG A 1 365 ? 8.004 -17.316 0.165 1.00 86.50 365 ARG A CA 1
ATOM 2750 C C . ARG A 1 365 ? 7.334 -16.019 -0.294 1.00 86.50 365 ARG A C 1
ATOM 2752 O O . ARG A 1 365 ? 6.340 -16.092 -1.016 1.00 86.50 365 ARG A O 1
ATOM 2759 N N . GLY A 1 366 ? 7.822 -14.860 0.154 1.00 85.56 366 GLY A N 1
ATOM 2760 C CA . GLY A 1 366 ? 7.260 -13.543 -0.167 1.00 85.56 366 GLY A CA 1
ATOM 2761 C C . GLY A 1 366 ? 7.940 -12.836 -1.339 1.00 85.56 366 GLY A C 1
ATOM 2762 O O . GLY A 1 366 ? 7.359 -11.922 -1.930 1.00 85.56 366 GLY A O 1
ATOM 2763 N N . GLY A 1 367 ? 9.123 -13.304 -1.715 1.00 87.62 367 GLY A N 1
ATOM 2764 C CA . GLY A 1 367 ? 9.878 -12.833 -2.862 1.00 87.62 367 GLY A CA 1
ATOM 2765 C C . GLY A 1 367 ? 10.952 -13.834 -3.261 1.00 87.62 367 GLY A C 1
ATOM 2766 O O . GLY A 1 367 ? 11.003 -14.955 -2.760 1.00 87.62 367 GLY A O 1
ATOM 2767 N N . TRP A 1 368 ? 11.812 -13.430 -4.182 1.00 84.25 368 TRP A N 1
ATOM 2768 C CA . TRP A 1 368 ? 12.989 -14.194 -4.586 1.00 84.25 368 TRP A CA 1
ATOM 2769 C C . TRP A 1 368 ? 14.164 -13.266 -4.841 1.00 84.25 368 TRP A C 1
ATOM 2771 O O . TRP A 1 368 ? 13.996 -12.102 -5.211 1.00 84.25 368 TRP A O 1
ATOM 2781 N N . ASP A 1 369 ? 15.366 -13.814 -4.761 1.00 84.38 369 ASP A N 1
ATOM 2782 C CA . ASP A 1 369 ? 16.569 -13.071 -5.102 1.00 84.38 369 ASP A CA 1
ATOM 2783 C C . ASP A 1 369 ? 16.813 -13.127 -6.610 1.00 84.38 369 ASP A C 1
ATOM 2785 O O . ASP A 1 369 ? 17.104 -14.177 -7.185 1.00 84.38 369 ASP A O 1
ATOM 2789 N N . ARG A 1 370 ? 16.696 -11.975 -7.278 1.00 74.38 370 ARG A N 1
ATOM 2790 C CA . ARG A 1 370 ? 17.124 -11.832 -8.685 1.00 74.38 370 ARG A CA 1
ATOM 2791 C C . ARG A 1 370 ? 18.636 -11.659 -8.801 1.00 74.38 370 ARG A C 1
ATOM 2793 O O . ARG A 1 370 ? 19.239 -12.052 -9.798 1.00 74.38 370 ARG A O 1
ATOM 2800 N N . ARG A 1 371 ? 19.230 -11.055 -7.770 1.00 76.81 371 ARG A N 1
ATOM 2801 C CA . ARG A 1 371 ? 20.662 -10.821 -7.555 1.00 76.81 371 ARG A CA 1
ATOM 2802 C C . ARG A 1 371 ? 20.951 -10.860 -6.050 1.00 76.81 371 ARG A C 1
ATOM 2804 O O . ARG A 1 371 ? 20.001 -10.681 -5.288 1.00 76.81 371 ARG A O 1
ATOM 2811 N N . PRO A 1 372 ? 22.223 -11.003 -5.617 1.00 68.81 372 PRO A N 1
ATOM 2812 C CA . PRO A 1 372 ? 22.609 -11.142 -4.203 1.00 68.81 372 PRO A CA 1
ATOM 2813 C C . PRO A 1 372 ? 22.111 -10.070 -3.212 1.00 68.81 372 PRO A C 1
ATOM 2815 O O . PRO A 1 372 ? 22.316 -10.233 -2.016 1.00 68.81 372 PRO A O 1
ATOM 2818 N N . HIS A 1 373 ? 21.451 -8.999 -3.668 1.00 71.94 373 HIS A N 1
ATOM 2819 C CA . HIS A 1 373 ? 20.899 -7.926 -2.831 1.00 71.94 373 HIS A CA 1
ATOM 2820 C C . HIS A 1 373 ? 19.538 -7.398 -3.326 1.00 71.94 373 HIS A C 1
ATOM 2822 O O . HIS A 1 373 ? 19.130 -6.300 -2.957 1.00 71.94 373 HIS A O 1
ATOM 2828 N N . ALA A 1 374 ? 18.841 -8.151 -4.182 1.00 78.56 374 ALA A N 1
ATOM 2829 C CA . ALA A 1 374 ? 17.574 -7.742 -4.784 1.00 78.56 374 ALA A CA 1
ATOM 2830 C C . ALA A 1 374 ? 16.504 -8.817 -4.554 1.00 78.56 374 ALA A C 1
ATOM 2832 O O . ALA A 1 374 ? 16.137 -9.545 -5.483 1.00 78.56 374 ALA A O 1
ATOM 2833 N N . HIS A 1 375 ? 16.024 -8.901 -3.309 1.00 88.88 375 HIS A N 1
ATOM 2834 C CA . HIS A 1 375 ? 14.886 -9.733 -2.923 1.00 88.88 375 HIS A CA 1
ATOM 2835 C C . HIS A 1 375 ? 13.592 -9.101 -3.445 1.00 88.88 375 HIS A C 1
ATOM 2837 O O . HIS A 1 375 ? 13.071 -8.160 -2.850 1.00 88.88 375 HIS A O 1
ATOM 2843 N N . VAL A 1 376 ? 13.116 -9.536 -4.611 1.00 88.25 376 VAL A N 1
ATOM 2844 C CA . VAL A 1 376 ? 11.982 -8.925 -5.313 1.00 88.25 376 VAL A CA 1
ATOM 2845 C C . VAL A 1 376 ? 10.681 -9.649 -4.991 1.00 88.25 376 VAL A C 1
ATOM 2847 O O . VAL A 1 376 ? 10.603 -10.872 -5.063 1.00 88.25 376 VAL A O 1
ATOM 2850 N N . LEU A 1 377 ? 9.651 -8.858 -4.698 1.00 90.44 377 LEU A N 1
ATOM 2851 C CA . LEU A 1 377 ? 8.281 -9.264 -4.424 1.00 90.44 377 LEU A CA 1
ATOM 2852 C C . LEU A 1 377 ? 7.746 -10.284 -5.434 1.00 90.44 377 LEU A C 1
ATOM 2854 O O . LEU A 1 377 ? 7.822 -10.081 -6.648 1.00 90.44 377 LEU A O 1
ATOM 2858 N N . TRP A 1 378 ? 7.084 -11.312 -4.905 1.00 88.50 378 TRP A N 1
ATOM 2859 C CA . TRP A 1 378 ? 6.378 -12.322 -5.682 1.00 88.50 378 TRP A CA 1
ATOM 2860 C C . TRP A 1 378 ? 4.968 -12.566 -5.153 1.00 88.50 378 TRP A C 1
ATOM 2862 O O . TRP A 1 378 ? 4.721 -12.631 -3.949 1.00 88.50 378 TRP A O 1
ATOM 2872 N N . ASN A 1 379 ? 4.022 -12.763 -6.069 1.00 86.75 379 ASN A N 1
ATOM 2873 C CA . ASN A 1 379 ? 2.632 -13.047 -5.731 1.00 86.75 379 ASN A CA 1
ATOM 2874 C C . ASN A 1 379 ? 2.290 -14.537 -5.503 1.00 86.75 379 ASN A C 1
ATOM 2876 O O . ASN A 1 379 ? 1.136 -14.854 -5.208 1.00 86.75 379 ASN A O 1
ATOM 2880 N N . GLY A 1 380 ? 3.254 -15.453 -5.617 1.00 81.94 380 GLY A N 1
ATOM 2881 C CA . GLY A 1 380 ? 3.057 -16.880 -5.346 1.00 81.94 380 GLY A CA 1
ATOM 2882 C C . GLY A 1 380 ? 2.567 -17.723 -6.532 1.00 81.94 380 GLY A C 1
ATOM 2883 O O . GLY A 1 380 ? 2.224 -18.889 -6.319 1.00 81.94 380 GLY A O 1
ATOM 2884 N N . VAL A 1 381 ? 2.500 -17.175 -7.754 1.00 80.69 381 VAL A N 1
ATOM 2885 C CA . VAL A 1 381 ? 2.192 -17.955 -8.969 1.00 80.69 381 VAL A CA 1
ATOM 2886 C C . VAL A 1 381 ? 3.293 -18.979 -9.224 1.00 80.69 381 VAL A C 1
ATOM 2888 O O . VAL A 1 381 ? 4.421 -18.626 -9.560 1.00 80.69 381 VAL A O 1
ATOM 2891 N N . LEU A 1 382 ? 2.942 -20.256 -9.100 1.00 68.62 382 LEU A N 1
ATOM 2892 C CA . LEU A 1 382 ? 3.754 -21.380 -9.550 1.00 68.62 382 LEU A CA 1
ATOM 2893 C C . LEU A 1 382 ? 3.199 -21.823 -10.903 1.00 68.62 382 LEU A C 1
ATOM 2895 O O . LEU A 1 382 ? 2.022 -22.179 -10.995 1.00 68.62 382 LEU A O 1
ATOM 2899 N N . THR A 1 383 ? 4.009 -21.791 -11.958 1.00 54.72 383 THR A N 1
ATOM 2900 C CA . THR A 1 383 ? 3.619 -22.420 -13.220 1.00 54.72 383 THR A CA 1
ATOM 2901 C C . THR A 1 383 ? 3.462 -23.919 -12.966 1.00 54.72 383 THR A C 1
ATOM 2903 O O . THR A 1 383 ? 4.371 -24.574 -12.454 1.00 54.72 383 THR A O 1
ATOM 2906 N N . SER A 1 384 ? 2.288 -24.477 -13.269 1.00 43.00 384 SER A N 1
ATOM 2907 C CA . SER A 1 384 ? 2.163 -25.928 -13.391 1.00 43.00 384 SER A CA 1
ATOM 2908 C C . SER A 1 384 ? 3.078 -26.348 -14.538 1.00 43.00 384 SER A C 1
ATOM 2910 O O . SER A 1 384 ? 2.866 -25.899 -15.668 1.00 43.00 384 SER A O 1
ATOM 2912 N N . SER A 1 385 ? 4.117 -27.116 -14.219 1.00 34.06 385 SER A N 1
ATOM 2913 C CA . SER A 1 385 ? 4.953 -27.785 -15.219 1.00 34.06 385 SER A CA 1
ATOM 2914 C C . SER A 1 385 ? 4.166 -28.869 -15.939 1.00 34.06 385 SER A C 1
ATOM 2916 O O . SER A 1 385 ? 3.271 -29.472 -15.298 1.00 34.06 385 SER A O 1
#